Protein AF-A0A4R6LTM7-F1 (afdb_monomer_lite)

Sequence (420 aa):
MSKDSIVVIGDIIDSKKIDNRKKVQNELIELLAKLNHDYQDYIEAPFKITLGDEFYGVLNNFSPVINILQILEVEFREIDFRFGIGQGEFNNYNQGTAYENALKAVKIAKDKKFKIHLICVNNDKYFQIINLILHLYFSIFNKFTFNQKYIIYNLSRGKKQKEIAADLDSSQSSVSQSLTNINWKLLVKSVYFFKELTGNRRKIEINLRREYLALIGAYPRKLNEGNRFKNTLTEINEDYSDLIRSKFVSTTLSDEAEDHFEFQALLKKEIKNYQKLLYLLVDLFYEIDELYVGLGSGNISTEIKDQALGMDGPAFYKAREALKKSFVEGISLNLIADENLADTSFSIILSLLIEFIKKWTAQQKKVVDYRITGLSQNETKEKMGLSARSTIGGHLLRAGWKEYDYLVKKLADLLAKNPH

Secondary structure (DSSP, 8-state):
-PPEEEEEEEEETTGGG-TTHHHHHHHHHHHHHHHHHHTGGGEEEEEEESSTTEEEEEESSSTTHHHHHHHHHHH-TT--EEEEEEEEE-BTTTBSHHHHHHHHHHHHHHHHT-SEEEE-GGG-HHHHHHHHHHHHHHHHHTTS-HHHHHHHHHHTTT--HHHHHHHTTS-HHHHHHHTTTS-HHHHHHHHHHHHHHHHS--------SSSEEEEEEEEEGGG--HHHHHHHHHHHHHHTTTTEEEEEEEE---GGGTTEEEEEEEE-SS-S-HHHHHHHHHHHHHHSTT-EEEEEEE---SPPPSBSTT--SHHHHHHHHHHHHHHHHT-SEEEESSSSHHHHHHHHHHHHHHHHHTT--HHHHHHHHHHHTT--HHHHHHHHT--TT--HHHHHHHTTHHHHHHHHHHHHHHHH----

InterPro domains:
  IPR016032 Signal transduction response regulator, C-terminal effector [SSF46894] (132-190)
  IPR032580 SatD family [PF16264] (6-188)
  IPR032580 SatD family [PF16264] (226-380)

Radius of gyration: 22.61 Å; chains: 1; bounding box: 58×51×59 Å

Structure (mmCIF, N/CA/C/O backbone):
data_AF-A0A4R6LTM7-F1
#
_entry.id   AF-A0A4R6LTM7-F1
#
loop_
_atom_site.group_PDB
_atom_site.id
_atom_site.type_symbol
_atom_site.label_atom_id
_atom_site.label_alt_id
_atom_site.label_comp_id
_atom_site.label_asym_id
_atom_site.label_entity_id
_atom_site.label_seq_id
_atom_site.pdbx_PDB_ins_code
_atom_site.Cartn_x
_atom_site.Cartn_y
_atom_site.Cartn_z
_atom_site.occupancy
_atom_site.B_iso_or_equiv
_atom_site.auth_seq_id
_atom_site.auth_comp_id
_atom_site.auth_asym_id
_atom_site.auth_atom_id
_atom_site.pdbx_PDB_model_num
ATOM 1 N N . MET A 1 1 ? -6.151 20.251 -28.262 1.00 37.31 1 MET A N 1
ATOM 2 C CA . MET A 1 1 ? -5.551 20.058 -26.925 1.00 37.31 1 MET A CA 1
ATOM 3 C C . MET A 1 1 ? -4.555 18.930 -27.070 1.00 37.31 1 MET A C 1
ATOM 5 O O . MET A 1 1 ? -4.937 17.924 -27.662 1.00 37.31 1 MET A O 1
ATOM 9 N N . SER A 1 2 ? -3.296 19.118 -26.665 1.00 49.38 2 SER A N 1
ATOM 10 C CA . SER A 1 2 ? -2.356 17.995 -26.644 1.00 49.38 2 SER A CA 1
ATOM 11 C C . SER A 1 2 ? -2.935 16.928 -25.701 1.00 49.38 2 SER A C 1
ATOM 13 O O . SER A 1 2 ? -3.622 17.249 -24.725 1.00 49.38 2 SER A O 1
ATOM 15 N N . LYS A 1 3 ? -2.799 15.659 -26.071 1.00 71.38 3 LYS A N 1
ATOM 16 C CA . LYS A 1 3 ? -3.259 14.555 -25.235 1.00 71.38 3 LYS A CA 1
ATOM 17 C C . LYS A 1 3 ? -2.208 14.370 -24.145 1.00 71.38 3 LYS A C 1
ATOM 19 O O . LYS A 1 3 ? -1.031 14.258 -24.463 1.00 71.38 3 LYS A O 1
ATOM 24 N N . ASP A 1 4 ? -2.630 14.355 -22.886 1.00 85.62 4 ASP A N 1
ATOM 25 C CA . ASP A 1 4 ? -1.731 14.017 -21.787 1.00 85.62 4 ASP A CA 1
ATOM 26 C C . ASP A 1 4 ? -1.225 12.573 -21.960 1.00 85.62 4 ASP A C 1
ATOM 28 O O . ASP A 1 4 ? -2.022 11.637 -22.085 1.00 85.62 4 ASP A O 1
ATOM 32 N N . SER A 1 5 ? 0.091 12.404 -21.913 1.00 92.56 5 SER A N 1
ATOM 33 C CA . SER A 1 5 ? 0.803 11.134 -22.039 1.00 92.56 5 SER A CA 1
ATOM 34 C C . SER A 1 5 ? 1.460 10.760 -20.713 1.00 92.56 5 SER A C 1
ATOM 36 O O . SER A 1 5 ? 1.604 11.577 -19.794 1.00 92.56 5 SER A O 1
ATOM 38 N N . ILE A 1 6 ? 1.873 9.499 -20.602 1.00 95.50 6 ILE A N 1
ATOM 39 C CA . ILE A 1 6 ? 2.538 8.963 -19.414 1.00 95.50 6 ILE A CA 1
ATOM 40 C C . ILE A 1 6 ? 3.896 8.429 -19.827 1.00 95.50 6 ILE A C 1
ATOM 42 O O . ILE A 1 6 ? 4.001 7.399 -20.486 1.00 95.50 6 ILE A O 1
ATOM 46 N N . VAL A 1 7 ? 4.947 9.122 -19.416 1.00 96.88 7 VAL A N 1
ATOM 47 C CA . VAL A 1 7 ? 6.321 8.676 -19.622 1.00 96.88 7 VAL A CA 1
ATOM 48 C C . VAL A 1 7 ? 6.731 7.817 -18.436 1.00 96.88 7 VAL A C 1
ATOM 50 O O . VAL A 1 7 ? 6.624 8.244 -17.286 1.00 96.88 7 VAL A O 1
ATOM 53 N N . VAL A 1 8 ? 7.229 6.617 -18.716 1.00 98.00 8 VAL A N 1
ATOM 54 C CA . VAL A 1 8 ? 7.831 5.721 -17.727 1.00 98.00 8 VAL A CA 1
ATOM 55 C C . VAL A 1 8 ? 9.320 5.645 -18.018 1.00 98.00 8 VAL A C 1
ATOM 57 O O . VAL A 1 8 ? 9.695 5.243 -19.114 1.00 98.00 8 VAL A O 1
ATOM 60 N N . ILE A 1 9 ? 10.152 6.008 -17.044 1.00 97.19 9 ILE A N 1
ATOM 61 C CA . ILE A 1 9 ? 11.608 5.843 -17.085 1.00 97.19 9 ILE A CA 1
ATOM 62 C C . ILE A 1 9 ? 12.002 4.790 -16.053 1.00 97.19 9 ILE A C 1
ATOM 64 O O . ILE A 1 9 ? 11.598 4.887 -14.891 1.00 97.19 9 ILE A O 1
ATOM 68 N N . GLY A 1 10 ? 12.786 3.799 -16.470 1.00 95.88 10 GLY A N 1
ATOM 69 C CA . GLY A 1 10 ? 13.413 2.818 -15.591 1.00 95.88 10 GLY A CA 1
ATOM 70 C C . GLY A 1 10 ? 14.928 2.997 -15.557 1.00 95.88 10 GLY A C 1
ATOM 71 O O . GLY A 1 10 ? 15.560 3.070 -16.604 1.00 95.88 10 GLY A O 1
ATOM 72 N N . ASP A 1 11 ? 15.488 3.051 -14.352 1.00 93.12 11 ASP A N 1
ATOM 73 C CA . ASP A 1 11 ? 16.916 3.205 -14.042 1.00 93.12 11 ASP A CA 1
ATOM 74 C C . ASP A 1 11 ? 17.389 1.963 -13.275 1.00 93.12 11 ASP A C 1
ATOM 76 O O . ASP A 1 11 ? 16.813 1.630 -12.232 1.00 93.12 11 ASP A O 1
ATOM 80 N N . ILE A 1 12 ? 18.408 1.255 -13.769 1.00 90.81 12 ILE A N 1
ATOM 81 C CA . ILE A 1 12 ? 18.968 0.098 -13.057 1.00 90.81 12 ILE A CA 1
ATOM 82 C C . ILE A 1 12 ? 19.757 0.569 -11.826 1.00 90.81 12 ILE A C 1
ATOM 84 O O . ILE A 1 12 ? 20.746 1.300 -11.912 1.00 90.81 12 ILE A O 1
ATOM 88 N N . ILE A 1 13 ? 19.361 0.095 -10.646 1.00 87.00 13 ILE A N 1
ATOM 89 C CA . ILE A 1 13 ? 20.048 0.383 -9.388 1.00 87.00 13 ILE A CA 1
ATOM 90 C C . ILE A 1 13 ? 21.389 -0.355 -9.359 1.00 87.00 13 ILE A C 1
ATOM 92 O O . ILE A 1 13 ? 21.477 -1.538 -9.667 1.00 87.00 13 ILE A O 1
ATOM 96 N N . ASP A 1 14 ? 22.445 0.354 -8.945 1.00 84.19 14 ASP A N 1
ATOM 97 C CA . ASP A 1 14 ? 23.800 -0.190 -8.818 1.00 84.19 14 ASP A CA 1
ATOM 98 C C . ASP A 1 14 ? 24.336 -0.850 -10.106 1.00 84.19 14 ASP A C 1
ATOM 100 O O . ASP A 1 14 ? 25.224 -1.701 -10.046 1.00 84.19 14 ASP A O 1
ATOM 104 N N . SER A 1 15 ? 23.889 -0.377 -11.279 1.00 79.50 15 SER A N 1
ATOM 105 C CA . SER A 1 15 ? 24.305 -0.839 -12.617 1.00 79.50 15 SER A CA 1
ATOM 106 C C . SER A 1 15 ? 25.823 -0.996 -12.779 1.00 79.50 15 SER A C 1
ATOM 108 O O . SER A 1 15 ? 26.319 -1.878 -13.486 1.00 79.50 15 SER A O 1
ATOM 110 N N . LYS A 1 16 ? 26.597 -0.172 -12.061 1.00 78.50 16 LYS A N 1
ATOM 111 C CA . LYS A 1 16 ? 28.060 -0.207 -12.063 1.00 78.50 16 LYS A CA 1
ATOM 112 C C . LYS A 1 16 ? 28.663 -1.508 -11.513 1.00 78.50 16 LYS A C 1
ATOM 114 O O . LYS A 1 16 ? 29.799 -1.813 -11.868 1.00 78.50 16 LYS A O 1
ATOM 119 N N . LYS A 1 17 ? 27.935 -2.257 -10.683 1.00 80.81 17 LYS A N 1
ATOM 120 C CA . LYS A 1 17 ? 28.383 -3.510 -10.049 1.00 80.81 17 LYS A CA 1
ATOM 121 C C . LYS A 1 17 ? 28.017 -4.768 -10.843 1.00 80.81 17 LYS A C 1
ATOM 123 O O . LYS A 1 17 ? 28.343 -5.860 -10.406 1.00 80.81 17 LYS A O 1
ATOM 128 N N . ILE A 1 18 ? 27.328 -4.625 -11.975 1.00 81.19 18 ILE A N 1
ATOM 129 C CA . ILE A 1 18 ? 26.922 -5.758 -12.810 1.00 81.19 18 ILE A CA 1
ATOM 130 C C . ILE A 1 18 ? 28.136 -6.276 -13.589 1.00 81.19 18 ILE A C 1
ATOM 132 O O . ILE A 1 18 ? 28.718 -5.527 -14.378 1.00 81.19 18 ILE A O 1
ATOM 136 N N . ASP A 1 19 ? 28.470 -7.555 -13.403 1.00 76.50 19 ASP A N 1
ATOM 137 C CA . ASP A 1 19 ? 29.633 -8.201 -14.027 1.00 76.50 19 ASP A CA 1
ATOM 138 C C . ASP A 1 19 ? 29.484 -8.341 -15.552 1.00 76.50 19 ASP A C 1
ATOM 140 O O . ASP A 1 19 ? 30.401 -8.015 -16.305 1.00 76.50 19 ASP A O 1
ATOM 144 N N . ASN A 1 20 ? 28.310 -8.767 -16.041 1.00 82.75 20 ASN A N 1
ATOM 145 C CA . ASN A 1 20 ? 28.055 -8.995 -17.471 1.00 82.75 20 ASN A CA 1
ATOM 146 C C . ASN A 1 20 ? 27.016 -8.023 -18.054 1.00 82.75 20 ASN A C 1
ATOM 148 O O . ASN A 1 20 ? 25.941 -8.417 -18.512 1.00 82.75 20 ASN A O 1
ATOM 152 N N . ARG A 1 21 ? 27.351 -6.727 -18.053 1.00 81.81 21 ARG A N 1
ATOM 153 C CA . ARG A 1 21 ? 26.440 -5.651 -18.494 1.00 81.81 21 ARG A CA 1
ATOM 154 C C . ARG A 1 21 ? 25.878 -5.844 -19.899 1.00 81.81 21 ARG A C 1
ATOM 156 O O . ARG A 1 21 ? 24.719 -5.529 -20.129 1.00 81.81 21 ARG A O 1
ATOM 163 N N . LYS A 1 22 ? 26.678 -6.364 -20.835 1.00 85.25 22 LYS A N 1
ATOM 164 C CA . LYS A 1 22 ? 26.247 -6.555 -22.228 1.00 85.25 22 LYS A CA 1
ATOM 165 C C . LYS A 1 22 ? 25.140 -7.606 -22.339 1.00 85.25 22 LYS A C 1
ATOM 167 O O . LYS A 1 22 ? 24.188 -7.402 -23.081 1.00 85.25 22 LYS A O 1
ATOM 172 N N . LYS A 1 23 ? 25.248 -8.709 -21.589 1.00 87.31 23 LYS A N 1
ATOM 173 C CA . LYS A 1 23 ? 24.211 -9.748 -21.550 1.00 87.31 23 LYS A CA 1
ATOM 174 C C . LYS A 1 23 ? 22.902 -9.190 -20.989 1.00 87.31 23 LYS A C 1
ATOM 176 O O . LYS A 1 23 ? 21.877 -9.301 -21.646 1.00 87.31 23 LYS A O 1
ATOM 181 N N . VAL A 1 24 ? 22.978 -8.515 -19.843 1.00 87.31 24 VAL A N 1
ATOM 182 C CA . VAL A 1 24 ? 21.830 -7.856 -19.199 1.00 87.31 24 VAL A CA 1
ATOM 183 C C . VAL A 1 24 ? 21.165 -6.844 -20.132 1.00 87.31 24 VAL A C 1
ATOM 185 O O . VAL A 1 24 ? 19.944 -6.782 -20.222 1.00 87.31 24 VAL A O 1
ATOM 188 N N . GLN A 1 25 ? 21.964 -6.059 -20.856 1.00 87.06 25 GLN A N 1
ATOM 189 C CA . GLN A 1 25 ? 21.449 -5.095 -21.819 1.00 87.06 25 GLN A CA 1
ATOM 190 C C . GLN A 1 25 ? 20.694 -5.782 -22.965 1.00 87.06 25 GLN A C 1
ATOM 192 O O . GLN A 1 25 ? 19.631 -5.306 -23.351 1.00 87.06 25 GLN A O 1
ATOM 197 N N . ASN A 1 26 ? 21.205 -6.900 -23.489 1.00 89.38 26 ASN A N 1
ATOM 198 C CA . ASN A 1 26 ? 20.524 -7.668 -24.533 1.00 89.38 26 ASN A CA 1
ATOM 199 C C . ASN A 1 26 ? 19.207 -8.276 -24.027 1.00 89.38 26 ASN A C 1
ATOM 201 O O . ASN A 1 26 ? 18.188 -8.131 -24.694 1.00 89.38 26 ASN A O 1
ATOM 205 N N . GLU A 1 27 ? 19.207 -8.876 -22.832 1.00 90.94 27 GLU A N 1
ATOM 206 C CA . GLU A 1 27 ? 17.990 -9.391 -22.183 1.00 90.94 27 GLU A CA 1
ATOM 207 C C . GLU A 1 27 ? 16.953 -8.274 -21.988 1.00 90.94 27 GLU A C 1
ATOM 209 O O . GLU A 1 27 ? 15.758 -8.472 -22.207 1.00 90.94 27 GLU A O 1
ATOM 214 N N . LEU A 1 28 ? 17.408 -7.063 -21.640 1.00 91.62 28 LEU A N 1
ATOM 215 C CA . LEU A 1 28 ? 16.525 -5.909 -21.495 1.00 91.62 28 LEU A CA 1
ATOM 216 C C . LEU A 1 28 ? 15.947 -5.498 -22.846 1.00 91.62 28 LEU A C 1
ATOM 218 O O . LEU A 1 28 ? 14.745 -5.286 -22.936 1.00 91.62 28 LEU A O 1
ATOM 222 N N . ILE A 1 29 ? 16.758 -5.433 -23.904 1.00 92.62 29 ILE A N 1
ATOM 223 C CA . ILE A 1 29 ? 16.282 -5.127 -25.262 1.00 92.62 29 ILE A CA 1
ATOM 224 C C . ILE A 1 29 ? 15.204 -6.125 -25.701 1.00 92.62 29 ILE A C 1
ATOM 226 O O . ILE A 1 29 ? 14.163 -5.704 -26.207 1.00 92.62 29 ILE A O 1
ATOM 230 N N . GLU A 1 30 ? 15.423 -7.422 -25.483 1.00 94.31 30 GLU A N 1
ATOM 231 C CA . GLU A 1 30 ? 14.459 -8.472 -25.823 1.00 94.31 30 GLU A CA 1
ATOM 232 C C . GLU A 1 30 ? 13.149 -8.316 -25.041 1.00 94.31 30 GLU A C 1
ATOM 234 O O . GLU A 1 30 ? 12.064 -8.359 -25.630 1.00 94.31 30 GLU A O 1
ATOM 239 N N . LEU A 1 31 ? 13.226 -8.052 -23.731 1.00 94.56 31 LEU A N 1
ATOM 240 C CA . LEU A 1 31 ? 12.031 -7.824 -22.924 1.00 94.56 31 LEU A CA 1
ATOM 241 C C . LEU A 1 31 ? 11.289 -6.547 -23.334 1.00 94.56 31 LEU A C 1
ATOM 243 O O . LEU A 1 31 ? 10.063 -6.563 -23.431 1.00 94.56 31 LEU A O 1
ATOM 247 N N . LEU A 1 32 ? 11.998 -5.447 -23.606 1.00 95.88 32 LEU A N 1
ATOM 248 C CA . LEU A 1 32 ? 11.376 -4.208 -24.078 1.00 95.88 32 LEU A CA 1
ATOM 249 C C . LEU A 1 32 ? 10.706 -4.412 -25.446 1.00 95.88 32 LEU A C 1
ATOM 251 O O . LEU A 1 32 ? 9.612 -3.899 -25.665 1.00 95.88 32 LEU A O 1
ATOM 255 N N . ALA A 1 33 ? 11.303 -5.199 -26.347 1.00 96.94 33 ALA A N 1
ATOM 256 C CA . ALA A 1 33 ? 10.685 -5.556 -27.624 1.00 96.94 33 ALA A CA 1
ATOM 257 C C . ALA A 1 33 ? 9.391 -6.363 -27.429 1.00 96.94 33 ALA A C 1
ATOM 259 O O . ALA A 1 33 ? 8.375 -6.055 -28.054 1.00 96.94 33 ALA A O 1
ATOM 260 N N . LYS A 1 34 ? 9.393 -7.334 -26.508 1.00 96.81 34 LYS A N 1
ATOM 261 C CA . LYS A 1 34 ? 8.190 -8.085 -26.127 1.00 96.81 34 LYS A CA 1
ATOM 262 C C . LYS A 1 34 ? 7.117 -7.176 -25.526 1.00 96.81 34 LYS A C 1
ATOM 264 O O . LYS A 1 34 ? 5.964 -7.259 -25.926 1.00 96.81 34 LYS A O 1
ATOM 269 N N . LEU A 1 35 ? 7.488 -6.270 -24.622 1.00 96.69 35 LEU A N 1
ATOM 270 C CA . LEU A 1 35 ? 6.571 -5.282 -24.045 1.00 96.69 35 LEU A CA 1
ATOM 271 C C . LEU A 1 35 ? 5.946 -4.381 -25.115 1.00 96.69 35 LEU A C 1
ATOM 273 O O . LEU A 1 35 ? 4.746 -4.122 -25.068 1.00 96.69 35 LEU A O 1
ATOM 277 N N . ASN A 1 36 ? 6.745 -3.933 -26.086 1.00 98.06 36 ASN A N 1
ATOM 278 C CA . ASN A 1 36 ? 6.264 -3.123 -27.202 1.00 98.06 36 ASN A CA 1
ATOM 279 C C . ASN A 1 36 ? 5.230 -3.857 -28.058 1.00 98.06 36 ASN A C 1
ATOM 281 O O . ASN A 1 36 ? 4.302 -3.224 -28.548 1.00 98.06 36 ASN A O 1
ATOM 285 N N . HIS A 1 37 ? 5.375 -5.173 -28.214 1.00 97.44 37 HIS A N 1
ATOM 286 C CA . HIS A 1 37 ? 4.401 -6.007 -28.908 1.00 97.44 37 HIS A CA 1
ATOM 287 C C . HIS A 1 37 ? 3.146 -6.252 -28.056 1.00 97.44 37 HIS A C 1
ATOM 289 O O . HIS A 1 37 ? 2.040 -5.911 -28.471 1.00 97.44 37 HIS A O 1
ATOM 295 N N . ASP A 1 38 ? 3.322 -6.779 -26.840 1.00 95.94 38 ASP A N 1
ATOM 296 C CA . ASP A 1 38 ? 2.237 -7.197 -25.943 1.00 95.94 38 ASP A CA 1
ATOM 297 C C . ASP A 1 38 ? 1.327 -6.024 -25.520 1.00 95.94 38 ASP A C 1
ATOM 299 O O . ASP A 1 38 ? 0.147 -6.229 -25.234 1.00 95.94 38 ASP A O 1
ATOM 303 N N . TYR A 1 39 ? 1.862 -4.796 -25.470 1.00 95.81 39 TYR A N 1
ATOM 304 C CA . TYR A 1 39 ? 1.146 -3.585 -25.047 1.00 95.81 39 TYR A CA 1
ATOM 305 C C . TYR A 1 39 ? 1.034 -2.520 -26.146 1.00 95.81 39 TYR A C 1
ATOM 307 O O . TYR A 1 39 ? 0.811 -1.353 -25.824 1.00 95.81 39 TYR A O 1
ATOM 315 N N . GLN A 1 40 ? 1.161 -2.890 -27.426 1.00 96.69 40 GLN A N 1
ATOM 316 C CA . GLN A 1 40 ? 1.149 -1.943 -28.554 1.00 96.69 40 GLN A CA 1
ATOM 317 C C . GLN A 1 40 ? -0.033 -0.953 -28.524 1.00 96.69 40 GLN A C 1
ATOM 319 O O . GLN A 1 40 ? 0.160 0.237 -28.755 1.00 96.69 40 GLN A O 1
ATOM 324 N N . ASP A 1 41 ? -1.228 -1.403 -28.124 1.00 95.25 41 ASP A N 1
ATOM 325 C CA . ASP A 1 41 ? -2.442 -0.568 -28.062 1.00 95.25 41 ASP A CA 1
ATOM 326 C C . ASP A 1 41 ? -2.384 0.518 -26.973 1.00 95.25 41 ASP A C 1
ATOM 328 O O . ASP A 1 41 ? -3.130 1.502 -26.993 1.00 95.25 41 ASP A O 1
ATOM 332 N N . TYR A 1 42 ? -1.489 0.354 -26.001 1.00 94.94 42 TYR A N 1
ATOM 333 C CA . TYR A 1 42 ? -1.291 1.285 -24.897 1.00 94.94 42 TYR A CA 1
ATOM 334 C C . TYR A 1 42 ? -0.072 2.189 -25.083 1.00 94.94 42 TYR A C 1
ATOM 336 O O . TYR A 1 42 ? 0.110 3.119 -24.296 1.00 94.94 42 TYR A O 1
ATOM 344 N N . ILE A 1 43 ? 0.764 1.926 -26.087 1.00 95.69 43 ILE A N 1
ATOM 345 C CA . ILE A 1 43 ? 2.059 2.575 -26.276 1.00 95.69 43 ILE A CA 1
ATOM 346 C C . ILE A 1 43 ? 1.933 3.698 -27.307 1.00 95.69 43 ILE A C 1
ATOM 348 O O . ILE A 1 43 ? 1.557 3.487 -28.453 1.00 95.69 43 ILE A O 1
ATOM 352 N N . GLU A 1 44 ? 2.269 4.913 -26.884 1.00 94.25 44 GLU A N 1
ATOM 353 C CA . GLU A 1 44 ? 2.380 6.084 -27.757 1.00 94.25 44 GLU A CA 1
ATOM 354 C C . GLU A 1 44 ? 3.783 6.195 -28.370 1.00 94.25 44 GLU A C 1
ATOM 356 O O . GLU A 1 44 ? 3.926 6.558 -29.535 1.00 94.25 44 GLU A O 1
ATOM 361 N N . ALA A 1 45 ? 4.823 5.826 -27.615 1.00 94.19 45 ALA A N 1
ATOM 362 C CA . ALA A 1 45 ? 6.180 5.675 -28.132 1.00 94.19 45 ALA A CA 1
ATOM 363 C C . ALA A 1 45 ? 6.866 4.464 -27.482 1.00 94.19 45 ALA A C 1
ATOM 365 O O . ALA A 1 45 ? 6.785 4.304 -26.258 1.00 94.19 45 ALA A O 1
ATOM 366 N N . PRO A 1 46 ? 7.545 3.616 -28.278 1.00 95.69 46 PRO A N 1
ATOM 367 C CA . PRO A 1 46 ? 8.044 2.327 -27.822 1.00 95.69 46 PRO A CA 1
ATOM 368 C C . PRO A 1 46 ? 9.074 2.470 -26.708 1.00 95.69 46 PRO A C 1
ATOM 370 O O . PRO A 1 46 ? 9.898 3.390 -26.708 1.00 95.69 46 PRO A O 1
ATOM 373 N N . PHE A 1 47 ? 9.058 1.503 -25.796 1.00 96.38 47 PHE A N 1
ATOM 374 C CA . PHE A 1 47 ? 10.106 1.328 -24.813 1.00 96.38 47 PHE A CA 1
ATOM 375 C C . PHE A 1 47 ? 11.445 1.067 -25.503 1.00 96.38 47 PHE A C 1
ATOM 377 O O . PHE A 1 47 ? 11.558 0.163 -26.334 1.00 96.38 47 PHE A O 1
ATOM 384 N N . LYS A 1 48 ? 12.465 1.847 -25.144 1.00 93.88 48 LYS A N 1
ATOM 385 C CA . LYS A 1 48 ? 13.834 1.703 -25.648 1.00 93.88 48 LYS A CA 1
ATOM 386 C C . LYS A 1 48 ? 14.860 2.180 -24.626 1.00 93.88 48 LYS A C 1
ATOM 388 O O . LYS A 1 48 ? 14.568 3.026 -23.783 1.00 93.88 48 LYS A O 1
ATOM 393 N N . ILE A 1 49 ? 16.079 1.669 -24.754 1.00 91.94 49 ILE A N 1
ATOM 394 C CA . ILE A 1 49 ? 17.232 2.100 -23.957 1.00 91.94 49 ILE A CA 1
ATOM 395 C C . ILE A 1 49 ? 17.686 3.491 -24.425 1.00 91.94 49 ILE A C 1
ATOM 397 O O . ILE A 1 49 ? 17.737 3.759 -25.627 1.00 91.94 49 ILE A O 1
ATOM 401 N N . THR A 1 50 ? 18.021 4.373 -23.483 1.00 84.81 50 THR A N 1
ATOM 402 C CA . THR A 1 50 ? 18.576 5.712 -23.747 1.00 84.81 50 THR A CA 1
ATOM 403 C C . THR A 1 50 ? 20.061 5.764 -23.437 1.00 84.81 50 THR A C 1
ATOM 405 O O . THR A 1 50 ? 20.886 5.893 -24.339 1.00 84.81 50 THR A O 1
ATOM 408 N N . LEU A 1 51 ? 20.406 5.655 -22.159 1.00 72.25 51 LEU A N 1
ATOM 409 C CA . LEU A 1 51 ? 21.764 5.768 -21.648 1.00 72.25 51 LEU A CA 1
ATOM 410 C C . LEU A 1 51 ? 22.096 4.491 -20.892 1.00 72.25 51 LEU A C 1
ATOM 412 O O . LEU A 1 51 ? 21.813 4.427 -19.711 1.00 72.25 51 LEU A O 1
ATOM 416 N N . GLY A 1 52 ? 22.683 3.497 -21.566 1.00 70.00 52 GLY A N 1
ATOM 417 C CA . GLY A 1 52 ? 23.250 2.281 -20.962 1.00 70.00 52 GLY A CA 1
ATOM 418 C C . GLY A 1 52 ? 22.303 1.479 -20.057 1.00 70.00 52 GLY A C 1
ATOM 419 O O . GLY A 1 52 ? 21.793 0.441 -20.467 1.00 70.00 52 GLY A O 1
ATOM 420 N N . ASP A 1 53 ? 22.140 1.946 -18.823 1.00 77.94 53 ASP A N 1
ATOM 421 C CA . ASP A 1 53 ? 21.338 1.415 -17.726 1.00 77.94 53 ASP A CA 1
ATOM 422 C C . ASP A 1 53 ? 19.935 2.040 -17.572 1.00 77.94 53 ASP A C 1
ATOM 424 O O . ASP A 1 53 ? 19.170 1.600 -16.711 1.00 77.94 53 ASP A O 1
ATOM 428 N N . GLU A 1 54 ? 19.578 3.018 -18.410 1.00 91.19 54 GLU A N 1
ATOM 429 C CA . GLU A 1 54 ? 18.258 3.658 -18.439 1.00 91.19 54 GLU A CA 1
ATOM 430 C C . GLU A 1 54 ? 17.451 3.275 -19.690 1.00 91.19 54 GLU A C 1
ATOM 432 O O . GLU A 1 54 ? 17.975 3.201 -20.807 1.00 91.19 54 GLU A O 1
ATOM 437 N N . PHE A 1 55 ? 16.144 3.097 -19.514 1.00 94.25 55 PHE A N 1
ATOM 438 C CA . PHE A 1 55 ? 15.178 3.020 -20.604 1.00 94.25 55 PHE A CA 1
ATOM 439 C C . PHE A 1 55 ? 13.985 3.937 -20.340 1.00 94.25 55 PHE A C 1
ATOM 441 O O . PHE A 1 55 ? 13.671 4.260 -19.194 1.00 94.25 55 PHE A O 1
ATOM 448 N N . TYR A 1 56 ? 13.262 4.297 -21.397 1.00 95.62 56 TYR A N 1
ATOM 449 C CA . TYR A 1 56 ? 11.936 4.890 -21.255 1.00 95.62 56 TYR A CA 1
ATOM 450 C C . TYR A 1 56 ? 10.970 4.339 -22.291 1.00 95.62 56 TYR A C 1
ATOM 452 O O . TYR A 1 56 ? 11.396 3.864 -23.341 1.00 95.62 56 TYR A O 1
ATOM 460 N N . GLY A 1 57 ? 9.679 4.461 -22.005 1.00 96.00 57 GLY A N 1
ATOM 461 C CA . GLY A 1 57 ? 8.590 4.312 -22.967 1.00 96.00 57 GLY A CA 1
ATOM 462 C C . GLY A 1 57 ? 7.462 5.282 -22.642 1.00 96.00 57 GLY A C 1
ATOM 463 O O . GLY A 1 57 ? 7.429 5.874 -21.557 1.00 96.00 57 GLY A O 1
ATOM 464 N N . VAL A 1 58 ? 6.553 5.471 -23.594 1.00 96.56 58 VAL A N 1
ATOM 465 C CA . VAL A 1 58 ? 5.435 6.408 -23.456 1.00 96.56 58 VAL A CA 1
ATOM 466 C C . VAL A 1 58 ? 4.130 5.662 -23.641 1.00 96.56 58 VAL A C 1
ATOM 468 O O . VAL A 1 58 ? 3.930 4.971 -24.636 1.00 96.56 58 VAL A O 1
ATOM 471 N N . LEU A 1 59 ? 3.250 5.809 -22.661 1.00 95.69 59 LEU A N 1
ATOM 472 C CA . LEU A 1 59 ? 1.949 5.173 -22.590 1.00 95.69 59 LEU A CA 1
ATOM 473 C C . LEU A 1 59 ? 0.845 6.213 -22.756 1.00 95.69 59 LEU A C 1
ATOM 475 O O . LEU A 1 59 ? 0.958 7.345 -22.286 1.00 95.69 59 LEU A O 1
ATOM 479 N N . ASN A 1 60 ? -0.259 5.794 -23.363 1.00 92.81 60 ASN A N 1
ATOM 480 C CA . ASN A 1 60 ? -1.422 6.645 -23.592 1.00 92.81 60 ASN A CA 1
ATOM 481 C C . ASN A 1 60 ? -2.414 6.670 -22.408 1.00 92.81 60 ASN A C 1
ATOM 483 O O . ASN A 1 60 ? -3.326 7.497 -22.400 1.00 92.81 60 ASN A O 1
ATOM 487 N N . ASN A 1 61 ? -2.265 5.769 -21.427 1.00 91.62 61 ASN A N 1
ATOM 488 C CA . ASN A 1 61 ? -3.003 5.747 -20.160 1.00 91.62 61 ASN A CA 1
ATOM 489 C C . ASN A 1 61 ? -2.268 4.905 -19.090 1.00 91.62 61 ASN A C 1
ATOM 491 O O . ASN A 1 61 ? -1.281 4.231 -19.383 1.00 91.62 61 ASN A O 1
ATOM 495 N N . PHE A 1 62 ? -2.722 4.973 -17.832 1.00 93.75 62 PHE A N 1
ATOM 496 C CA . PHE A 1 62 ? -2.040 4.324 -16.704 1.00 93.75 62 PHE A CA 1
ATOM 497 C C . PHE A 1 62 ? -2.357 2.827 -16.572 1.00 93.75 62 PHE A C 1
ATOM 499 O O . PHE A 1 62 ? -1.594 2.126 -15.916 1.00 93.75 62 PHE A O 1
ATOM 506 N N . SER A 1 63 ? -3.420 2.311 -17.196 1.00 92.88 63 SER A N 1
ATOM 507 C CA . SER A 1 63 ? -3.906 0.931 -17.011 1.00 92.88 63 SER A CA 1
ATOM 508 C C . SER A 1 63 ? -2.815 -0.153 -17.073 1.00 92.88 63 SER A C 1
ATOM 510 O O . SER A 1 63 ? -2.777 -1.006 -16.178 1.00 92.88 63 SER A O 1
ATOM 512 N N . PRO A 1 64 ? -1.871 -0.141 -18.039 1.00 94.81 64 PRO A N 1
ATOM 513 C CA . PRO A 1 64 ? -0.869 -1.200 -18.131 1.00 94.81 64 PRO A CA 1
ATOM 514 C C . PRO A 1 64 ? 0.338 -0.998 -17.202 1.00 94.81 64 PRO A C 1
ATOM 516 O O . PRO A 1 64 ? 1.158 -1.907 -17.102 1.00 94.81 64 PRO A O 1
ATOM 519 N N . VAL A 1 65 ? 0.474 0.150 -16.520 1.00 97.06 65 VAL A N 1
ATOM 520 C CA . VAL A 1 65 ? 1.702 0.531 -15.793 1.00 97.06 65 VAL A CA 1
ATOM 521 C C . VAL A 1 65 ? 2.112 -0.531 -14.779 1.00 97.06 65 VAL A C 1
ATOM 523 O O . VAL A 1 65 ? 3.248 -0.992 -14.826 1.00 97.06 65 VAL A O 1
ATOM 526 N N . ILE A 1 66 ? 1.206 -0.971 -13.896 1.00 97.75 66 ILE A N 1
ATOM 527 C CA . ILE A 1 66 ? 1.559 -1.994 -12.899 1.00 97.75 66 ILE A CA 1
ATOM 528 C C . ILE A 1 66 ? 2.018 -3.280 -13.591 1.00 97.75 66 ILE A C 1
ATOM 530 O O . ILE A 1 66 ? 3.064 -3.808 -13.234 1.00 97.75 66 ILE A O 1
ATOM 534 N N . ASN A 1 67 ? 1.298 -3.753 -14.609 1.00 96.00 67 ASN A N 1
ATOM 535 C CA . ASN A 1 67 ? 1.648 -4.990 -15.304 1.00 96.00 67 ASN A CA 1
ATOM 536 C C . ASN A 1 67 ? 3.016 -4.912 -16.008 1.00 96.00 67 ASN A C 1
ATOM 538 O O . ASN A 1 67 ? 3.786 -5.870 -15.942 1.00 96.00 67 ASN A O 1
ATOM 542 N N . ILE A 1 68 ? 3.315 -3.791 -16.675 1.00 96.62 68 ILE A N 1
ATOM 543 C CA . ILE A 1 68 ? 4.597 -3.553 -17.357 1.00 96.62 68 ILE A CA 1
ATOM 544 C C . ILE A 1 68 ? 5.743 -3.552 -16.341 1.00 96.62 68 ILE A C 1
ATOM 546 O O . ILE A 1 68 ? 6.751 -4.230 -16.526 1.00 96.62 68 ILE A O 1
ATOM 550 N N . LEU A 1 69 ? 5.578 -2.831 -15.233 1.00 97.19 69 LEU A N 1
ATOM 551 C CA . LEU A 1 69 ? 6.599 -2.760 -14.192 1.00 97.19 69 LEU A CA 1
ATOM 552 C C . LEU A 1 69 ? 6.767 -4.094 -13.448 1.00 97.19 69 LEU A C 1
ATOM 554 O O . LEU A 1 69 ? 7.883 -4.466 -13.102 1.00 97.19 69 LEU A O 1
ATOM 558 N N . GLN A 1 70 ? 5.688 -4.854 -13.239 1.00 96.19 7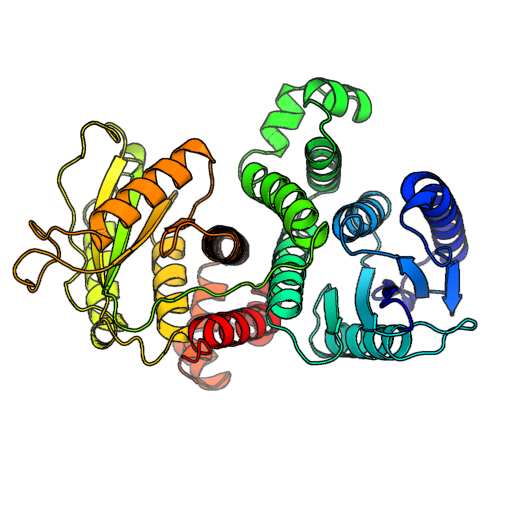0 GLN A N 1
ATOM 559 C CA . GLN A 1 70 ? 5.764 -6.187 -12.641 1.00 96.19 70 GLN A CA 1
ATOM 560 C C . GLN A 1 70 ? 6.593 -7.156 -13.481 1.00 96.19 70 GLN A C 1
ATOM 562 O O . GLN A 1 70 ? 7.399 -7.882 -12.912 1.00 96.19 70 GLN A O 1
ATOM 567 N N . ILE A 1 71 ? 6.399 -7.201 -14.805 1.00 94.88 71 ILE A N 1
ATOM 568 C CA . ILE A 1 71 ? 7.147 -8.154 -15.634 1.00 94.88 71 ILE A CA 1
ATOM 569 C C . ILE A 1 71 ? 8.634 -7.793 -15.702 1.00 94.88 71 ILE A C 1
ATOM 571 O O . ILE A 1 71 ? 9.466 -8.691 -15.632 1.00 94.88 71 ILE A O 1
ATOM 575 N N . LEU A 1 72 ? 8.976 -6.498 -15.708 1.00 94.00 72 LEU A N 1
ATOM 576 C CA . LEU A 1 72 ? 10.363 -6.044 -15.548 1.00 94.00 72 LEU A CA 1
ATOM 577 C C . LEU A 1 72 ? 10.977 -6.585 -14.245 1.00 94.00 72 LEU A C 1
ATOM 579 O O . LEU A 1 72 ? 12.063 -7.148 -14.264 1.00 94.00 72 LEU A O 1
ATOM 583 N N . GLU A 1 73 ? 10.254 -6.491 -13.130 1.00 93.00 73 GLU A N 1
ATOM 584 C CA . GLU A 1 73 ? 10.679 -6.994 -11.813 1.00 93.00 73 GLU A CA 1
ATOM 585 C C . GLU A 1 73 ? 10.702 -8.529 -11.680 1.00 93.00 73 GLU A C 1
ATOM 587 O O . GLU A 1 73 ? 11.318 -9.061 -10.755 1.00 93.00 73 GLU A O 1
ATOM 592 N N . VAL A 1 74 ? 9.977 -9.246 -12.542 1.00 93.75 74 VAL A N 1
ATOM 593 C CA . VAL A 1 74 ? 9.907 -10.715 -12.549 1.00 93.75 74 VAL A CA 1
ATOM 594 C C . VAL A 1 74 ? 11.049 -11.303 -13.373 1.00 93.75 74 VAL A C 1
ATOM 596 O O . VAL A 1 74 ? 11.721 -12.220 -12.902 1.00 93.75 74 VAL A O 1
ATOM 599 N N . GLU A 1 75 ? 11.274 -10.787 -14.581 1.00 91.50 75 GLU A N 1
ATOM 600 C CA . GLU A 1 75 ? 12.292 -11.311 -15.502 1.00 91.50 75 GLU A CA 1
ATOM 601 C C . GLU A 1 75 ? 13.716 -10.995 -15.016 1.00 91.50 75 GLU A C 1
ATOM 603 O O . GLU A 1 75 ? 14.625 -11.813 -15.145 1.00 91.50 75 GLU A O 1
ATOM 608 N N . PHE A 1 76 ? 13.909 -9.853 -14.353 1.00 88.31 76 PHE A N 1
ATOM 609 C CA . PHE A 1 76 ? 15.208 -9.422 -13.836 1.00 88.31 76 PHE A CA 1
ATOM 610 C C . PHE A 1 76 ? 15.384 -9.740 -12.348 1.00 88.31 76 PHE A C 1
ATOM 612 O O . PHE A 1 76 ? 15.249 -8.887 -11.476 1.00 88.31 76 PHE A O 1
ATOM 619 N N . ARG A 1 77 ? 15.726 -10.995 -12.044 1.00 79.88 77 ARG A N 1
ATOM 620 C CA . ARG A 1 77 ? 15.812 -11.498 -10.656 1.00 79.88 77 ARG A CA 1
ATOM 621 C C . ARG A 1 77 ? 16.900 -10.845 -9.803 1.00 79.88 77 ARG A C 1
ATOM 623 O O . ARG A 1 77 ? 16.703 -10.660 -8.607 1.00 79.88 77 ARG A O 1
ATOM 630 N N . GLU A 1 78 ? 18.051 -10.560 -10.405 1.00 79.56 78 GLU A N 1
ATOM 631 C CA . GLU A 1 78 ? 19.251 -10.066 -9.709 1.00 79.56 78 GLU A CA 1
ATOM 632 C C . GLU A 1 78 ? 19.474 -8.563 -9.912 1.00 79.56 78 GLU A C 1
ATOM 634 O O . GLU A 1 78 ? 20.483 -8.012 -9.474 1.00 79.56 78 GLU A O 1
ATOM 639 N N . ILE A 1 79 ? 18.541 -7.898 -10.598 1.00 83.69 79 ILE A N 1
ATOM 640 C CA . ILE A 1 79 ? 18.656 -6.493 -10.962 1.00 83.69 79 ILE A CA 1
ATOM 641 C C . ILE A 1 79 ? 17.447 -5.746 -10.426 1.00 83.69 79 ILE A C 1
ATOM 643 O O . ILE A 1 79 ? 16.306 -5.998 -10.796 1.00 83.69 79 ILE A O 1
ATOM 647 N N . ASP A 1 80 ? 17.723 -4.779 -9.563 1.00 87.56 80 ASP A N 1
ATOM 648 C CA . ASP A 1 80 ? 16.712 -3.880 -9.044 1.00 87.56 80 ASP A CA 1
ATOM 649 C C . ASP A 1 80 ? 16.544 -2.680 -9.976 1.00 87.56 80 ASP A C 1
ATOM 651 O O . ASP A 1 80 ? 17.497 -1.955 -10.257 1.00 87.56 80 ASP A O 1
ATOM 655 N N . PHE A 1 81 ? 15.310 -2.397 -10.380 1.00 92.19 81 PHE A N 1
ATOM 656 C CA . PHE A 1 81 ? 14.989 -1.148 -11.065 1.00 92.19 81 PHE A CA 1
ATOM 657 C C . PHE A 1 81 ? 14.524 -0.064 -10.100 1.00 92.19 81 PHE A C 1
ATOM 659 O O . PHE A 1 81 ? 14.002 -0.334 -9.018 1.00 92.19 81 PHE A O 1
ATOM 666 N N . ARG A 1 82 ? 14.669 1.185 -10.523 1.00 95.56 82 ARG A N 1
ATOM 667 C CA . ARG A 1 82 ? 13.949 2.342 -10.005 1.00 95.56 82 ARG A CA 1
ATOM 668 C C . ARG A 1 82 ? 13.108 2.925 -11.125 1.00 95.56 82 ARG A C 1
ATOM 670 O O . ARG A 1 82 ? 13.606 3.087 -12.231 1.00 95.56 82 ARG A O 1
ATOM 677 N N . PHE A 1 83 ? 11.881 3.322 -10.817 1.00 98.00 83 PHE A N 1
ATOM 678 C CA . PHE A 1 83 ? 10.969 3.895 -11.798 1.00 98.00 83 PHE A CA 1
ATOM 679 C C . PHE A 1 83 ? 10.633 5.355 -11.491 1.00 98.00 83 PHE A C 1
ATOM 681 O O . PHE A 1 83 ? 10.294 5.716 -10.364 1.00 98.00 83 PHE A O 1
ATOM 688 N N . GLY A 1 84 ? 10.695 6.203 -12.508 1.00 98.25 84 GLY A N 1
ATOM 689 C CA . GLY A 1 84 ? 10.119 7.540 -12.483 1.00 98.25 84 GLY A CA 1
ATOM 690 C C . GLY A 1 84 ? 9.014 7.625 -13.515 1.00 98.25 84 GLY A C 1
ATOM 691 O O . GLY A 1 84 ? 9.223 7.299 -14.680 1.00 98.25 84 GLY A O 1
ATOM 692 N N . ILE A 1 85 ? 7.835 8.052 -13.082 1.00 98.31 85 ILE A N 1
ATOM 693 C CA . ILE A 1 85 ? 6.679 8.221 -13.953 1.00 98.31 85 ILE A CA 1
ATOM 694 C C . ILE A 1 85 ? 6.334 9.701 -14.018 1.00 98.31 85 ILE A C 1
ATOM 696 O O . ILE A 1 85 ? 6.261 10.387 -12.996 1.00 98.31 85 ILE A O 1
ATOM 700 N N . GLY A 1 86 ? 6.129 10.193 -15.231 1.00 96.88 86 GLY A N 1
ATOM 701 C CA . GLY A 1 86 ? 5.734 11.562 -15.500 1.00 96.88 86 GLY A CA 1
ATOM 702 C C . GLY A 1 86 ? 4.451 11.603 -16.304 1.00 96.88 86 GLY A C 1
ATOM 703 O O . GLY A 1 86 ? 4.360 10.980 -17.356 1.00 96.88 86 GLY A O 1
ATOM 704 N N . GLN A 1 87 ? 3.468 12.347 -15.814 1.00 95.00 87 GLN A N 1
ATOM 705 C CA . GLN A 1 87 ? 2.252 12.664 -16.552 1.00 95.00 87 GLN A CA 1
ATOM 706 C C . GLN A 1 87 ? 2.307 14.121 -17.020 1.00 95.00 87 GLN A C 1
ATOM 708 O O . GLN A 1 87 ? 2.761 14.989 -16.266 1.00 95.00 87 GLN A O 1
ATOM 713 N N . GLY A 1 88 ? 1.876 14.367 -18.257 1.00 93.50 88 GLY A N 1
ATOM 714 C CA . GLY A 1 88 ? 1.800 15.693 -18.873 1.00 93.50 88 GLY A CA 1
ATOM 715 C C . GLY A 1 88 ? 1.807 15.619 -20.397 1.00 93.50 88 GLY A C 1
ATOM 716 O O . GLY A 1 88 ? 1.589 14.558 -20.973 1.00 93.50 88 GLY A O 1
ATOM 717 N N . GLU A 1 89 ? 2.127 16.726 -21.052 1.00 92.19 89 GLU A N 1
ATOM 718 C CA . GLU A 1 89 ? 2.301 16.762 -22.504 1.00 92.19 89 GLU A CA 1
ATOM 719 C C . GLU A 1 89 ? 3.595 16.040 -22.903 1.00 92.19 89 GLU A C 1
ATOM 721 O O . GLU A 1 89 ? 4.654 16.263 -22.299 1.00 92.19 89 GLU A O 1
ATOM 726 N N . PHE A 1 90 ? 3.529 15.205 -23.936 1.00 88.75 90 PHE A N 1
ATOM 727 C CA . PHE A 1 90 ? 4.700 14.611 -24.569 1.00 88.75 90 PHE A CA 1
ATOM 728 C C . PHE A 1 90 ? 4.838 15.136 -25.995 1.00 88.75 90 PHE A C 1
ATOM 730 O O . PHE A 1 90 ? 3.909 15.052 -26.795 1.00 88.75 90 PHE A O 1
ATOM 737 N N . ASN A 1 91 ? 6.019 15.664 -26.310 1.00 83.38 91 ASN A N 1
ATOM 738 C CA . ASN A 1 91 ? 6.377 16.043 -27.667 1.00 83.38 91 ASN A CA 1
ATOM 739 C C . ASN A 1 91 ? 7.384 15.017 -28.191 1.00 83.38 91 ASN A C 1
ATOM 741 O O . ASN A 1 91 ? 8.231 14.524 -27.440 1.00 83.38 91 ASN A O 1
ATOM 745 N N . ASN A 1 92 ? 7.319 14.712 -29.490 1.00 71.75 92 ASN A N 1
ATOM 746 C CA . ASN A 1 92 ? 8.324 13.872 -30.143 1.00 71.75 92 ASN A CA 1
ATOM 747 C C . ASN A 1 92 ? 9.747 14.345 -29.764 1.00 71.75 92 ASN A C 1
ATOM 749 O O . ASN A 1 92 ? 9.978 15.546 -29.635 1.00 71.75 92 ASN A O 1
ATOM 753 N N . TYR A 1 93 ? 10.693 13.404 -29.623 1.00 68.31 93 TYR A N 1
ATOM 754 C CA . TYR A 1 93 ? 12.113 13.629 -29.270 1.00 68.31 93 TYR A CA 1
ATOM 755 C C . TYR A 1 93 ? 12.462 13.882 -27.788 1.00 68.31 93 TYR A C 1
ATOM 757 O O . TYR A 1 93 ? 13.235 14.788 -27.492 1.00 68.31 93 TYR A O 1
ATOM 765 N N . ASN A 1 94 ? 12.012 13.033 -26.852 1.00 71.19 94 ASN A N 1
ATOM 766 C CA . ASN A 1 94 ? 12.428 13.090 -25.430 1.00 71.19 94 ASN A CA 1
ATOM 767 C C . ASN A 1 94 ? 12.180 14.469 -24.783 1.00 71.19 94 ASN A C 1
ATOM 769 O O . ASN A 1 94 ? 12.970 14.937 -23.963 1.00 71.19 94 ASN A O 1
ATOM 773 N N . GLN A 1 95 ? 11.115 15.150 -25.199 1.00 78.00 95 GLN A N 1
ATOM 774 C CA . GLN A 1 95 ? 10.776 16.501 -24.767 1.00 78.00 95 GLN A CA 1
ATOM 775 C C . GLN A 1 95 ? 9.326 16.548 -24.284 1.00 78.00 95 GLN A C 1
ATOM 777 O O . GLN A 1 95 ? 8.519 15.659 -24.560 1.00 78.00 95 GLN A O 1
ATOM 782 N N . GLY A 1 96 ? 8.991 17.604 -23.550 1.00 88.56 96 GLY A N 1
ATOM 783 C CA . GLY A 1 96 ? 7.657 17.811 -22.997 1.00 88.56 96 GLY A CA 1
ATOM 784 C C . GLY A 1 96 ? 7.589 17.571 -21.493 1.00 88.56 96 GLY A C 1
ATOM 785 O O . GLY A 1 96 ? 8.462 16.952 -20.873 1.00 88.56 96 GLY A O 1
ATOM 786 N N . THR A 1 97 ? 6.522 18.093 -20.897 1.00 93.38 97 THR A N 1
ATOM 787 C CA . THR A 1 97 ? 6.336 18.116 -19.445 1.00 93.38 97 THR A CA 1
ATOM 788 C C . THR A 1 97 ? 6.231 16.714 -18.851 1.00 93.38 97 THR A C 1
ATOM 790 O O . THR A 1 97 ? 6.726 16.500 -17.746 1.00 93.38 97 THR A O 1
ATOM 793 N N . ALA A 1 98 ? 5.689 15.732 -19.582 1.00 94.50 98 ALA A N 1
ATOM 794 C CA . ALA A 1 98 ? 5.663 14.340 -19.135 1.00 94.50 98 ALA A CA 1
ATOM 795 C C . ALA A 1 98 ? 7.077 13.759 -18.975 1.00 94.50 98 ALA A C 1
ATOM 797 O O . ALA A 1 98 ? 7.386 13.165 -17.943 1.00 94.50 98 ALA A O 1
ATOM 798 N N . TYR A 1 99 ? 7.962 13.974 -19.955 1.00 94.25 99 TYR A N 1
ATOM 799 C CA . TYR A 1 99 ? 9.332 13.455 -19.909 1.00 94.25 99 TYR A CA 1
ATOM 800 C C . TYR A 1 99 ? 10.152 14.135 -18.804 1.00 94.25 99 TYR A C 1
ATOM 802 O O . TYR A 1 99 ? 10.808 13.466 -18.003 1.00 94.25 99 TYR A O 1
ATOM 810 N N . GLU A 1 100 ? 10.041 15.461 -18.676 1.00 94.69 100 GLU A N 1
ATOM 811 C CA . GLU A 1 100 ? 10.672 16.206 -17.581 1.00 94.69 100 GLU A CA 1
ATOM 812 C C . GLU A 1 100 ? 10.181 15.759 -16.199 1.00 94.69 100 GLU A C 1
ATOM 814 O O . GLU A 1 100 ? 10.972 15.643 -15.258 1.00 94.69 100 GLU A O 1
ATOM 819 N N . ASN A 1 101 ? 8.877 15.508 -16.059 1.00 96.25 101 ASN A N 1
ATOM 820 C CA . ASN A 1 101 ? 8.288 15.010 -14.821 1.00 96.25 101 ASN A CA 1
ATOM 821 C C . ASN A 1 101 ? 8.806 13.610 -14.486 1.00 96.25 101 ASN A C 1
ATOM 823 O O . ASN A 1 101 ? 9.140 13.363 -13.328 1.00 96.25 101 ASN A O 1
ATOM 827 N N . ALA A 1 102 ? 8.955 12.725 -15.475 1.00 96.94 102 ALA A N 1
ATOM 828 C CA . ALA A 1 102 ? 9.505 11.390 -15.263 1.00 96.94 102 ALA A CA 1
ATOM 829 C C . ALA A 1 102 ? 10.966 11.449 -14.787 1.00 96.94 102 ALA A C 1
ATOM 831 O O . ALA A 1 102 ? 11.312 10.804 -13.798 1.00 96.94 102 ALA A O 1
ATOM 832 N N . LEU A 1 103 ? 11.805 12.302 -15.391 1.00 95.44 103 LEU A N 1
ATOM 833 C CA . LEU A 1 103 ? 13.191 12.517 -14.946 1.00 95.44 103 LEU A CA 1
ATOM 834 C C . LEU A 1 103 ? 13.266 13.061 -13.513 1.00 95.44 103 LEU A C 1
ATOM 836 O O . LEU A 1 103 ? 14.043 12.576 -12.683 1.00 95.44 103 LEU A O 1
ATOM 840 N N . LYS A 1 104 ? 12.431 14.058 -13.188 1.00 96.81 104 LYS A N 1
ATOM 841 C CA . LYS A 1 104 ? 12.312 14.585 -11.818 1.00 96.81 104 LYS A CA 1
ATOM 842 C C . LYS A 1 104 ? 11.866 13.483 -10.852 1.00 96.81 104 LYS A C 1
ATOM 844 O O . LYS A 1 104 ? 12.391 13.404 -9.741 1.00 96.81 104 LYS A O 1
ATOM 849 N N . ALA A 1 105 ? 10.954 12.610 -11.273 1.00 97.94 105 ALA A N 1
ATOM 850 C CA . ALA A 1 105 ? 10.467 11.499 -10.469 1.00 97.94 105 ALA A CA 1
ATOM 851 C C . ALA A 1 105 ? 11.560 10.450 -10.200 1.00 97.94 105 ALA A C 1
ATOM 853 O O . ALA A 1 105 ? 11.736 10.063 -9.044 1.00 97.94 105 ALA A O 1
ATOM 854 N N . VAL A 1 106 ? 12.364 10.074 -11.208 1.00 96.88 106 VAL A N 1
ATOM 855 C CA . VAL A 1 106 ? 13.548 9.208 -11.025 1.00 96.88 106 VAL A CA 1
ATOM 856 C C . VAL A 1 106 ? 14.502 9.822 -10.003 1.00 96.88 106 VAL A C 1
ATOM 858 O O . VAL A 1 106 ? 14.954 9.136 -9.083 1.00 96.88 106 VAL A O 1
ATOM 861 N N . LYS A 1 107 ? 14.781 11.128 -10.114 1.00 96.69 107 LYS A N 1
ATOM 862 C CA . LYS A 1 107 ? 15.660 11.836 -9.174 1.00 96.69 107 LYS A CA 1
ATOM 863 C C . LYS A 1 107 ? 15.127 11.786 -7.740 1.00 96.69 107 LYS A C 1
ATOM 865 O O . LYS A 1 107 ? 15.875 11.440 -6.828 1.00 96.69 107 LYS A O 1
ATOM 870 N N . ILE A 1 108 ? 13.836 12.061 -7.531 1.00 97.25 108 ILE A N 1
ATOM 871 C CA . ILE A 1 108 ? 13.209 11.957 -6.202 1.00 97.25 108 ILE A CA 1
ATOM 872 C C . ILE A 1 108 ? 13.318 10.530 -5.668 1.00 97.25 108 ILE A C 1
ATOM 874 O O . ILE A 1 108 ? 13.730 10.335 -4.521 1.00 97.25 108 ILE A O 1
ATOM 878 N N . ALA A 1 109 ? 12.989 9.535 -6.493 1.00 96.88 109 ALA A N 1
ATOM 879 C CA . ALA A 1 109 ? 13.079 8.138 -6.104 1.00 96.88 109 ALA A CA 1
ATOM 880 C C . ALA A 1 109 ? 14.523 7.747 -5.735 1.00 96.88 109 ALA A C 1
ATOM 882 O O . ALA A 1 109 ? 14.745 7.046 -4.749 1.00 96.88 109 ALA A O 1
ATOM 883 N N . LYS A 1 110 ? 15.531 8.291 -6.422 1.00 94.19 110 LYS A N 1
ATOM 884 C CA . LYS A 1 110 ? 16.950 8.094 -6.096 1.00 94.19 110 LYS A CA 1
ATOM 885 C C . LYS A 1 110 ? 17.342 8.720 -4.764 1.00 94.19 110 LYS A C 1
ATOM 887 O O . LYS A 1 110 ? 17.844 8.020 -3.884 1.00 94.19 110 LYS A O 1
ATOM 892 N N . ASP A 1 111 ? 17.053 10.003 -4.577 1.00 94.25 111 ASP A N 1
ATOM 893 C CA . ASP A 1 111 ? 17.458 10.768 -3.391 1.00 94.25 111 ASP A CA 1
ATOM 894 C C . ASP A 1 111 ? 16.763 10.267 -2.113 1.00 94.25 111 ASP A C 1
ATOM 896 O O . ASP A 1 111 ? 17.336 10.220 -1.012 1.00 94.25 111 ASP A O 1
ATOM 900 N N . LYS A 1 112 ? 15.496 9.866 -2.245 1.00 93.69 112 LYS A N 1
ATOM 901 C CA . LYS A 1 112 ? 14.691 9.353 -1.134 1.00 93.69 112 LYS A CA 1
ATOM 902 C C . LYS A 1 112 ? 14.818 7.844 -0.940 1.00 93.69 112 LYS A C 1
ATOM 904 O O . LYS A 1 112 ? 14.429 7.373 0.127 1.00 93.69 112 LYS A O 1
ATOM 909 N N . LYS A 1 113 ? 15.459 7.134 -1.876 1.00 92.56 113 LYS A N 1
ATOM 910 C CA . LYS A 1 113 ? 15.540 5.665 -1.938 1.00 92.56 113 LYS A CA 1
ATOM 911 C C . LYS A 1 113 ? 14.164 5.002 -2.076 1.00 92.56 113 LYS A C 1
ATOM 913 O O . LYS A 1 113 ? 13.916 3.971 -1.462 1.00 92.56 113 LYS A O 1
ATOM 918 N N . PHE A 1 114 ? 13.277 5.616 -2.852 1.00 95.12 114 PHE A N 1
ATOM 919 C CA . PHE A 1 114 ? 12.019 4.999 -3.261 1.00 95.12 114 PHE A CA 1
ATOM 920 C C . PHE A 1 114 ? 12.247 4.104 -4.475 1.00 95.12 114 PHE A C 1
ATOM 922 O O . PHE A 1 114 ? 13.170 4.325 -5.267 1.00 95.12 114 PHE A O 1
ATOM 929 N N . LYS A 1 115 ? 11.379 3.103 -4.622 1.00 94.31 115 LYS A N 1
ATOM 930 C CA . LYS A 1 115 ? 11.366 2.224 -5.794 1.00 94.31 115 LYS A CA 1
ATOM 931 C C . LYS A 1 115 ? 10.741 2.919 -6.999 1.00 94.31 115 LYS A C 1
ATOM 933 O O . LYS A 1 115 ? 11.208 2.764 -8.120 1.00 94.31 115 LYS A O 1
ATOM 938 N N . ILE A 1 116 ? 9.702 3.704 -6.749 1.00 98.19 116 ILE A N 1
ATOM 939 C CA . ILE A 1 116 ? 8.895 4.359 -7.768 1.00 98.19 116 ILE A CA 1
ATOM 940 C C . ILE A 1 116 ? 8.510 5.758 -7.303 1.00 98.19 116 ILE A C 1
ATOM 942 O O . ILE A 1 116 ? 8.449 6.008 -6.103 1.00 98.19 116 ILE A O 1
ATOM 946 N N . HIS A 1 117 ? 8.266 6.673 -8.234 1.00 98.38 117 HIS A N 1
ATOM 947 C CA . HIS A 1 117 ? 7.599 7.936 -7.944 1.00 98.38 117 HIS A CA 1
ATOM 948 C C . HIS A 1 117 ? 6.838 8.428 -9.175 1.00 98.38 117 HIS A C 1
ATOM 950 O O . HIS A 1 117 ? 7.314 8.256 -10.296 1.00 98.38 117 HIS A O 1
ATOM 956 N N . LEU A 1 118 ? 5.683 9.059 -8.969 1.00 97.94 118 LEU A N 1
ATOM 957 C CA . LEU A 1 118 ? 4.901 9.727 -10.007 1.00 97.94 118 LEU A CA 1
ATOM 958 C C . LEU A 1 118 ? 4.875 11.239 -9.765 1.00 97.94 118 LEU A C 1
ATOM 960 O O . LEU A 1 118 ? 4.519 11.702 -8.681 1.00 97.94 118 LEU A O 1
ATOM 964 N N . ILE A 1 119 ? 5.175 12.005 -10.812 1.00 96.69 119 ILE A N 1
ATOM 965 C CA . ILE A 1 119 ? 4.930 13.448 -10.882 1.00 96.69 119 ILE A CA 1
ATOM 966 C C . ILE A 1 119 ? 3.926 13.715 -12.004 1.00 96.69 119 ILE A C 1
ATOM 968 O O . ILE A 1 119 ? 4.047 13.183 -13.104 1.00 96.69 119 ILE A O 1
ATOM 972 N N . CYS A 1 120 ? 2.933 14.553 -11.727 1.00 91.94 120 CYS A N 1
ATOM 973 C CA . CYS A 1 120 ? 1.889 14.932 -12.675 1.00 91.94 120 CYS A CA 1
ATOM 974 C C . CYS A 1 120 ? 1.761 16.450 -12.770 1.00 91.94 120 CYS A C 1
ATOM 976 O O . CYS A 1 120 ? 2.183 17.186 -11.869 1.00 91.94 120 CYS A O 1
ATOM 978 N N . VAL A 1 121 ? 1.125 16.914 -13.842 1.00 82.25 121 VAL A N 1
ATOM 979 C CA . VAL A 1 121 ? 0.739 18.320 -13.971 1.00 82.25 121 VAL A CA 1
ATOM 980 C C . VAL A 1 121 ? -0.401 18.618 -12.980 1.00 82.25 121 VAL A C 1
ATOM 982 O O . VAL A 1 121 ? -1.281 17.791 -12.743 1.00 82.25 121 VAL A O 1
ATOM 985 N N . ASN A 1 122 ? -0.382 19.803 -12.364 1.00 77.50 122 ASN A N 1
ATOM 986 C CA . ASN A 1 122 ? -1.431 20.336 -11.473 1.00 77.50 122 ASN A CA 1
ATOM 987 C C . ASN A 1 122 ? -1.674 19.619 -10.127 1.00 77.50 122 ASN A C 1
ATOM 989 O O . ASN A 1 122 ? -2.575 20.024 -9.395 1.00 77.50 122 ASN A O 1
ATOM 993 N N . ASN A 1 123 ? -0.867 18.620 -9.745 1.00 73.31 123 ASN A N 1
ATOM 994 C CA . ASN A 1 123 ? -0.940 17.960 -8.428 1.00 73.31 123 ASN A CA 1
ATOM 995 C C . ASN A 1 123 ? -2.359 17.455 -8.056 1.00 73.31 123 ASN A C 1
ATOM 997 O O . ASN A 1 123 ? -2.789 17.557 -6.903 1.00 73.31 123 ASN A O 1
ATOM 1001 N N . ASP A 1 124 ? -3.092 16.917 -9.034 1.00 83.88 124 ASP A N 1
ATOM 1002 C CA . ASP A 1 124 ? -4.457 16.400 -8.863 1.00 83.88 124 ASP A CA 1
ATOM 1003 C C . ASP A 1 124 ? -4.510 15.278 -7.802 1.00 83.88 124 ASP A C 1
ATOM 1005 O O . ASP A 1 124 ? -3.646 14.395 -7.774 1.00 83.88 124 ASP A O 1
ATOM 1009 N N . LYS A 1 125 ? -5.543 15.284 -6.945 1.00 86.25 125 LYS A N 1
ATOM 1010 C CA . LYS A 1 125 ? -5.813 14.219 -5.959 1.00 86.25 125 LYS A CA 1
ATOM 1011 C C . LYS A 1 125 ? -5.842 12.835 -6.604 1.00 86.25 125 LYS A C 1
ATOM 1013 O O . LYS A 1 125 ? -5.327 11.881 -6.027 1.00 86.25 125 LYS A O 1
ATOM 1018 N N . TYR A 1 126 ? -6.396 12.741 -7.809 1.00 88.88 126 TYR A N 1
ATOM 1019 C CA . TYR A 1 126 ? -6.442 11.518 -8.597 1.00 88.88 126 TYR A CA 1
ATOM 1020 C C . TYR A 1 126 ? -5.040 10.921 -8.813 1.00 88.88 126 TYR A C 1
ATOM 1022 O O . TYR A 1 126 ? -4.797 9.754 -8.505 1.00 88.88 126 TYR A O 1
ATOM 1030 N N . PHE A 1 127 ? -4.072 11.736 -9.246 1.00 91.69 127 PHE A N 1
ATOM 1031 C CA . PHE A 1 127 ? -2.693 11.281 -9.443 1.00 91.69 127 PHE A CA 1
ATOM 1032 C C . PHE A 1 127 ? -1.946 11.060 -8.126 1.00 91.69 127 PHE A C 1
ATOM 1034 O O . PHE A 1 127 ? -1.075 10.197 -8.062 1.00 91.69 127 PHE A O 1
ATOM 1041 N N . GLN A 1 128 ? -2.292 11.785 -7.058 1.00 92.81 128 GLN A N 1
ATOM 1042 C CA . GLN A 1 128 ? -1.744 11.510 -5.727 1.00 92.81 128 GLN A CA 1
ATOM 1043 C C . GLN A 1 128 ? -2.166 10.119 -5.224 1.00 92.81 128 GLN A C 1
ATOM 1045 O O . GLN A 1 128 ? -1.329 9.399 -4.686 1.00 92.81 128 GLN A O 1
ATOM 1050 N N . ILE A 1 129 ? -3.416 9.707 -5.457 1.00 94.25 129 ILE A N 1
ATOM 1051 C CA . ILE A 1 129 ? -3.914 8.358 -5.135 1.00 94.25 129 ILE A CA 1
ATOM 1052 C C . ILE A 1 129 ? -3.193 7.291 -5.961 1.00 94.25 129 ILE A C 1
ATOM 1054 O O . ILE A 1 129 ? -2.702 6.316 -5.394 1.00 94.25 129 ILE A O 1
ATOM 1058 N N . ILE A 1 130 ? -3.044 7.505 -7.273 1.00 95.44 130 ILE A N 1
ATOM 1059 C CA . ILE A 1 130 ? -2.245 6.626 -8.145 1.00 95.44 130 ILE A CA 1
ATOM 1060 C C . ILE A 1 130 ? -0.819 6.488 -7.602 1.00 95.44 130 ILE A C 1
ATOM 1062 O O . ILE A 1 130 ? -0.315 5.374 -7.475 1.00 95.44 130 ILE A O 1
ATOM 1066 N N . ASN A 1 131 ? -0.182 7.601 -7.232 1.00 97.50 131 ASN A N 1
ATOM 1067 C CA . ASN A 1 131 ? 1.171 7.590 -6.691 1.00 97.50 131 ASN A CA 1
ATOM 1068 C C . ASN A 1 131 ? 1.263 6.798 -5.374 1.00 97.50 131 ASN A C 1
ATOM 1070 O O . ASN A 1 131 ? 2.174 5.989 -5.216 1.00 97.50 131 ASN A O 1
ATOM 1074 N N . LEU A 1 132 ? 0.312 6.978 -4.447 1.00 98.00 132 LEU A N 1
ATOM 1075 C CA . LEU A 1 132 ? 0.260 6.216 -3.192 1.00 98.00 132 LEU A CA 1
ATOM 1076 C C . LEU A 1 132 ? 0.135 4.708 -3.441 1.00 98.00 132 LEU A C 1
ATOM 1078 O O . LEU A 1 132 ? 0.871 3.933 -2.829 1.00 98.00 132 LEU A O 1
ATOM 1082 N N . ILE A 1 133 ? -0.752 4.299 -4.356 1.00 98.31 133 ILE A N 1
ATOM 1083 C CA . ILE A 1 133 ? -0.924 2.887 -4.725 1.00 98.31 133 ILE A CA 1
ATOM 1084 C C . ILE A 1 133 ? 0.376 2.336 -5.311 1.00 98.31 133 ILE A C 1
ATOM 1086 O O . ILE A 1 133 ? 0.817 1.276 -4.881 1.00 98.31 133 ILE A O 1
ATOM 1090 N N . LEU A 1 134 ? 1.019 3.054 -6.238 1.00 98.50 134 LEU A N 1
ATOM 1091 C CA . LEU A 1 134 ? 2.279 2.625 -6.852 1.00 98.50 134 LEU A CA 1
ATOM 1092 C C . LEU A 1 134 ? 3.390 2.434 -5.813 1.00 98.50 134 LEU A C 1
ATOM 1094 O O . LEU A 1 134 ? 4.020 1.378 -5.792 1.00 98.50 134 LEU A O 1
ATOM 1098 N N . HIS A 1 135 ? 3.601 3.419 -4.935 1.00 98.50 135 HIS A N 1
ATOM 1099 C CA . HIS A 1 135 ? 4.585 3.327 -3.856 1.00 98.50 135 HIS A CA 1
ATOM 1100 C C . HIS A 1 135 ? 4.341 2.099 -2.979 1.00 98.50 135 HIS A C 1
ATOM 1102 O O . HIS A 1 135 ? 5.208 1.240 -2.845 1.00 98.50 135 HIS A O 1
ATOM 1108 N N . LEU A 1 136 ? 3.139 1.984 -2.413 1.00 98.38 136 LEU A N 1
ATOM 1109 C CA . LEU A 1 136 ? 2.816 0.890 -1.506 1.00 98.38 136 LEU A CA 1
ATOM 1110 C C . LEU A 1 136 ? 2.906 -0.475 -2.195 1.00 98.38 136 LEU A C 1
ATOM 1112 O O . LEU A 1 136 ? 3.505 -1.404 -1.653 1.00 98.38 136 LEU A O 1
ATOM 1116 N N . TYR A 1 137 ? 2.353 -0.585 -3.405 1.00 98.25 137 TYR A N 1
ATOM 1117 C CA . TYR A 1 137 ? 2.354 -1.818 -4.180 1.00 98.25 137 TYR A CA 1
ATOM 1118 C C . TYR A 1 137 ? 3.775 -2.308 -4.447 1.00 98.25 137 TYR A C 1
ATOM 1120 O O . TYR A 1 137 ? 4.100 -3.444 -4.105 1.00 98.25 137 TYR A O 1
ATOM 1128 N N . PHE A 1 138 ? 4.642 -1.462 -5.014 1.00 97.12 138 PHE A N 1
ATOM 1129 C CA . PHE A 1 138 ? 5.997 -1.879 -5.379 1.00 97.12 138 PHE A CA 1
ATOM 1130 C C . PHE A 1 138 ? 6.914 -2.059 -4.168 1.00 97.12 138 PHE A C 1
ATOM 1132 O O . PHE A 1 138 ? 7.800 -2.913 -4.210 1.00 97.12 138 PHE A O 1
ATOM 1139 N N . SER A 1 139 ? 6.667 -1.363 -3.058 1.00 94.75 139 SER A N 1
ATOM 1140 C CA . SER A 1 139 ? 7.419 -1.580 -1.817 1.00 94.75 139 SER A CA 1
ATOM 1141 C C . SER A 1 139 ? 7.052 -2.877 -1.096 1.00 94.75 139 SER A C 1
ATOM 1143 O O . SER A 1 139 ? 7.879 -3.418 -0.357 1.00 94.75 139 SER A O 1
ATOM 1145 N N . ILE A 1 140 ? 5.849 -3.412 -1.325 1.00 95.25 140 ILE A N 1
ATOM 1146 C CA . ILE A 1 140 ? 5.475 -4.770 -0.908 1.00 95.25 140 ILE A CA 1
ATOM 1147 C C . ILE A 1 140 ? 6.005 -5.788 -1.920 1.00 95.25 140 ILE A C 1
ATOM 1149 O O . ILE A 1 140 ? 6.742 -6.700 -1.550 1.00 95.25 140 ILE A O 1
ATOM 1153 N N . PHE A 1 141 ? 5.673 -5.604 -3.200 1.00 95.31 141 PHE A N 1
ATOM 1154 C CA . PHE A 1 141 ? 5.989 -6.539 -4.279 1.00 95.31 141 PHE A CA 1
ATOM 1155 C C . PHE A 1 141 ? 7.494 -6.797 -4.407 1.00 95.31 141 PHE A C 1
ATOM 1157 O O . PHE A 1 141 ? 7.898 -7.935 -4.635 1.00 95.31 141 PHE A O 1
ATOM 1164 N N . ASN A 1 142 ? 8.350 -5.789 -4.195 1.00 90.75 142 ASN A N 1
ATOM 1165 C CA . ASN A 1 142 ? 9.796 -5.982 -4.320 1.00 90.75 142 ASN A CA 1
ATOM 1166 C C . ASN A 1 142 ? 10.410 -6.851 -3.209 1.00 90.75 142 ASN A C 1
ATOM 1168 O O . ASN A 1 142 ? 11.515 -7.355 -3.366 1.00 90.75 142 ASN A O 1
ATOM 1172 N N . LYS A 1 143 ? 9.706 -7.058 -2.090 1.00 90.06 143 LYS A N 1
ATOM 1173 C CA . LYS A 1 143 ? 10.177 -7.935 -1.005 1.00 90.06 143 LYS A CA 1
ATOM 1174 C C . LYS A 1 143 ? 9.932 -9.417 -1.299 1.00 90.06 143 LYS A C 1
ATOM 1176 O O . LYS A 1 143 ? 10.344 -10.268 -0.514 1.00 90.06 143 LYS A O 1
ATOM 1181 N N . PHE A 1 144 ? 9.208 -9.726 -2.370 1.00 92.62 144 PHE A N 1
ATOM 1182 C CA . PHE A 1 144 ? 8.803 -11.083 -2.697 1.00 92.62 144 PHE A CA 1
ATOM 1183 C C . PHE A 1 144 ? 9.878 -11.826 -3.479 1.00 92.62 144 PHE A C 1
ATOM 1185 O O . PHE A 1 144 ? 10.632 -11.250 -4.262 1.00 92.62 144 PHE A O 1
ATOM 1192 N N . THR A 1 145 ? 9.904 -13.141 -3.280 1.00 92.00 145 THR A N 1
ATOM 1193 C CA . THR A 1 145 ? 10.727 -14.051 -4.082 1.00 92.00 145 THR A CA 1
ATOM 1194 C C . THR A 1 145 ? 10.278 -14.049 -5.544 1.00 92.00 145 THR A C 1
ATOM 1196 O O . THR A 1 145 ? 9.140 -13.686 -5.849 1.00 92.00 145 THR A O 1
ATOM 1199 N N . PHE A 1 146 ? 11.138 -14.524 -6.451 1.00 91.81 146 PHE A N 1
ATOM 1200 C CA . PHE A 1 146 ? 10.792 -14.673 -7.869 1.00 91.81 146 PHE A CA 1
ATOM 1201 C C . PHE A 1 146 ? 9.464 -15.424 -8.071 1.00 91.81 146 PHE A C 1
ATOM 1203 O O . PHE A 1 146 ? 8.572 -14.904 -8.737 1.00 91.81 146 PHE A O 1
ATOM 1210 N N . ASN A 1 147 ? 9.290 -16.592 -7.438 1.00 92.94 147 ASN A N 1
ATOM 1211 C CA . ASN A 1 147 ? 8.064 -17.387 -7.576 1.00 92.94 147 ASN A CA 1
ATOM 1212 C C . ASN A 1 147 ? 6.833 -16.593 -7.134 1.00 92.94 147 ASN A C 1
ATOM 1214 O O . ASN A 1 147 ? 5.830 -16.563 -7.838 1.00 92.94 147 ASN A O 1
ATOM 1218 N N . GLN A 1 148 ? 6.912 -15.901 -5.997 1.00 94.94 148 GLN A N 1
ATOM 1219 C CA . GLN A 1 148 ? 5.816 -15.065 -5.514 1.00 94.94 148 GLN A CA 1
ATOM 1220 C C . GLN A 1 148 ? 5.503 -13.926 -6.491 1.00 94.94 148 GLN A C 1
ATOM 1222 O O . GLN A 1 148 ? 4.342 -13.755 -6.856 1.00 94.94 148 GLN A O 1
ATOM 1227 N N . LYS A 1 149 ? 6.515 -13.192 -6.976 1.00 95.38 149 LYS A N 1
ATOM 1228 C CA . LYS A 1 149 ? 6.332 -12.137 -7.987 1.00 95.38 149 LYS A CA 1
ATOM 1229 C C . LYS A 1 149 ? 5.667 -12.695 -9.258 1.00 95.38 149 LYS A C 1
ATOM 1231 O O . LYS A 1 149 ? 4.672 -12.131 -9.716 1.00 95.38 149 LYS A O 1
ATOM 1236 N N . TYR A 1 150 ? 6.152 -13.830 -9.772 1.00 95.50 150 TYR A N 1
ATOM 1237 C CA . TYR A 1 150 ? 5.627 -14.499 -10.969 1.00 95.50 150 TYR A CA 1
ATOM 1238 C C . TYR A 1 150 ? 4.174 -14.964 -10.795 1.00 95.50 150 TYR A C 1
ATOM 1240 O O . TYR A 1 150 ? 3.342 -14.762 -11.685 1.00 95.50 150 TYR A O 1
ATOM 1248 N N . ILE A 1 151 ? 3.840 -15.554 -9.641 1.00 96.44 151 ILE A N 1
ATOM 1249 C CA . ILE A 1 151 ? 2.477 -16.000 -9.337 1.00 96.44 151 ILE A CA 1
ATOM 1250 C C . ILE A 1 151 ? 1.532 -14.792 -9.278 1.00 96.44 151 ILE A C 1
ATOM 1252 O O . ILE A 1 151 ? 0.495 -14.808 -9.936 1.00 96.44 151 ILE A O 1
ATOM 1256 N N . ILE A 1 152 ? 1.887 -13.723 -8.552 1.00 96.44 152 ILE A N 1
ATOM 1257 C CA . ILE A 1 152 ? 1.053 -12.510 -8.450 1.00 96.44 152 ILE A CA 1
ATOM 1258 C C . ILE A 1 152 ? 0.843 -11.860 -9.820 1.00 96.44 152 ILE A C 1
ATOM 1260 O O . ILE A 1 152 ? -0.287 -11.501 -10.151 1.00 96.44 152 ILE A O 1
ATOM 1264 N N . TYR A 1 153 ? 1.908 -11.737 -10.617 1.00 95.88 153 TYR A N 1
ATOM 1265 C CA . TYR A 1 153 ? 1.842 -11.202 -11.977 1.00 95.88 153 TYR A CA 1
ATOM 1266 C C . TYR A 1 153 ? 0.875 -11.995 -12.866 1.00 95.88 153 TYR A C 1
ATOM 1268 O O . TYR A 1 153 ? 0.107 -11.419 -13.629 1.00 95.88 153 TYR A O 1
ATOM 1276 N N . ASN A 1 154 ? 0.868 -13.324 -12.775 1.00 96.38 154 ASN A N 1
ATOM 1277 C CA . ASN A 1 154 ? -0.022 -14.132 -13.603 1.00 96.38 154 ASN A CA 1
ATOM 1278 C C . ASN A 1 154 ? -1.465 -14.176 -13.072 1.00 96.38 154 ASN A C 1
ATOM 1280 O O . ASN A 1 154 ? -2.401 -14.124 -13.872 1.00 96.38 154 ASN A O 1
ATOM 1284 N N . LEU A 1 155 ? -1.664 -14.186 -11.750 1.00 95.75 155 LEU A N 1
ATOM 1285 C CA . LEU A 1 155 ? -2.997 -14.090 -11.140 1.00 95.75 155 LEU A CA 1
ATOM 1286 C C . LEU A 1 155 ? -3.693 -12.760 -11.481 1.00 95.75 155 LEU A C 1
ATOM 1288 O O . LEU A 1 155 ? -4.890 -12.750 -11.767 1.00 95.75 155 LEU A O 1
ATOM 1292 N N . SER A 1 156 ? -2.960 -11.638 -11.515 1.00 94.12 156 SER A N 1
ATOM 1293 C CA . SER A 1 156 ? -3.506 -10.318 -11.889 1.00 94.12 156 SER A CA 1
ATOM 1294 C C . SER A 1 156 ? -3.886 -10.197 -13.374 1.00 94.12 156 SER A C 1
ATOM 1296 O O . SER A 1 156 ? -4.538 -9.229 -13.785 1.00 94.12 156 SER A O 1
ATOM 1298 N N . ARG A 1 157 ? -3.496 -11.188 -14.184 1.00 92.81 157 ARG A N 1
ATOM 1299 C CA . ARG A 1 157 ? -3.879 -11.348 -15.593 1.00 92.81 157 ARG A CA 1
ATOM 1300 C C . ARG A 1 157 ? -4.914 -12.454 -15.813 1.00 92.81 157 ARG A C 1
ATOM 1302 O O . ARG A 1 157 ? -5.203 -12.788 -16.955 1.00 92.81 157 ARG A O 1
ATOM 1309 N N . GLY A 1 158 ? -5.471 -13.014 -14.741 1.00 93.81 158 GLY A N 1
ATOM 1310 C CA . GLY A 1 158 ? -6.563 -13.984 -14.813 1.00 93.81 158 GLY A CA 1
ATOM 1311 C C . GLY A 1 158 ? -6.140 -15.441 -15.007 1.00 93.81 158 GLY A C 1
ATOM 1312 O O . GLY A 1 158 ? -7.023 -16.292 -15.118 1.00 93.81 158 GLY A O 1
ATOM 1313 N N . LYS A 1 159 ? -4.835 -15.765 -15.001 1.00 95.88 159 LYS A N 1
ATOM 1314 C CA . LYS A 1 159 ? -4.400 -17.171 -14.983 1.00 95.88 159 LYS A CA 1
ATOM 1315 C C . LYS A 1 159 ? -4.822 -17.845 -13.679 1.00 95.88 159 LYS A C 1
ATOM 1317 O O . LYS A 1 159 ? -4.788 -17.242 -12.606 1.00 95.88 159 LYS A O 1
ATOM 1322 N N . LYS A 1 160 ? -5.169 -19.126 -13.754 1.00 95.62 160 LYS A N 1
ATOM 1323 C CA . LYS A 1 160 ? -5.503 -19.966 -12.595 1.00 95.62 160 LYS A CA 1
ATOM 1324 C C . LYS A 1 160 ? -4.235 -20.558 -11.977 1.00 95.62 160 LYS A C 1
ATOM 1326 O O . LYS A 1 160 ? -3.254 -20.806 -12.670 1.00 95.62 160 LYS A O 1
ATOM 1331 N N . GLN A 1 161 ? -4.270 -20.892 -10.682 1.00 94.94 161 GLN A N 1
ATOM 1332 C CA . GLN A 1 161 ? -3.106 -21.480 -9.990 1.00 94.94 161 GLN A CA 1
ATOM 1333 C C . GLN A 1 161 ? -2.584 -22.764 -10.656 1.00 94.94 161 GLN A C 1
ATOM 1335 O O . GLN A 1 161 ? -1.381 -22.990 -10.664 1.00 94.94 161 GLN A O 1
ATOM 1340 N N . LYS A 1 162 ? -3.467 -23.579 -11.249 1.00 95.31 162 LYS A N 1
ATOM 1341 C CA . LYS A 1 162 ? -3.082 -24.793 -11.986 1.00 95.31 162 LYS A CA 1
ATOM 1342 C C . LYS A 1 162 ? -2.260 -24.487 -13.246 1.00 95.31 162 LYS A C 1
ATOM 1344 O O . LYS A 1 162 ? -1.317 -25.209 -13.537 1.00 95.31 162 LYS A O 1
ATOM 1349 N N . GLU A 1 163 ? -2.604 -23.425 -13.971 1.00 96.94 163 GLU A N 1
ATOM 1350 C CA . GLU A 1 163 ? -1.875 -22.995 -15.174 1.00 96.94 163 GLU A CA 1
ATOM 1351 C C . GLU A 1 163 ? -0.501 -22.440 -14.788 1.00 96.94 163 GLU A C 1
ATOM 1353 O O . GLU A 1 163 ? 0.507 -22.794 -15.383 1.00 96.94 163 GLU A O 1
ATOM 1358 N N . ILE A 1 164 ? -0.451 -21.643 -13.717 1.00 96.56 164 ILE A N 1
ATOM 1359 C CA . ILE A 1 164 ? 0.800 -21.090 -13.182 1.00 96.56 164 ILE A CA 1
ATOM 1360 C C . ILE A 1 164 ? 1.724 -22.202 -12.668 1.00 96.56 164 ILE A C 1
ATOM 1362 O O . ILE A 1 164 ? 2.936 -22.119 -12.834 1.00 96.56 164 ILE A O 1
ATOM 1366 N N . ALA A 1 165 ? 1.163 -23.244 -12.050 1.00 95.62 165 ALA A N 1
ATOM 1367 C CA . ALA A 1 165 ? 1.930 -24.397 -11.595 1.00 95.62 165 ALA A CA 1
ATOM 1368 C C . ALA A 1 165 ? 2.612 -25.120 -12.767 1.00 95.62 165 ALA A C 1
ATOM 1370 O O . ALA A 1 165 ? 3.781 -25.468 -12.650 1.00 95.62 165 ALA A O 1
ATOM 1371 N N . ALA A 1 166 ? 1.921 -25.267 -13.903 1.00 95.81 166 ALA A N 1
ATOM 1372 C CA . ALA A 1 166 ? 2.503 -25.841 -15.114 1.00 95.81 166 ALA A CA 1
ATOM 1373 C C . ALA A 1 166 ? 3.636 -24.967 -15.686 1.00 95.81 166 ALA A C 1
ATOM 1375 O O . ALA A 1 166 ? 4.685 -25.501 -16.030 1.00 95.81 166 ALA A O 1
ATOM 1376 N N . ASP A 1 167 ? 3.467 -23.638 -15.721 1.00 94.75 167 ASP A N 1
ATOM 1377 C CA . ASP A 1 167 ? 4.520 -22.711 -16.176 1.00 94.75 167 ASP A CA 1
ATOM 1378 C C . ASP A 1 167 ? 5.797 -22.789 -15.315 1.00 94.75 167 ASP A C 1
ATOM 1380 O O . ASP A 1 167 ? 6.901 -22.567 -15.808 1.00 94.75 167 ASP A O 1
ATOM 1384 N N . LEU A 1 168 ? 5.642 -23.055 -14.013 1.00 92.94 168 LEU A N 1
ATOM 1385 C CA . LEU A 1 168 ? 6.734 -23.117 -13.038 1.00 92.94 168 LEU A CA 1
ATOM 1386 C C . LEU A 1 168 ? 7.312 -24.528 -12.846 1.00 92.94 168 LEU A C 1
ATOM 1388 O O . LEU A 1 168 ? 8.129 -24.703 -11.943 1.00 92.94 168 LEU A O 1
ATOM 1392 N N . ASP A 1 169 ? 6.867 -25.515 -13.631 1.00 93.62 169 ASP A N 1
ATOM 1393 C CA . ASP A 1 169 ? 7.180 -26.939 -13.434 1.00 93.62 169 ASP A CA 1
ATOM 1394 C C . ASP A 1 169 ? 6.990 -27.376 -11.965 1.00 93.62 169 ASP A C 1
ATOM 1396 O O . ASP A 1 169 ? 7.873 -27.903 -11.288 1.00 93.62 169 ASP A O 1
ATOM 1400 N N . SER A 1 170 ? 5.821 -27.038 -11.413 1.00 94.12 170 SER A N 1
ATOM 1401 C CA . SER A 1 170 ? 5.497 -27.204 -9.998 1.00 94.12 170 SER A CA 1
ATOM 1402 C C . SER A 1 170 ? 4.082 -27.747 -9.787 1.00 94.12 170 SER A C 1
ATOM 1404 O O . SER A 1 170 ? 3.297 -27.923 -10.718 1.00 94.12 170 SER A O 1
ATOM 1406 N N . SER A 1 171 ? 3.723 -28.012 -8.528 1.00 94.19 171 SER A N 1
ATOM 1407 C CA . SER A 1 171 ? 2.373 -28.445 -8.159 1.00 94.19 171 SER A CA 1
ATOM 1408 C C . SER A 1 171 ? 1.480 -27.256 -7.792 1.00 94.19 171 SER A C 1
ATOM 1410 O O . SER A 1 171 ? 1.946 -26.239 -7.272 1.00 94.19 171 SER A O 1
ATOM 1412 N N . GLN A 1 172 ? 0.162 -27.398 -7.975 1.00 94.31 172 GLN A N 1
ATOM 1413 C CA . GLN A 1 172 ? -0.797 -26.390 -7.508 1.00 94.31 172 GLN A CA 1
ATOM 1414 C C . GLN A 1 172 ? -0.670 -26.149 -5.993 1.00 94.31 172 GLN A C 1
ATOM 1416 O O . GLN A 1 172 ? -0.752 -25.006 -5.551 1.00 94.31 172 GLN A O 1
ATOM 1421 N N . SER A 1 173 ? -0.405 -27.200 -5.209 1.00 93.94 173 SER A N 1
ATOM 1422 C CA . SER A 1 173 ? -0.186 -27.085 -3.762 1.00 93.94 173 SER A CA 1
ATOM 1423 C C . SER A 1 173 ? 1.038 -26.226 -3.435 1.00 93.94 173 SER A C 1
ATOM 1425 O O . SER A 1 173 ? 0.989 -25.418 -2.513 1.00 93.94 173 SER A O 1
ATOM 1427 N N . SER A 1 174 ? 2.125 -26.354 -4.200 1.00 92.00 174 SER A N 1
ATOM 1428 C CA . SER A 1 174 ? 3.341 -25.544 -4.039 1.00 92.00 174 SER A CA 1
ATOM 1429 C C . SER A 1 174 ? 3.091 -24.069 -4.370 1.00 92.00 174 SER A C 1
ATOM 1431 O O . SER A 1 174 ? 3.589 -23.180 -3.673 1.00 92.00 174 SER A O 1
ATOM 1433 N N . VAL A 1 175 ? 2.269 -23.795 -5.391 1.00 93.00 175 VAL A N 1
ATOM 1434 C CA . VAL A 1 175 ? 1.800 -22.437 -5.708 1.00 93.00 175 VAL A CA 1
ATOM 1435 C C . VAL A 1 175 ? 0.955 -21.884 -4.560 1.00 93.00 175 VAL A C 1
ATOM 1437 O O . VAL A 1 175 ? 1.239 -20.789 -4.081 1.00 93.00 175 VAL A O 1
ATOM 1440 N N . SER A 1 176 ? -0.027 -22.641 -4.060 1.00 92.88 176 SER A N 1
ATOM 1441 C CA . SER A 1 176 ? -0.845 -22.227 -2.912 1.00 92.88 176 SER A CA 1
ATOM 1442 C C . SER A 1 176 ? 0.005 -21.951 -1.666 1.00 92.88 176 SER A C 1
ATOM 1444 O O . SER A 1 176 ? -0.200 -20.936 -1.005 1.00 92.88 176 SER A O 1
ATOM 1446 N N . GLN A 1 177 ? 1.004 -22.792 -1.386 1.00 92.88 177 GLN A N 1
ATOM 1447 C CA . GLN A 1 177 ? 1.915 -22.620 -0.253 1.00 92.88 177 GLN A CA 1
ATOM 1448 C C . GLN A 1 177 ? 2.804 -21.375 -0.400 1.00 92.88 177 GLN A C 1
ATOM 1450 O O . GLN A 1 177 ? 3.090 -20.691 0.580 1.00 92.88 177 GLN A O 1
ATOM 1455 N N . SER A 1 178 ? 3.219 -21.039 -1.626 1.00 91.56 178 SER A N 1
ATOM 1456 C CA . SER A 1 178 ? 4.002 -19.821 -1.906 1.00 91.56 178 SER A CA 1
ATOM 1457 C C . SER A 1 178 ? 3.208 -18.539 -1.631 1.00 91.56 178 SER A C 1
ATOM 1459 O O . SER A 1 178 ? 3.793 -17.485 -1.370 1.00 91.56 178 SER A O 1
ATOM 1461 N N . LEU A 1 179 ? 1.878 -18.640 -1.696 1.00 90.12 179 LEU A N 1
ATOM 1462 C CA . LEU A 1 179 ? 0.930 -17.572 -1.401 1.00 90.12 179 LEU A CA 1
ATOM 1463 C C . LEU A 1 179 ? 0.550 -17.495 0.087 1.00 90.12 179 LEU A C 1
ATOM 1465 O O . LEU A 1 179 ? -0.101 -16.536 0.503 1.00 90.12 179 LEU A O 1
ATOM 1469 N N . THR A 1 180 ? 0.949 -18.475 0.901 1.00 84.44 180 THR A N 1
ATOM 1470 C CA . THR A 1 180 ? 0.775 -18.428 2.355 1.00 84.44 180 THR A CA 1
ATOM 1471 C C . THR A 1 180 ? 1.622 -17.291 2.936 1.00 84.44 180 THR A C 1
ATOM 1473 O O . THR A 1 180 ? 2.758 -17.071 2.522 1.00 84.44 180 THR A O 1
ATOM 1476 N N . ASN A 1 181 ? 1.083 -16.551 3.910 1.00 80.94 181 ASN A N 1
ATOM 1477 C CA . ASN A 1 181 ? 1.749 -15.419 4.582 1.00 80.94 181 ASN A CA 1
ATOM 1478 C C . ASN A 1 181 ? 2.048 -14.188 3.699 1.00 80.94 181 ASN A C 1
ATOM 1480 O O . ASN A 1 181 ? 2.795 -13.290 4.120 1.00 80.94 181 ASN A O 1
ATOM 1484 N N . ILE A 1 182 ? 1.459 -14.126 2.500 1.00 87.69 182 ILE A N 1
ATOM 1485 C CA . ILE A 1 182 ? 1.373 -12.909 1.689 1.00 87.69 182 ILE A CA 1
ATOM 1486 C C . ILE A 1 182 ? -0.091 -12.590 1.398 1.00 87.69 182 ILE A C 1
ATOM 1488 O O . ILE A 1 182 ? -0.884 -13.476 1.072 1.00 87.69 182 ILE A O 1
ATOM 1492 N N . ASN A 1 183 ? -0.464 -11.313 1.468 1.00 90.19 183 ASN A N 1
ATOM 1493 C CA . ASN A 1 183 ? -1.815 -10.897 1.108 1.00 90.19 183 ASN A CA 1
ATOM 1494 C C . ASN A 1 183 ? -1.973 -10.763 -0.418 1.00 90.19 183 ASN A C 1
ATOM 1496 O O . ASN A 1 183 ? -2.111 -9.674 -0.978 1.00 90.19 183 ASN A O 1
ATOM 1500 N N . TRP A 1 184 ? -1.910 -11.893 -1.122 1.00 93.25 184 TRP A N 1
ATOM 1501 C CA . TRP A 1 184 ? -1.981 -11.921 -2.582 1.00 93.25 184 TRP A CA 1
ATOM 1502 C C . TRP A 1 184 ? -3.327 -11.434 -3.122 1.00 93.25 184 TRP A C 1
ATOM 1504 O O . TRP A 1 184 ? -3.362 -10.822 -4.189 1.00 93.25 184 TRP A O 1
ATOM 1514 N N . LYS A 1 185 ? -4.419 -11.664 -2.380 1.00 93.75 185 LYS A N 1
ATOM 1515 C CA . LYS A 1 185 ? -5.757 -11.171 -2.728 1.00 93.75 185 LYS A CA 1
ATOM 1516 C C . LYS A 1 185 ? -5.768 -9.648 -2.786 1.00 93.75 185 LYS A C 1
ATOM 1518 O O . LYS A 1 185 ? -6.223 -9.095 -3.784 1.00 93.75 185 LYS A O 1
ATOM 1523 N N . LEU A 1 186 ? -5.188 -8.985 -1.779 1.00 95.62 186 LEU A N 1
ATOM 1524 C CA . LEU A 1 186 ? -5.010 -7.534 -1.780 1.00 95.62 186 LEU A CA 1
ATOM 1525 C C . LEU A 1 186 ? -4.188 -7.073 -2.985 1.00 95.62 186 LEU A C 1
ATOM 1527 O O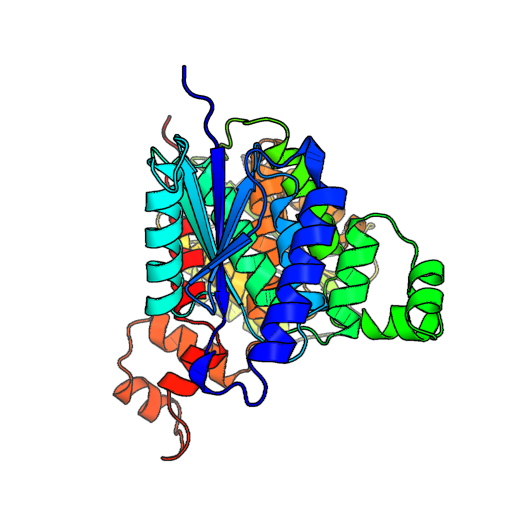 . LEU A 1 186 ? -4.625 -6.167 -3.682 1.00 95.62 186 LEU A O 1
ATOM 1531 N N . LEU A 1 187 ? -3.040 -7.693 -3.282 1.00 96.38 187 LEU A N 1
ATOM 1532 C CA . LEU A 1 187 ? -2.224 -7.258 -4.424 1.00 96.38 187 LEU A CA 1
ATOM 1533 C C . LEU A 1 187 ? -2.946 -7.425 -5.763 1.00 96.38 187 LEU A C 1
ATOM 1535 O O . LEU A 1 187 ? -2.945 -6.502 -6.573 1.00 96.38 187 LEU A O 1
ATOM 1539 N N . VAL A 1 188 ? -3.581 -8.572 -6.001 1.00 95.56 188 VAL A N 1
ATOM 1540 C CA . VAL A 1 188 ? -4.349 -8.818 -7.230 1.00 95.56 188 VAL A CA 1
ATOM 1541 C C . VAL A 1 188 ? -5.501 -7.818 -7.346 1.00 95.56 188 VAL A C 1
ATOM 1543 O O . VAL A 1 188 ? -5.678 -7.204 -8.399 1.00 95.56 188 VAL A O 1
ATOM 1546 N N . LYS A 1 189 ? -6.230 -7.582 -6.249 1.00 95.56 189 LYS A N 1
ATOM 1547 C CA . LYS A 1 189 ? -7.291 -6.575 -6.188 1.00 95.56 189 LYS A CA 1
ATOM 1548 C C . LYS A 1 189 ? -6.768 -5.168 -6.473 1.00 95.56 189 LYS A C 1
ATOM 1550 O O . LYS A 1 189 ? -7.398 -4.449 -7.241 1.00 95.56 189 LYS A O 1
ATOM 1555 N N . SER A 1 190 ? -5.612 -4.793 -5.930 1.00 97.06 190 SER A N 1
ATOM 1556 C CA . SER A 1 190 ? -4.975 -3.502 -6.200 1.00 97.06 190 SER A CA 1
ATOM 1557 C C . SER A 1 190 ? -4.653 -3.321 -7.682 1.00 97.06 190 SER A C 1
ATOM 1559 O O . SER A 1 190 ? -4.847 -2.225 -8.194 1.00 97.06 190 SER A O 1
ATOM 1561 N N . VAL A 1 191 ? -4.231 -4.374 -8.398 1.00 97.00 191 VAL A N 1
ATOM 1562 C CA . VAL A 1 191 ? -4.003 -4.292 -9.854 1.00 97.00 191 VAL A CA 1
ATOM 1563 C C . VAL A 1 191 ? -5.314 -4.082 -10.614 1.00 97.00 191 VAL A C 1
ATOM 1565 O O . VAL A 1 191 ? -5.379 -3.213 -11.483 1.00 97.00 191 VAL A O 1
ATOM 1568 N N . TYR A 1 192 ? -6.364 -4.846 -10.298 1.00 94.56 192 TYR A N 1
ATOM 1569 C CA . TYR A 1 192 ? -7.672 -4.674 -10.942 1.00 94.56 192 TYR A CA 1
ATOM 1570 C C . TYR A 1 192 ? -8.256 -3.287 -10.680 1.00 94.56 192 TYR A C 1
ATOM 1572 O O . TYR A 1 192 ? -8.668 -2.605 -11.616 1.00 94.56 192 TYR A O 1
ATOM 1580 N N . PHE A 1 193 ? -8.215 -2.844 -9.425 1.00 94.06 193 PHE A N 1
ATOM 1581 C CA . PHE A 1 193 ? -8.672 -1.518 -9.043 1.00 94.06 193 PHE A CA 1
ATOM 1582 C C . PHE A 1 193 ? -7.868 -0.417 -9.728 1.00 94.06 193 PHE A C 1
ATOM 1584 O O . PHE A 1 193 ? -8.443 0.548 -10.210 1.00 94.06 193 PHE A O 1
ATOM 1591 N N . PHE A 1 194 ? -6.545 -0.561 -9.826 1.00 95.19 194 PHE A N 1
ATOM 1592 C CA . PHE A 1 194 ? -5.708 0.411 -10.519 1.00 95.19 194 PHE A CA 1
ATOM 1593 C C . PHE A 1 194 ? -6.110 0.559 -11.990 1.00 95.19 194 PHE A C 1
ATOM 1595 O O . PHE A 1 194 ? -6.186 1.680 -12.486 1.00 95.19 194 PHE A O 1
ATOM 1602 N N . LYS A 1 195 ? -6.432 -0.542 -12.683 1.00 92.56 195 LYS A N 1
ATOM 1603 C CA . LYS A 1 195 ? -6.953 -0.503 -14.061 1.00 92.56 195 LYS A CA 1
ATOM 1604 C C . LYS A 1 195 ? -8.312 0.191 -14.141 1.00 92.56 195 LYS A C 1
ATOM 1606 O O . LYS A 1 195 ? -8.506 1.032 -15.011 1.00 92.56 195 LYS A O 1
ATOM 1611 N N . GLU A 1 196 ? -9.234 -0.123 -13.231 1.00 90.38 196 GLU A N 1
ATOM 1612 C CA . GLU A 1 196 ? -10.554 0.523 -13.180 1.00 90.38 196 GLU A CA 1
ATOM 1613 C C . GLU A 1 196 ? -10.428 2.033 -12.939 1.00 90.38 196 GLU A C 1
ATOM 1615 O O . GLU A 1 196 ? -10.983 2.841 -13.686 1.00 90.38 196 GLU A O 1
ATOM 1620 N N . LEU A 1 197 ? -9.639 2.402 -11.928 1.00 88.75 197 LEU A N 1
ATOM 1621 C CA . LEU A 1 197 ? -9.337 3.775 -11.553 1.00 88.75 197 LEU A CA 1
ATOM 1622 C C . LEU A 1 197 ? -8.770 4.558 -12.736 1.00 88.75 197 LEU A C 1
ATOM 1624 O O . LEU A 1 197 ? -9.112 5.721 -12.923 1.00 88.75 197 LEU A O 1
ATOM 1628 N N . THR A 1 198 ? -7.913 3.913 -13.530 1.00 86.00 198 THR A N 1
ATOM 1629 C CA . THR A 1 198 ? -7.153 4.561 -14.600 1.00 86.00 198 THR A CA 1
ATOM 1630 C C . THR A 1 198 ? -7.776 4.500 -15.982 1.00 86.00 198 THR A C 1
ATOM 1632 O O . THR A 1 198 ? -7.366 5.262 -16.858 1.00 86.00 198 THR A O 1
ATOM 1635 N N . GLY A 1 199 ? -8.793 3.658 -16.170 1.00 74.69 199 GLY A N 1
ATOM 1636 C CA . GLY A 1 199 ? -9.564 3.580 -17.406 1.00 74.69 199 GLY A CA 1
ATOM 1637 C C . GLY A 1 199 ? -10.467 4.794 -17.636 1.00 74.69 199 GLY A C 1
ATOM 1638 O O . GLY A 1 199 ? -10.760 5.113 -18.781 1.00 74.69 199 GLY A O 1
ATOM 1639 N N . ASN A 1 200 ? -10.879 5.498 -16.575 1.00 68.12 200 ASN A N 1
ATOM 1640 C CA . ASN A 1 200 ? -11.660 6.732 -16.661 1.00 68.12 200 ASN A CA 1
ATOM 1641 C C . ASN A 1 200 ? -11.227 7.702 -15.558 1.00 68.12 200 ASN A C 1
ATOM 1643 O O . ASN A 1 200 ? -11.396 7.399 -14.377 1.00 68.12 200 ASN A O 1
ATOM 1647 N N . ARG A 1 201 ? -10.729 8.895 -15.918 1.00 72.00 201 ARG A N 1
ATOM 1648 C CA . ARG A 1 201 ? -10.402 9.932 -14.926 1.00 72.00 201 ARG A CA 1
ATOM 1649 C C . ARG A 1 201 ? -11.681 10.339 -14.197 1.00 72.00 201 ARG A C 1
ATOM 1651 O O . ARG A 1 201 ? -12.576 10.941 -14.786 1.00 72.00 201 ARG A O 1
ATOM 1658 N N . ARG A 1 202 ? -11.765 10.002 -12.913 1.00 71.81 202 ARG A N 1
ATOM 1659 C CA . ARG A 1 202 ? -12.909 10.296 -12.043 1.00 71.81 202 ARG A CA 1
ATOM 1660 C C . ARG A 1 202 ? -12.471 11.220 -10.915 1.00 71.81 202 ARG A C 1
ATOM 1662 O O . ARG A 1 202 ? -11.339 11.135 -10.440 1.00 71.81 202 ARG A O 1
ATOM 1669 N N . LYS A 1 203 ? -13.371 12.103 -10.480 1.00 74.12 203 LYS A N 1
ATOM 1670 C CA . LYS A 1 203 ? -13.165 12.908 -9.272 1.00 74.12 203 LYS A CA 1
ATOM 1671 C C . LYS A 1 203 ? -13.154 11.961 -8.070 1.00 74.12 203 LYS A C 1
ATOM 1673 O O . LYS A 1 203 ? -14.063 11.145 -7.938 1.00 74.12 203 LYS A O 1
ATOM 1678 N N . ILE A 1 204 ? -12.127 12.054 -7.226 1.00 78.06 204 ILE A N 1
ATOM 1679 C CA . ILE A 1 204 ? -12.006 11.232 -6.018 1.00 78.06 204 ILE A CA 1
ATOM 1680 C C . ILE A 1 204 ? -12.049 12.146 -4.802 1.00 78.06 204 ILE A C 1
ATOM 1682 O O . ILE A 1 204 ? -11.100 12.885 -4.531 1.00 78.06 204 ILE A O 1
ATOM 1686 N N . GLU A 1 205 ? -13.165 12.096 -4.086 1.00 76.31 205 GLU A N 1
ATOM 1687 C CA . GLU A 1 205 ? -13.398 12.864 -2.870 1.00 76.31 205 GLU A CA 1
ATOM 1688 C C . GLU A 1 205 ? -14.038 11.964 -1.825 1.00 76.31 205 GLU A C 1
ATOM 1690 O O . GLU A 1 205 ? -14.999 11.256 -2.113 1.00 76.31 205 GLU A O 1
ATOM 1695 N N . ILE A 1 206 ? -13.470 11.994 -0.624 1.00 77.50 206 ILE A N 1
ATOM 1696 C CA . ILE A 1 206 ? -14.023 11.324 0.546 1.00 77.50 206 ILE A CA 1
ATOM 1697 C C . ILE A 1 206 ? -14.393 12.391 1.563 1.00 77.50 206 ILE A C 1
ATOM 1699 O O . ILE A 1 206 ? -13.559 13.242 1.873 1.00 77.50 206 ILE A O 1
ATOM 1703 N N . ASN A 1 207 ? -15.614 12.387 2.088 1.00 71.06 207 ASN A N 1
ATOM 1704 C CA . ASN A 1 207 ? -15.985 13.357 3.106 1.00 71.06 207 ASN A CA 1
ATOM 1705 C C . ASN A 1 207 ? -16.056 12.718 4.493 1.00 71.06 207 ASN A C 1
ATOM 1707 O O . ASN A 1 207 ? -17.080 12.198 4.905 1.00 71.06 207 ASN A O 1
ATOM 1711 N N . LEU A 1 208 ? -14.960 12.825 5.245 1.00 75.62 208 LEU A N 1
ATOM 1712 C CA . LEU A 1 208 ? -14.929 12.446 6.664 1.00 75.62 208 LEU A CA 1
ATOM 1713 C C . LEU A 1 208 ? -15.179 13.642 7.600 1.00 75.62 208 LEU A C 1
ATOM 1715 O O . LEU A 1 208 ? -15.047 13.523 8.816 1.00 75.62 208 LEU A O 1
ATOM 1719 N N . ARG A 1 209 ? -15.457 14.839 7.064 1.00 66.62 209 ARG A N 1
ATOM 1720 C CA . ARG A 1 209 ? -15.597 16.053 7.877 1.00 66.62 209 ARG A CA 1
ATOM 1721 C C . ARG A 1 209 ? -17.034 16.174 8.382 1.00 66.62 209 ARG A C 1
ATOM 1723 O O . ARG A 1 209 ? -17.967 16.163 7.590 1.00 66.62 209 ARG A O 1
ATOM 1730 N N . ARG A 1 210 ? -17.185 16.435 9.690 1.00 70.94 210 ARG A N 1
ATOM 1731 C CA . ARG A 1 210 ? -18.459 16.655 10.424 1.00 70.94 210 ARG A CA 1
ATOM 1732 C C . ARG A 1 210 ? -19.244 15.391 10.779 1.00 70.94 210 ARG A C 1
ATOM 1734 O O . ARG A 1 210 ? -20.240 15.488 11.500 1.00 70.94 210 ARG A O 1
ATOM 1741 N N . GLU A 1 211 ? -18.773 14.231 10.356 1.00 83.69 211 GLU A N 1
ATOM 1742 C CA . GLU A 1 211 ? -19.327 12.937 10.734 1.00 83.69 211 GLU A CA 1
ATOM 1743 C C . GLU A 1 211 ? -18.446 12.253 11.771 1.00 83.69 211 GLU A C 1
ATOM 1745 O O . GLU A 1 211 ? -17.251 12.523 11.857 1.00 83.69 211 GLU A O 1
ATOM 1750 N N . TYR A 1 212 ? -19.029 11.373 12.580 1.00 92.62 212 TYR A N 1
ATOM 1751 C CA . TYR A 1 212 ? -18.221 10.480 13.397 1.00 92.62 212 TYR A CA 1
ATOM 1752 C C . TYR A 1 212 ? -17.613 9.389 12.519 1.00 92.62 212 TYR A C 1
ATOM 1754 O O . TYR A 1 212 ? -18.251 8.928 11.575 1.00 92.62 212 TYR A O 1
ATOM 1762 N N . LEU A 1 213 ? -16.421 8.922 12.892 1.00 94.75 213 LEU A N 1
ATOM 1763 C CA . LEU A 1 213 ? -15.847 7.703 12.337 1.00 94.75 213 LEU A CA 1
ATOM 1764 C C . LEU A 1 213 ? -15.972 6.589 13.378 1.00 94.75 213 LEU A C 1
ATOM 1766 O O . LEU A 1 213 ? -15.325 6.641 14.427 1.00 94.75 213 LEU A O 1
ATOM 1770 N N . ALA A 1 214 ? -16.826 5.609 13.108 1.00 97.06 214 ALA A N 1
ATOM 1771 C CA . ALA A 1 214 ? -16.905 4.386 13.892 1.00 97.06 214 ALA A CA 1
ATOM 1772 C C . ALA A 1 214 ? -15.879 3.375 13.374 1.00 97.06 214 ALA A C 1
ATOM 1774 O O . ALA A 1 214 ? -15.634 3.279 12.169 1.00 97.06 214 ALA A O 1
ATOM 1775 N N . LEU A 1 215 ? -15.291 2.618 14.295 1.00 97.62 215 LEU A N 1
ATOM 1776 C CA . LEU A 1 215 ? -14.357 1.541 13.997 1.00 97.62 215 LEU A CA 1
ATOM 1777 C C . LEU A 1 215 ? -14.865 0.273 14.670 1.00 97.62 215 LEU A C 1
ATOM 1779 O O . LEU A 1 215 ? -15.091 0.283 15.879 1.00 97.62 215 LEU A O 1
ATOM 1783 N N . ILE A 1 216 ? -15.011 -0.801 13.894 1.00 96.75 216 ILE A N 1
ATOM 1784 C CA . ILE A 1 216 ? -15.252 -2.154 14.406 1.00 96.75 216 ILE A CA 1
ATOM 1785 C C . ILE A 1 216 ? -14.084 -3.032 13.969 1.00 96.75 216 ILE A C 1
ATOM 1787 O O . ILE A 1 216 ? -13.777 -3.121 12.778 1.00 96.75 216 ILE A O 1
ATOM 1791 N N . GLY A 1 217 ? -13.403 -3.632 14.939 1.00 95.62 217 GLY A N 1
ATOM 1792 C CA . GLY A 1 217 ? -12.297 -4.550 14.722 1.00 95.62 217 GLY A CA 1
ATOM 1793 C C . GLY A 1 217 ? -12.690 -5.971 15.097 1.00 95.62 217 GLY A C 1
ATOM 1794 O O . GLY A 1 217 ? -13.430 -6.175 16.060 1.00 95.62 217 GLY A O 1
ATOM 1795 N N . ALA A 1 218 ? -12.184 -6.947 14.350 1.00 94.06 218 ALA A N 1
ATOM 1796 C CA . ALA A 1 218 ? -12.389 -8.361 14.618 1.00 94.06 218 ALA A CA 1
ATOM 1797 C C . ALA A 1 218 ? -11.099 -9.160 14.423 1.00 94.06 218 ALA A C 1
ATOM 1799 O O . ALA A 1 218 ? -10.393 -8.969 13.433 1.00 94.06 218 ALA A O 1
ATOM 1800 N N . TYR A 1 219 ? -10.810 -10.072 15.349 1.00 91.81 219 TYR A N 1
ATOM 1801 C CA . TYR A 1 219 ? -9.638 -10.950 15.289 1.00 91.81 219 TYR A CA 1
ATOM 1802 C C . TYR A 1 219 ? -10.002 -12.391 15.692 1.00 91.81 219 TYR A C 1
ATOM 1804 O O . TYR A 1 219 ? -10.953 -12.590 16.455 1.00 91.81 219 TYR A O 1
ATOM 1812 N N . PRO A 1 220 ? -9.306 -13.419 15.175 1.00 90.06 220 PRO A N 1
ATOM 1813 C CA . PRO A 1 220 ? -9.693 -14.815 15.378 1.00 90.06 220 PRO A CA 1
ATOM 1814 C C . PRO A 1 220 ? -9.654 -15.280 16.840 1.00 90.06 220 PRO A C 1
ATOM 1816 O O . PRO A 1 220 ? -8.662 -15.095 17.548 1.00 90.06 220 PRO A O 1
ATOM 1819 N N . ARG A 1 221 ? -10.678 -16.027 17.269 1.00 86.81 221 ARG A N 1
ATOM 1820 C CA . ARG A 1 221 ? -10.761 -16.617 18.620 1.00 86.81 221 ARG A CA 1
ATOM 1821 C C . ARG A 1 221 ? -9.627 -17.581 18.937 1.00 86.81 221 ARG A C 1
ATOM 1823 O O . ARG A 1 221 ? -9.197 -17.648 20.086 1.00 86.81 221 ARG A O 1
ATOM 1830 N N . LYS A 1 222 ? -9.107 -18.282 17.922 1.00 85.38 222 LYS A N 1
ATOM 1831 C CA . LYS A 1 222 ? -7.968 -19.215 18.042 1.00 85.38 222 LYS A CA 1
ATOM 1832 C C . LYS A 1 222 ? -6.709 -18.571 18.640 1.00 85.38 222 LYS A C 1
ATOM 1834 O O . LYS A 1 222 ? -5.878 -19.290 19.180 1.00 85.38 222 LYS A O 1
ATOM 1839 N N . LEU A 1 223 ? -6.560 -17.246 18.539 1.00 84.25 223 LEU A N 1
ATOM 1840 C CA . LEU A 1 223 ? -5.413 -16.526 19.095 1.00 84.25 223 LEU A CA 1
ATOM 1841 C C . LEU A 1 223 ? -5.550 -16.293 20.608 1.00 84.25 223 LEU A C 1
ATOM 1843 O O . LEU A 1 223 ? -4.534 -16.200 21.287 1.00 84.25 223 LEU A O 1
ATOM 1847 N N . ASN A 1 224 ? -6.786 -16.234 21.128 1.00 71.38 224 ASN A N 1
ATOM 1848 C CA . ASN A 1 224 ? -7.137 -16.036 22.541 1.00 71.38 224 ASN A CA 1
ATOM 1849 C C . ASN A 1 224 ? -6.179 -15.097 23.300 1.00 71.38 224 ASN A C 1
ATOM 1851 O O . ASN A 1 224 ? -5.569 -15.469 24.303 1.00 71.38 224 ASN A O 1
ATOM 1855 N N . GLU A 1 225 ? -6.047 -13.862 22.814 1.00 70.44 225 GLU A N 1
ATOM 1856 C CA . GLU A 1 225 ? -5.085 -12.889 23.343 1.00 70.44 225 GLU A CA 1
ATOM 1857 C C . GLU A 1 225 ? -5.367 -12.459 24.802 1.00 70.44 225 GLU A C 1
ATOM 1859 O O . GLU A 1 225 ? -4.510 -11.858 25.455 1.00 70.44 225 GLU A O 1
ATOM 1864 N N . GLY A 1 226 ? -6.544 -12.789 25.351 1.00 76.50 226 GLY A N 1
ATOM 1865 C CA . GLY A 1 226 ? -6.864 -12.683 26.776 1.00 76.50 226 GLY A CA 1
ATOM 1866 C C . GLY A 1 226 ? -6.561 -11.306 27.377 1.00 76.50 226 GLY A C 1
ATOM 1867 O O . GLY A 1 226 ? -7.135 -10.291 26.981 1.00 76.50 226 GLY A O 1
ATOM 1868 N N . ASN A 1 227 ? -5.660 -11.268 28.362 1.00 80.88 227 ASN A N 1
ATOM 1869 C CA . ASN A 1 227 ? -5.254 -10.026 29.026 1.00 80.88 227 ASN A CA 1
ATOM 1870 C C . ASN A 1 227 ? -4.358 -9.134 28.155 1.00 80.88 227 ASN A C 1
ATOM 1872 O O . ASN A 1 227 ? -4.392 -7.919 28.334 1.00 80.88 227 ASN A O 1
ATOM 1876 N N . ARG A 1 228 ? -3.590 -9.698 27.208 1.00 85.69 228 ARG A N 1
ATOM 1877 C CA . ARG A 1 228 ? -2.727 -8.913 26.308 1.00 85.69 228 ARG A CA 1
ATOM 1878 C C . ARG A 1 228 ? -3.573 -7.937 25.500 1.00 85.69 228 ARG A C 1
ATOM 1880 O O . ARG A 1 228 ? -3.328 -6.741 25.554 1.00 85.69 228 ARG A O 1
ATOM 1887 N N . PHE A 1 229 ? -4.632 -8.439 24.872 1.00 87.69 229 PHE A N 1
ATOM 1888 C CA . PHE A 1 229 ? -5.557 -7.626 24.089 1.00 87.69 229 PHE A CA 1
ATOM 1889 C C . PHE A 1 229 ? -6.217 -6.506 24.908 1.00 87.69 229 PHE A C 1
ATOM 1891 O O . PHE A 1 229 ? -6.309 -5.364 24.458 1.00 87.69 229 PHE A O 1
ATOM 1898 N N . LYS A 1 230 ? -6.649 -6.800 26.143 1.00 87.00 230 LYS A N 1
ATOM 1899 C CA . LYS A 1 230 ? -7.229 -5.781 27.037 1.00 87.00 230 LYS A CA 1
ATOM 1900 C C . LYS A 1 230 ? -6.227 -4.676 27.382 1.00 87.00 230 LYS A C 1
ATOM 1902 O O . LYS A 1 230 ? -6.611 -3.506 27.412 1.00 87.00 230 LYS A O 1
ATOM 1907 N N . ASN A 1 231 ? -4.966 -5.037 27.621 1.00 90.38 231 ASN A N 1
ATOM 1908 C CA . ASN A 1 231 ? -3.900 -4.069 27.873 1.00 90.38 231 ASN A CA 1
ATOM 1909 C C . ASN A 1 231 ? -3.640 -3.216 26.626 1.00 90.38 231 ASN A C 1
ATOM 1911 O O . ASN A 1 231 ? -3.655 -1.996 26.732 1.00 90.38 231 ASN A O 1
ATOM 1915 N N . THR A 1 232 ? -3.549 -3.835 25.444 1.00 92.50 232 THR A N 1
ATOM 1916 C CA . THR A 1 232 ? -3.400 -3.131 24.161 1.00 92.50 232 THR A CA 1
ATOM 1917 C C . THR A 1 232 ? -4.513 -2.104 23.941 1.00 92.50 232 THR A C 1
ATOM 1919 O O . THR A 1 232 ? -4.231 -0.952 23.629 1.00 92.50 232 THR A O 1
ATOM 1922 N N . LEU A 1 233 ? -5.786 -2.466 24.152 1.00 93.44 233 LEU A N 1
ATOM 1923 C CA . LEU A 1 233 ? -6.882 -1.496 24.021 1.00 93.44 233 LEU A CA 1
ATOM 1924 C C . LEU A 1 233 ? -6.819 -0.380 25.073 1.00 93.44 233 LEU A C 1
ATOM 1926 O O . LEU A 1 233 ? -7.262 0.736 24.803 1.00 93.44 233 LEU A O 1
ATOM 1930 N N . THR A 1 234 ? -6.308 -0.666 26.271 1.00 94.75 234 THR A N 1
ATOM 1931 C CA . THR A 1 234 ? -6.133 0.344 27.325 1.00 94.75 234 THR A CA 1
ATOM 1932 C C . THR A 1 234 ? -5.070 1.362 26.916 1.00 94.75 234 THR A C 1
ATOM 1934 O O . THR A 1 234 ? -5.368 2.553 26.904 1.00 94.75 234 THR A O 1
ATOM 1937 N N . GLU A 1 235 ? -3.900 0.898 26.472 1.00 95.31 235 GLU A N 1
ATOM 1938 C CA . GLU A 1 235 ? -2.804 1.740 25.972 1.00 95.31 235 GLU A CA 1
ATOM 1939 C C . GLU A 1 235 ? -3.251 2.584 24.766 1.00 95.31 235 GLU A C 1
ATOM 1941 O O . GLU A 1 235 ? -3.127 3.807 24.780 1.00 95.31 235 GLU A O 1
ATOM 1946 N N . ILE A 1 236 ? -3.910 1.967 23.775 1.00 96.44 236 ILE A N 1
ATOM 1947 C CA . ILE A 1 236 ? -4.485 2.667 22.612 1.00 96.44 236 ILE A CA 1
ATOM 1948 C C . ILE A 1 236 ? -5.457 3.779 23.044 1.00 96.44 236 ILE A C 1
ATOM 1950 O O . ILE A 1 236 ? -5.449 4.879 22.485 1.00 96.44 236 ILE A O 1
ATOM 1954 N N . ASN A 1 237 ? -6.324 3.509 24.024 1.00 96.56 237 ASN A N 1
ATOM 1955 C CA . ASN A 1 237 ? -7.279 4.500 24.520 1.00 96.56 237 ASN A CA 1
ATOM 1956 C C . ASN A 1 237 ? -6.595 5.697 25.195 1.00 96.56 237 ASN A C 1
ATOM 1958 O O . ASN A 1 237 ? -7.126 6.808 25.129 1.00 96.56 237 ASN A O 1
ATOM 1962 N N . GLU A 1 238 ? -5.462 5.476 25.858 1.00 96.38 238 GLU A N 1
ATOM 1963 C CA . GLU A 1 238 ? -4.680 6.518 26.522 1.00 96.38 238 GLU A CA 1
ATOM 1964 C C . GLU A 1 238 ? -3.904 7.358 25.499 1.00 96.38 238 GLU A C 1
ATOM 1966 O O . GLU A 1 238 ? -4.108 8.578 25.424 1.00 96.38 238 GLU A O 1
ATOM 1971 N N . ASP A 1 239 ? -3.116 6.699 24.646 1.00 95.06 239 ASP A N 1
ATOM 1972 C CA . ASP A 1 239 ? -2.230 7.324 23.656 1.00 95.06 239 ASP A CA 1
ATOM 1973 C C . ASP A 1 239 ? -2.991 8.158 22.615 1.00 95.06 239 ASP A C 1
ATOM 1975 O O . ASP A 1 239 ? -2.515 9.206 22.163 1.00 95.06 239 ASP A O 1
ATOM 1979 N N . TYR A 1 240 ? -4.210 7.729 22.269 1.00 96.00 240 TYR A N 1
ATOM 1980 C CA . TYR A 1 240 ? -5.061 8.363 21.258 1.00 96.00 240 TYR A CA 1
ATOM 1981 C C . TYR A 1 240 ? -6.329 9.009 21.839 1.00 96.00 240 TYR A C 1
ATOM 1983 O O . TYR A 1 240 ? -7.294 9.272 21.112 1.00 96.00 240 TYR A O 1
ATOM 1991 N N . SER A 1 241 ? -6.339 9.324 23.138 1.00 94.69 241 SER A N 1
ATOM 1992 C CA . SER A 1 241 ? -7.461 9.986 23.833 1.00 94.69 241 SER A CA 1
ATOM 1993 C C . SER A 1 241 ? -7.882 11.332 23.210 1.00 94.69 241 SER A C 1
ATOM 1995 O O . SER A 1 241 ? -9.036 11.769 23.314 1.00 94.69 241 SER A O 1
ATOM 1997 N N . ASP A 1 242 ? -6.977 12.005 22.495 1.00 93.06 242 ASP A N 1
ATOM 1998 C CA . ASP A 1 242 ? -7.287 13.232 21.766 1.00 93.06 242 ASP A CA 1
ATOM 1999 C C . ASP A 1 242 ? -8.078 12.991 20.470 1.00 93.06 242 ASP A C 1
ATOM 2001 O O . ASP A 1 242 ? -8.783 13.904 20.033 1.00 93.06 242 ASP A O 1
ATOM 2005 N N . LEU A 1 243 ? -8.047 11.779 19.910 1.00 94.19 243 LEU A N 1
ATOM 2006 C CA . LEU A 1 243 ? -8.828 11.362 18.740 1.00 94.19 243 LEU A CA 1
ATOM 2007 C C . LEU A 1 243 ? -10.094 10.583 19.096 1.00 94.19 243 LEU A C 1
ATOM 2009 O O . LEU A 1 243 ? -11.113 10.721 18.415 1.00 94.19 243 LEU A O 1
ATOM 2013 N N . ILE A 1 244 ? -10.039 9.766 20.143 1.00 96.12 244 ILE A N 1
ATOM 2014 C CA . ILE A 1 244 ? -11.118 8.857 20.522 1.00 96.12 244 ILE A CA 1
ATOM 2015 C C . ILE A 1 244 ? -12.216 9.645 21.247 1.00 96.12 244 ILE A C 1
ATOM 2017 O O . ILE A 1 244 ? -11.960 10.377 22.203 1.00 96.12 244 ILE A O 1
ATOM 2021 N N . ARG A 1 245 ? -13.460 9.536 20.767 1.00 96.12 245 ARG A N 1
ATOM 2022 C CA . ARG A 1 245 ? -14.643 10.105 21.431 1.00 96.12 245 ARG A CA 1
ATOM 2023 C C . ARG A 1 245 ? -15.244 9.133 22.440 1.00 96.12 245 ARG A C 1
ATOM 2025 O O . ARG A 1 245 ? -15.628 9.582 23.519 1.00 96.12 245 ARG A O 1
ATOM 2032 N N . SER A 1 246 ? -15.334 7.858 22.077 1.00 97.06 246 SER A N 1
ATOM 2033 C CA . SER A 1 246 ? -15.831 6.778 22.929 1.00 97.06 246 SER A CA 1
ATOM 2034 C C . SER A 1 246 ? -14.843 5.623 22.848 1.00 97.06 246 SER A C 1
ATOM 2036 O O . SER A 1 246 ? -14.532 5.154 21.751 1.00 97.06 246 SER A O 1
ATOM 2038 N N . LYS A 1 247 ? -14.324 5.220 24.010 1.00 97.12 247 LYS A N 1
ATOM 2039 C CA . LYS A 1 247 ? -13.207 4.289 24.171 1.00 97.12 247 LYS A CA 1
ATOM 2040 C C . LYS A 1 247 ? -13.455 2.961 23.466 1.00 97.12 247 LYS A C 1
ATOM 2042 O O . LYS A 1 247 ? -14.584 2.460 23.461 1.00 97.12 247 LYS A O 1
ATOM 2047 N N . PHE A 1 248 ? -12.365 2.394 22.949 1.00 95.56 248 PHE A N 1
ATOM 2048 C CA . PHE A 1 248 ? -12.300 1.015 22.491 1.00 95.56 248 PHE A CA 1
ATOM 2049 C C . PHE A 1 248 ? -12.766 0.081 23.601 1.00 95.56 248 PHE A C 1
ATOM 2051 O O . PHE A 1 248 ? -12.252 0.137 24.721 1.00 95.56 248 PHE A O 1
ATOM 2058 N N . VAL A 1 249 ? -13.738 -0.767 23.281 1.00 91.75 249 VAL A N 1
ATOM 2059 C CA . VAL A 1 249 ? -14.319 -1.745 24.201 1.00 91.75 249 VAL A CA 1
ATOM 2060 C C . VAL A 1 249 ? -14.631 -3.032 23.447 1.00 91.75 249 VAL A C 1
ATOM 2062 O O . VAL A 1 249 ? -15.068 -2.989 22.296 1.00 91.75 249 VAL A O 1
ATOM 2065 N N . SER A 1 250 ? -14.391 -4.177 24.085 1.00 89.44 250 SER A N 1
ATOM 2066 C CA . SER A 1 250 ? -14.794 -5.477 23.546 1.00 89.44 250 SER A CA 1
ATOM 2067 C C . SER A 1 250 ? -16.314 -5.586 23.489 1.00 89.44 250 SER A C 1
ATOM 2069 O O . SER A 1 250 ? -17.002 -5.163 24.419 1.00 89.44 250 SER A O 1
ATOM 2071 N N . THR A 1 251 ? -16.834 -6.187 22.427 1.00 83.31 251 THR A N 1
ATOM 2072 C CA . THR A 1 251 ? -18.271 -6.402 22.234 1.00 83.31 251 THR A CA 1
ATOM 2073 C C . THR A 1 251 ? -18.596 -7.888 22.173 1.00 83.31 251 THR 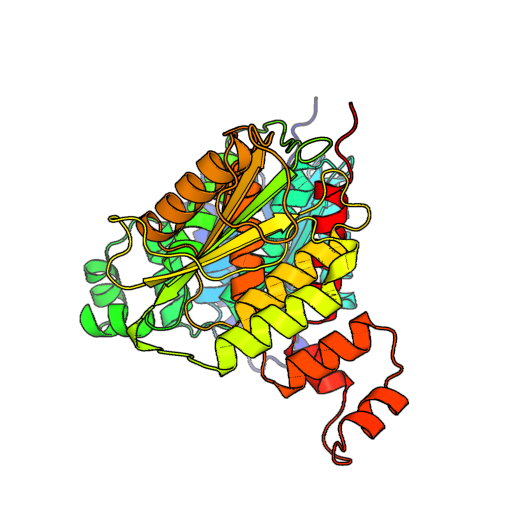A C 1
ATOM 2075 O O . THR A 1 251 ? -17.760 -8.719 21.812 1.00 83.31 251 THR A O 1
ATOM 2078 N N . THR A 1 252 ? -19.822 -8.242 22.556 1.00 65.50 252 THR A N 1
ATOM 2079 C CA . THR A 1 252 ? -20.366 -9.578 22.298 1.00 65.50 252 THR A CA 1
ATOM 2080 C C . THR A 1 252 ? -20.668 -9.731 20.809 1.00 65.50 252 THR A C 1
ATOM 2082 O O . THR A 1 252 ? -21.038 -8.757 20.155 1.00 65.50 252 THR A O 1
ATOM 2085 N N . LEU A 1 253 ? -20.468 -10.948 20.298 1.00 58.09 253 LEU A N 1
ATOM 2086 C CA . LEU A 1 253 ? -20.609 -11.332 18.893 1.00 58.09 253 LEU A CA 1
ATOM 2087 C C . LEU A 1 253 ? -21.863 -10.764 18.214 1.00 58.09 253 LEU A C 1
ATOM 2089 O O . LEU A 1 253 ? -22.951 -10.806 18.784 1.00 58.09 253 LEU A O 1
ATOM 2093 N N . SER A 1 254 ? -21.710 -10.358 16.953 1.00 54.09 254 SER A N 1
ATOM 2094 C CA . SER A 1 254 ? -22.788 -10.515 15.973 1.00 54.09 254 SER A CA 1
ATOM 2095 C C . SER A 1 254 ? -22.798 -11.971 15.482 1.00 54.09 254 SER A C 1
ATOM 2097 O O . SER A 1 254 ? -21.725 -12.567 15.360 1.00 54.09 254 SER A O 1
ATOM 2099 N N . ASP A 1 255 ? -23.971 -12.546 15.194 1.00 52.19 255 ASP A N 1
ATOM 2100 C CA . ASP A 1 255 ? -24.137 -13.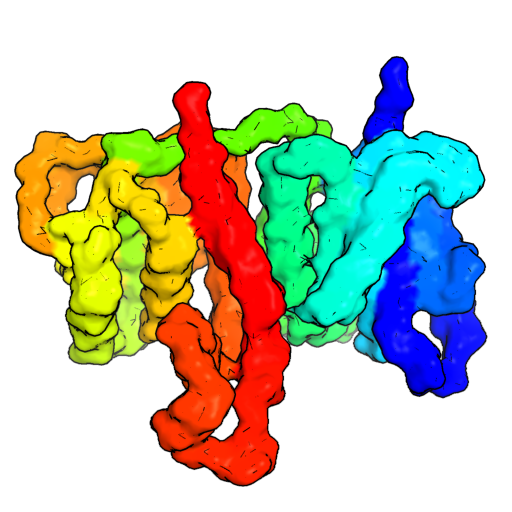947 14.739 1.00 52.19 255 ASP A CA 1
ATOM 2101 C C . ASP A 1 255 ? -23.300 -14.300 13.487 1.00 52.19 255 ASP A C 1
ATOM 2103 O O . ASP A 1 255 ? -23.094 -15.458 13.150 1.00 52.19 255 ASP A O 1
ATOM 2107 N N . GLU A 1 256 ? -22.778 -13.293 12.790 1.00 52.38 256 GLU A N 1
ATOM 2108 C CA . GLU A 1 256 ? -22.050 -13.411 11.526 1.00 52.38 256 GLU A CA 1
ATOM 2109 C C . GLU A 1 256 ? -20.545 -13.696 11.706 1.00 52.38 256 GLU A C 1
ATOM 2111 O O . GLU A 1 256 ? -19.844 -13.926 10.720 1.00 52.38 256 GLU A O 1
ATOM 2116 N N . ALA A 1 257 ? -20.035 -13.681 12.945 1.00 54.50 257 ALA A N 1
ATOM 2117 C CA . ALA A 1 257 ? -18.608 -13.793 13.258 1.00 54.50 257 ALA A CA 1
ATOM 2118 C C . ALA A 1 257 ? -18.306 -14.843 14.347 1.00 54.50 257 ALA A C 1
ATOM 2120 O O . ALA A 1 257 ? -17.472 -14.593 15.217 1.00 54.50 257 ALA A O 1
ATOM 2121 N N . GLU A 1 258 ? -18.958 -16.014 14.311 1.00 65.19 258 GLU A N 1
ATOM 2122 C CA . GLU A 1 258 ? -18.878 -17.063 15.356 1.00 65.19 258 GLU A CA 1
ATOM 2123 C C . GLU A 1 258 ? -17.438 -17.422 15.803 1.00 65.19 258 GLU A C 1
ATOM 2125 O O . GLU A 1 258 ? -17.211 -17.745 16.975 1.00 65.19 258 GLU A O 1
ATOM 2130 N N . ASP A 1 259 ? -16.449 -17.257 14.916 1.00 83.06 259 ASP A N 1
ATOM 2131 C CA . ASP A 1 259 ? -15.032 -17.565 15.152 1.00 83.06 259 ASP A CA 1
ATOM 2132 C C . ASP A 1 259 ? -14.136 -16.365 15.526 1.00 83.06 259 ASP A C 1
ATOM 2134 O O . ASP A 1 259 ? -12.917 -16.525 15.632 1.00 83.06 259 ASP A O 1
ATOM 2138 N N . HIS A 1 260 ? -14.685 -15.163 15.744 1.00 88.56 260 HIS A N 1
ATOM 2139 C CA . HIS A 1 260 ? -13.899 -13.955 16.046 1.00 88.56 260 HIS A CA 1
ATOM 2140 C C . HIS A 1 260 ? -14.270 -13.314 17.394 1.00 88.56 260 HIS A C 1
ATOM 2142 O O . HIS A 1 260 ? -15.349 -13.506 17.951 1.00 88.56 260 HIS A O 1
ATOM 2148 N N . PHE A 1 261 ? -13.326 -12.580 17.973 1.00 89.44 261 PHE A N 1
ATOM 2149 C CA . PHE A 1 261 ? -13.595 -11.587 19.005 1.00 89.44 261 PHE A CA 1
ATOM 2150 C C . PHE A 1 261 ? -13.749 -10.227 18.337 1.00 89.44 261 PHE A C 1
ATOM 2152 O O . PHE A 1 261 ? -13.036 -9.933 17.379 1.00 89.44 261 PHE A O 1
ATOM 2159 N N . GLU A 1 262 ? -14.648 -9.396 18.861 1.00 92.31 262 GLU A N 1
ATOM 2160 C CA . GLU A 1 262 ? -14.910 -8.064 18.326 1.00 92.31 262 GLU A CA 1
ATOM 2161 C C . GLU A 1 262 ? -14.667 -6.973 19.362 1.00 92.31 262 GLU A C 1
ATOM 2163 O O . GLU A 1 262 ? -14.769 -7.170 20.579 1.00 92.31 262 GLU A O 1
ATOM 2168 N N . PHE A 1 263 ? -14.353 -5.792 18.854 1.00 94.62 263 PHE A N 1
ATOM 2169 C CA . PHE A 1 263 ? -14.256 -4.575 19.631 1.00 94.62 263 PHE A CA 1
ATOM 2170 C C . PHE A 1 263 ? -14.652 -3.382 18.775 1.00 94.62 263 PHE A C 1
ATOM 2172 O O . PHE A 1 263 ? -14.573 -3.427 17.546 1.00 94.62 263 PHE A O 1
ATOM 2179 N N . GLN A 1 264 ? -15.041 -2.289 19.420 1.00 96.31 264 GLN A N 1
ATOM 2180 C CA . GLN A 1 264 ? -15.418 -1.084 18.697 1.00 96.31 264 GLN A CA 1
ATOM 2181 C C . GLN A 1 264 ? -15.065 0.194 19.442 1.00 96.31 264 GLN A C 1
ATOM 2183 O O . GLN A 1 264 ? -14.937 0.198 20.667 1.00 96.31 264 GLN A O 1
ATOM 2188 N N . ALA A 1 265 ? -14.932 1.280 18.688 1.00 97.56 265 ALA A N 1
ATOM 2189 C CA . ALA A 1 265 ? -14.719 2.629 19.193 1.00 97.56 265 ALA A CA 1
ATOM 2190 C C . ALA A 1 265 ? -15.435 3.659 18.321 1.00 97.56 265 ALA A C 1
ATOM 2192 O O . ALA A 1 265 ? -15.787 3.398 17.168 1.00 97.56 265 ALA A O 1
ATOM 2193 N N . LEU A 1 266 ? -15.585 4.861 18.872 1.00 97.44 266 LEU A N 1
ATOM 2194 C CA . LEU A 1 266 ? -16.031 6.032 18.129 1.00 97.44 266 LEU A CA 1
ATOM 2195 C C . LEU A 1 266 ? -14.941 7.100 18.158 1.00 97.44 266 LEU A C 1
ATOM 2197 O O . LEU A 1 266 ? -14.505 7.503 19.237 1.00 97.44 266 LEU A O 1
ATOM 2201 N N . LEU A 1 267 ? -14.527 7.600 16.997 1.00 95.50 267 LEU A N 1
ATOM 2202 C CA . LEU A 1 267 ? -13.581 8.713 16.880 1.00 95.50 267 LEU A CA 1
ATOM 2203 C C . LEU A 1 267 ? -14.317 10.050 16.757 1.00 95.50 267 LEU A C 1
ATOM 2205 O O . LEU A 1 267 ? -15.467 10.101 16.331 1.00 95.50 267 LEU A O 1
ATOM 2209 N N . LYS A 1 268 ? -13.667 11.154 17.138 1.00 90.62 268 LYS A N 1
ATOM 2210 C CA . LYS A 1 268 ? -14.257 12.506 17.119 1.00 90.62 268 LYS A CA 1
ATOM 2211 C C . LYS A 1 268 ? -14.633 12.963 15.702 1.00 90.62 268 LYS A C 1
ATOM 2213 O O . LYS A 1 268 ? -13.918 12.676 14.750 1.00 90.62 268 LYS A O 1
ATOM 2218 N N . LYS A 1 269 ? -15.698 13.776 15.601 1.00 84.62 269 LYS A N 1
ATOM 2219 C CA . LYS A 1 269 ? -16.197 14.346 14.329 1.00 84.62 269 LYS A CA 1
ATOM 2220 C C . LYS A 1 269 ? -15.183 15.190 13.558 1.00 84.62 269 LYS A C 1
ATOM 2222 O O . LYS A 1 269 ? -15.240 15.314 12.338 1.00 84.62 269 LYS A O 1
ATOM 2227 N N . GLU A 1 270 ? -14.302 15.853 14.295 1.00 83.12 270 GLU A N 1
ATOM 2228 C CA . GLU A 1 270 ? -13.295 16.746 13.739 1.00 83.12 270 GLU A CA 1
ATOM 2229 C C . GLU A 1 270 ? -11.913 16.203 14.070 1.00 83.12 270 GLU A C 1
ATOM 2231 O O . GLU A 1 270 ? -11.306 16.525 15.096 1.00 83.12 270 GLU A O 1
ATOM 2236 N N . ILE A 1 271 ? -11.409 15.354 13.178 1.00 84.44 271 ILE A N 1
ATOM 2237 C CA . ILE A 1 271 ? -10.039 14.859 13.251 1.00 84.44 271 ILE A CA 1
ATOM 2238 C C . ILE A 1 271 ? -9.106 15.999 12.838 1.00 84.44 271 ILE A C 1
ATOM 2240 O O . ILE A 1 271 ? -8.932 16.301 11.658 1.00 84.44 271 ILE A O 1
ATOM 2244 N N . LYS A 1 272 ? -8.493 16.648 13.833 1.00 84.12 272 LYS A N 1
ATOM 2245 C CA . LYS A 1 272 ? -7.524 17.736 13.613 1.00 84.12 272 LYS A CA 1
ATOM 2246 C C . LYS A 1 272 ? -6.210 17.241 13.009 1.00 84.12 272 LYS A C 1
ATOM 2248 O O . LYS A 1 272 ? -5.532 17.995 12.319 1.00 84.12 272 LYS A O 1
ATOM 2253 N N . ASN A 1 273 ? -5.841 15.988 13.282 1.00 89.62 273 ASN A N 1
ATOM 2254 C CA . ASN A 1 273 ? -4.587 15.397 12.833 1.00 89.62 273 ASN A CA 1
ATOM 2255 C C . ASN A 1 273 ? -4.811 13.990 12.262 1.00 89.62 273 ASN A C 1
ATOM 2257 O O . ASN A 1 273 ? -4.809 13.000 12.991 1.00 89.62 273 ASN A O 1
ATOM 2261 N N . TYR A 1 274 ? -4.956 13.906 10.940 1.00 92.62 274 TYR A N 1
ATOM 2262 C CA . TYR A 1 274 ? -5.117 12.629 10.244 1.00 92.62 274 TYR A CA 1
ATOM 2263 C C . TYR A 1 274 ? -3.861 11.746 10.282 1.00 92.62 274 TYR A C 1
ATOM 2265 O O . TYR A 1 274 ? -3.989 10.540 10.117 1.00 92.62 274 TYR A O 1
ATOM 2273 N N . GLN A 1 275 ? -2.661 12.278 10.557 1.00 95.25 275 GLN A N 1
ATOM 2274 C CA . GLN A 1 275 ? -1.485 11.415 10.749 1.00 95.25 275 GLN A CA 1
ATOM 2275 C C . GLN A 1 275 ? -1.639 10.567 12.012 1.00 95.25 275 GLN A C 1
ATOM 2277 O O . GLN A 1 275 ? -1.355 9.377 11.973 1.00 95.25 275 GLN A O 1
ATOM 2282 N N . LYS A 1 276 ? -2.170 11.141 13.102 1.00 94.25 276 LYS A N 1
ATOM 2283 C CA . LYS A 1 276 ? -2.468 10.371 14.319 1.00 94.25 276 LYS A CA 1
ATOM 2284 C C . LYS A 1 276 ? -3.526 9.291 14.082 1.00 94.25 276 LYS A C 1
ATOM 2286 O O . LYS A 1 276 ? -3.404 8.219 14.655 1.00 94.25 276 LYS A O 1
ATOM 2291 N N . LEU A 1 277 ? -4.523 9.539 13.223 1.00 94.94 277 LEU A N 1
ATOM 2292 C CA . LEU A 1 277 ? -5.483 8.498 12.830 1.00 94.94 277 LEU A CA 1
ATOM 2293 C C . LEU A 1 277 ? -4.765 7.325 12.148 1.00 94.94 277 LEU A C 1
ATOM 2295 O O . LEU A 1 277 ? -5.052 6.170 12.439 1.00 94.94 277 LEU A O 1
ATOM 2299 N N . LEU A 1 278 ? -3.823 7.618 11.251 1.00 97.25 278 LEU A N 1
ATOM 2300 C CA . LEU A 1 278 ? -3.042 6.585 10.575 1.00 97.25 278 LEU A CA 1
ATOM 2301 C C . LEU A 1 278 ? -2.126 5.835 11.551 1.00 97.25 278 LEU A C 1
ATOM 2303 O O . LEU A 1 278 ? -2.009 4.622 11.429 1.00 97.25 278 LEU A O 1
ATOM 2307 N N . TYR A 1 279 ? -1.531 6.520 12.533 1.00 97.12 279 TYR A N 1
ATOM 2308 C CA . TYR A 1 279 ? -0.736 5.879 13.587 1.00 97.12 279 TYR A CA 1
ATOM 2309 C C . TYR A 1 279 ? -1.581 4.965 14.479 1.00 97.12 279 TYR A C 1
ATOM 2311 O O . TYR A 1 279 ? -1.184 3.828 14.699 1.00 97.12 279 TYR A O 1
ATOM 2319 N N . LEU A 1 280 ? -2.788 5.391 14.867 1.00 97.12 280 LEU A N 1
ATOM 2320 C CA . LEU A 1 280 ? -3.747 4.548 15.588 1.00 97.12 280 LEU A CA 1
ATOM 2321 C C . LEU A 1 280 ? -4.032 3.245 14.827 1.00 97.12 280 LEU A C 1
ATOM 2323 O O . LEU A 1 280 ? -4.002 2.166 15.411 1.00 97.12 280 LEU A O 1
ATOM 2327 N N . LEU A 1 281 ? -4.303 3.336 13.519 1.00 97.31 281 LEU A N 1
ATOM 2328 C CA . LEU A 1 281 ? -4.528 2.147 12.694 1.00 97.31 281 LEU A CA 1
ATOM 2329 C C . LEU A 1 281 ? -3.269 1.272 12.639 1.00 97.31 281 LEU A C 1
ATOM 2331 O O . LEU A 1 281 ? -3.356 0.066 12.836 1.00 97.31 281 LEU A O 1
ATOM 2335 N N . VAL A 1 282 ? -2.100 1.870 12.405 1.00 96.56 282 VAL A N 1
ATOM 2336 C CA . VAL A 1 282 ? -0.812 1.160 12.377 1.00 96.56 282 VAL A CA 1
ATOM 2337 C C . VAL A 1 282 ? -0.560 0.402 13.680 1.00 96.56 282 VAL A C 1
ATOM 2339 O O . VAL A 1 282 ? -0.180 -0.762 13.615 1.00 96.56 282 VAL A O 1
ATOM 2342 N N . ASP A 1 283 ? -0.818 1.014 14.834 1.00 95.75 283 ASP A N 1
ATOM 2343 C CA . ASP A 1 283 ? -0.618 0.386 16.142 1.00 95.75 283 ASP A CA 1
ATOM 2344 C C . ASP A 1 283 ? -1.607 -0.757 16.380 1.00 95.75 283 ASP A C 1
ATOM 2346 O O . ASP A 1 283 ? -1.188 -1.845 16.764 1.00 95.75 283 ASP A O 1
ATOM 2350 N N . LEU A 1 284 ? -2.892 -0.572 16.048 1.00 95.81 284 LEU A N 1
ATOM 2351 C CA . LEU A 1 284 ? -3.886 -1.650 16.131 1.00 95.81 284 LEU A CA 1
ATOM 2352 C C . LEU A 1 284 ? -3.474 -2.875 15.302 1.00 95.81 284 LEU A C 1
ATOM 2354 O O . LEU A 1 284 ? -3.509 -3.995 15.800 1.00 95.81 284 LEU A O 1
ATOM 2358 N N . PHE A 1 285 ? -3.066 -2.670 14.046 1.00 95.44 285 PHE A N 1
ATOM 2359 C CA . PHE A 1 285 ? -2.666 -3.763 13.150 1.00 95.44 285 PHE A CA 1
ATOM 2360 C C . PHE A 1 285 ? -1.291 -4.354 13.446 1.00 95.44 285 PHE A C 1
ATOM 2362 O O . PHE A 1 285 ? -0.979 -5.433 12.940 1.00 95.44 285 PHE A O 1
ATOM 2369 N N . TYR A 1 286 ? -0.450 -3.635 14.184 1.00 93.00 286 TYR A N 1
ATOM 2370 C CA . TYR A 1 286 ? 0.844 -4.138 14.614 1.00 93.00 286 TYR A CA 1
ATOM 2371 C C . TYR A 1 286 ? 0.719 -4.979 15.893 1.00 93.00 286 TYR A C 1
ATOM 2373 O O . TYR A 1 286 ? 1.417 -5.981 16.026 1.00 93.00 286 TYR A O 1
ATOM 2381 N N . GLU A 1 287 ? -0.166 -4.590 16.816 1.00 91.62 287 GLU A N 1
ATOM 2382 C CA . GLU A 1 287 ? -0.320 -5.258 18.113 1.00 91.62 287 GLU A CA 1
ATOM 2383 C C . GLU A 1 287 ? -1.310 -6.431 18.105 1.00 91.62 287 GLU A C 1
ATOM 2385 O O . GLU A 1 287 ? -1.137 -7.353 18.904 1.00 91.62 287 GLU A O 1
ATOM 2390 N N . ILE A 1 288 ? -2.314 -6.412 17.217 1.00 91.88 288 ILE A N 1
ATOM 2391 C CA . ILE A 1 288 ? -3.367 -7.436 17.135 1.00 91.88 288 ILE A CA 1
ATOM 2392 C C . ILE A 1 288 ? -3.169 -8.284 15.875 1.00 91.88 288 ILE A C 1
ATOM 2394 O O . ILE A 1 288 ? -3.282 -7.797 14.742 1.00 91.88 288 ILE A O 1
ATOM 2398 N N . ASP A 1 289 ? -2.904 -9.573 16.073 1.00 89.81 289 ASP A N 1
ATOM 2399 C CA . ASP A 1 289 ? -2.624 -10.504 14.983 1.00 89.81 289 ASP A CA 1
ATOM 2400 C C . ASP A 1 289 ? -3.904 -10.872 14.208 1.00 89.81 289 ASP A C 1
ATOM 2402 O O . ASP A 1 289 ? -4.997 -10.989 14.759 1.00 89.81 289 ASP A O 1
ATOM 2406 N N . GLU A 1 290 ? -3.774 -11.065 12.889 1.00 90.62 290 GLU A N 1
ATOM 2407 C CA . GLU A 1 290 ? -4.891 -11.419 11.987 1.00 90.62 290 GLU A CA 1
ATOM 2408 C C . GLU A 1 290 ? -6.116 -10.471 12.073 1.00 90.62 290 GLU A C 1
ATOM 2410 O O . GLU A 1 290 ? -7.239 -10.864 11.757 1.00 90.62 290 GLU A O 1
ATOM 2415 N N . LEU A 1 291 ? -5.899 -9.207 12.458 1.00 94.00 291 LEU A N 1
ATOM 2416 C CA . LEU A 1 291 ? -6.951 -8.202 12.599 1.00 94.00 291 LEU A CA 1
ATOM 2417 C C . LEU A 1 291 ? -7.629 -7.863 11.256 1.00 94.00 291 LEU A C 1
ATOM 2419 O O . LEU A 1 291 ? -6.965 -7.632 10.239 1.00 94.00 291 LEU A O 1
ATOM 2423 N N . TYR A 1 292 ? -8.957 -7.753 11.294 1.00 95.50 292 TYR A N 1
ATOM 2424 C CA . TYR A 1 292 ? -9.798 -7.109 10.287 1.00 95.50 292 TYR A CA 1
ATOM 2425 C C . TYR A 1 292 ? -10.473 -5.878 10.886 1.00 95.50 292 TYR A C 1
ATOM 2427 O O . TYR A 1 292 ? -10.939 -5.913 12.022 1.00 95.50 292 TYR A O 1
ATOM 2435 N N . VAL A 1 293 ? -10.553 -4.792 10.119 1.00 97.62 293 VAL A N 1
ATOM 2436 C CA . VAL A 1 293 ? -11.206 -3.546 10.540 1.00 97.62 293 VAL A CA 1
ATOM 2437 C C . VAL A 1 293 ? -12.221 -3.090 9.497 1.00 97.62 293 VAL A C 1
ATOM 2439 O O . VAL A 1 293 ? -11.961 -3.104 8.291 1.00 97.62 293 VAL A O 1
ATOM 2442 N N . GLY A 1 294 ? -13.376 -2.645 9.981 1.00 97.81 294 GLY A N 1
ATOM 2443 C CA . GLY A 1 294 ? -14.325 -1.834 9.236 1.00 97.81 294 GLY A CA 1
ATOM 2444 C C . GLY A 1 294 ? -14.385 -0.419 9.804 1.00 97.81 294 GLY A C 1
ATOM 2445 O O . GLY A 1 294 ? -14.575 -0.233 11.007 1.00 97.81 294 GLY A O 1
ATOM 2446 N N . LEU A 1 295 ? -14.217 0.577 8.936 1.00 97.56 295 LEU A N 1
ATOM 2447 C CA . LEU A 1 295 ? -14.397 1.991 9.255 1.00 97.56 295 LEU A CA 1
ATOM 2448 C C . LEU A 1 295 ? -15.685 2.504 8.612 1.00 97.56 295 LEU A C 1
ATOM 2450 O O . LEU A 1 295 ? -15.909 2.282 7.423 1.00 97.56 295 LEU A O 1
ATOM 2454 N N . GLY A 1 296 ? -16.507 3.211 9.382 1.00 96.19 296 GLY A N 1
ATOM 2455 C CA . GLY A 1 296 ? -17.773 3.769 8.914 1.00 96.19 296 GLY A CA 1
ATOM 2456 C C . GLY A 1 296 ? -17.918 5.243 9.267 1.00 96.19 296 GLY A C 1
ATOM 2457 O O . GLY A 1 296 ? -17.838 5.594 10.445 1.00 96.19 296 GLY A O 1
ATOM 2458 N N . SER A 1 297 ? -18.128 6.102 8.267 1.00 94.75 297 SER A N 1
ATOM 2459 C CA . SER A 1 297 ? -18.410 7.530 8.471 1.00 94.75 297 SER A CA 1
ATOM 2460 C C . SER A 1 297 ? -19.913 7.779 8.523 1.00 94.75 297 SER A C 1
ATOM 2462 O O . SER A 1 297 ? -20.661 7.350 7.639 1.00 94.75 297 SER A O 1
ATOM 2464 N N . GLY A 1 298 ? -20.376 8.447 9.576 1.00 93.88 298 GLY A N 1
ATOM 2465 C CA . GLY A 1 298 ? -21.780 8.817 9.687 1.00 93.88 298 GLY A CA 1
ATOM 2466 C C . GLY A 1 298 ? -22.152 9.534 10.978 1.00 93.88 298 GLY A C 1
ATOM 2467 O O . GLY A 1 298 ? -21.329 9.844 11.841 1.00 93.88 298 GLY A O 1
ATOM 2468 N N . ASN A 1 299 ? -23.450 9.776 11.135 1.00 93.81 299 ASN A N 1
ATOM 2469 C CA . ASN A 1 299 ? -24.009 10.232 12.402 1.00 93.81 299 ASN A CA 1
ATOM 2470 C C . ASN A 1 299 ? -24.164 9.074 13.401 1.00 93.81 299 ASN A C 1
ATOM 2472 O O . ASN A 1 299 ? -24.143 7.897 13.038 1.00 93.81 299 ASN A O 1
ATOM 2476 N N . ILE A 1 300 ? -24.339 9.443 14.669 1.00 95.88 300 ILE A N 1
ATOM 2477 C CA . ILE A 1 300 ? -24.745 8.554 15.758 1.00 95.88 300 ILE A CA 1
ATOM 2478 C C . ILE A 1 300 ? -26.155 8.974 16.165 1.00 95.88 300 ILE A C 1
ATOM 2480 O O . ILE A 1 300 ? -26.403 10.163 16.365 1.00 95.88 300 ILE A O 1
ATOM 2484 N N . SER A 1 301 ? -27.064 8.007 16.230 1.00 95.00 301 SER A N 1
ATOM 2485 C CA . SER A 1 301 ? -28.494 8.204 16.482 1.00 95.00 301 SER A CA 1
ATOM 2486 C C . SER A 1 301 ? -28.850 8.129 17.969 1.00 95.00 301 SER A C 1
ATOM 2488 O O . SER A 1 301 ? -29.903 8.613 18.372 1.00 95.00 301 SER A O 1
ATOM 2490 N N . THR A 1 302 ? -27.987 7.530 18.790 1.00 94.00 302 THR A N 1
ATOM 2491 C CA . THR A 1 302 ? -28.162 7.414 20.246 1.00 94.00 302 THR A CA 1
ATOM 2492 C C . THR A 1 302 ? -27.336 8.449 21.011 1.00 94.00 302 THR A C 1
ATOM 2494 O O . THR A 1 302 ? -26.485 9.139 20.451 1.00 94.00 302 THR A O 1
ATOM 2497 N N . GLU A 1 303 ? -27.522 8.510 22.330 1.00 93.94 303 GLU A N 1
ATOM 2498 C CA . GLU A 1 303 ? -26.627 9.266 23.208 1.00 93.94 303 GLU A CA 1
ATOM 2499 C C . GLU A 1 303 ? -25.175 8.764 23.103 1.00 93.94 303 GLU A C 1
ATOM 2501 O O . GLU A 1 303 ? -24.911 7.561 22.984 1.00 93.94 303 GLU A O 1
ATOM 2506 N N . ILE A 1 304 ? -24.226 9.702 23.143 1.00 94.94 304 ILE A N 1
ATOM 2507 C CA . ILE A 1 304 ? -22.794 9.406 23.080 1.00 94.94 304 ILE A CA 1
ATOM 2508 C C . ILE A 1 304 ? -22.270 9.107 24.477 1.00 94.94 304 ILE A C 1
ATOM 2510 O O . ILE A 1 304 ? -22.277 9.974 25.347 1.00 94.94 304 ILE A O 1
ATOM 2514 N N . LYS A 1 305 ? -21.736 7.899 24.642 1.00 93.25 305 LYS A N 1
ATOM 2515 C CA . LYS A 1 305 ? -21.214 7.375 25.907 1.00 93.25 305 LYS A CA 1
ATOM 2516 C C . LYS A 1 305 ? -19.685 7.421 25.945 1.00 93.25 305 LYS A C 1
ATOM 2518 O O . LYS A 1 305 ? -19.033 7.612 24.917 1.00 93.25 305 LYS A O 1
ATOM 2523 N N . ASP A 1 306 ? -19.105 7.199 27.122 1.00 92.38 306 ASP A N 1
ATOM 2524 C CA . ASP A 1 306 ? -17.645 7.128 27.295 1.00 92.38 306 ASP A CA 1
ATOM 2525 C C . ASP A 1 306 ? -17.031 5.868 26.682 1.00 92.38 306 ASP A C 1
ATOM 2527 O O . ASP A 1 306 ? -15.907 5.905 26.187 1.00 92.38 306 ASP A O 1
ATOM 2531 N N . GLN A 1 307 ? -17.770 4.760 26.683 1.00 91.00 307 GLN A N 1
ATOM 2532 C CA . GLN A 1 307 ? -17.429 3.531 25.969 1.00 91.00 307 GLN A CA 1
ATOM 2533 C C . GLN A 1 307 ? -18.368 3.369 24.782 1.00 91.00 307 GLN A C 1
ATOM 2535 O O . GLN A 1 307 ? -19.552 3.679 24.884 1.00 91.00 307 GLN A O 1
ATOM 2540 N N . ALA A 1 308 ? -17.865 2.835 23.671 1.00 84.88 308 ALA A N 1
ATOM 2541 C CA . ALA A 1 308 ? -18.648 2.675 22.448 1.00 84.88 308 ALA A CA 1
ATOM 2542 C C . ALA A 1 308 ? -19.730 1.572 22.521 1.00 84.88 308 ALA A C 1
ATOM 2544 O O . ALA A 1 308 ? -20.262 1.168 21.494 1.00 84.88 308 ALA A O 1
ATOM 2545 N N . LEU A 1 309 ? -20.067 1.058 23.709 1.00 88.31 309 LEU A N 1
ATOM 2546 C CA . LEU A 1 309 ? -21.025 -0.031 23.895 1.00 88.31 309 LEU A CA 1
ATOM 2547 C C . LEU A 1 309 ? -22.474 0.480 23.933 1.00 88.31 309 LEU A C 1
ATOM 2549 O O . LEU A 1 309 ? -22.812 1.416 24.662 1.00 88.31 309 LEU A O 1
ATOM 2553 N N . GLY A 1 310 ? -23.355 -0.180 23.175 1.00 85.69 310 GLY A N 1
ATOM 2554 C CA . GLY A 1 310 ? -24.772 0.187 23.097 1.00 85.69 310 GLY A CA 1
ATOM 2555 C C . GLY A 1 310 ? -24.989 1.586 22.518 1.00 85.69 310 GLY A C 1
ATOM 2556 O O . GLY A 1 310 ? -25.880 2.301 22.981 1.00 85.69 310 GLY A O 1
ATOM 2557 N N . MET A 1 311 ? -24.115 1.993 21.597 1.00 92.75 311 MET A N 1
ATOM 2558 C CA . MET A 1 311 ? -24.290 3.152 20.730 1.00 92.75 311 MET A CA 1
ATOM 2559 C C . MET A 1 311 ? -24.739 2.670 19.356 1.00 92.75 311 MET A C 1
ATOM 2561 O O . MET A 1 311 ? -24.330 1.591 18.932 1.00 92.75 311 MET A O 1
ATOM 2565 N N . ASP A 1 312 ? -25.548 3.471 18.669 1.00 93.50 312 ASP A N 1
ATOM 2566 C CA . ASP A 1 312 ? -26.096 3.089 17.373 1.00 93.50 312 ASP A CA 1
ATOM 2567 C C . ASP A 1 312 ? -26.192 4.270 16.400 1.00 93.50 312 ASP A C 1
ATOM 2569 O O . ASP A 1 312 ? -26.242 5.433 16.812 1.00 93.50 312 ASP A O 1
ATOM 2573 N N . GLY A 1 313 ? -26.207 3.977 15.102 1.00 95.06 313 GLY A N 1
ATOM 2574 C CA . GLY A 1 313 ? -26.392 4.945 14.027 1.00 95.06 313 GLY A CA 1
ATOM 2575 C C . GLY A 1 313 ? -25.602 4.622 12.754 1.00 95.06 313 GLY A C 1
ATOM 2576 O O . GLY A 1 313 ? -24.792 3.690 12.737 1.00 95.06 313 GLY A O 1
ATOM 2577 N N . PRO A 1 314 ? -25.787 5.430 11.690 1.00 95.69 314 PRO A N 1
ATOM 2578 C CA . PRO A 1 314 ? -25.183 5.201 10.376 1.00 95.69 314 PRO A CA 1
ATOM 2579 C C . PRO A 1 314 ? -23.675 4.929 10.376 1.00 95.69 314 PRO A C 1
ATOM 2581 O O . PRO A 1 314 ? -23.211 4.122 9.574 1.00 95.69 314 PRO A O 1
ATOM 2584 N N . ALA A 1 315 ? -22.908 5.554 11.278 1.00 96.00 315 ALA A N 1
ATOM 2585 C CA . ALA A 1 315 ? -21.473 5.285 11.382 1.00 96.00 315 ALA A CA 1
ATOM 2586 C C . ALA A 1 315 ? -21.183 3.810 11.726 1.00 96.00 315 ALA A C 1
ATOM 2588 O O . ALA A 1 315 ? -20.356 3.178 11.072 1.00 96.00 315 ALA A O 1
ATOM 2589 N N . PHE A 1 316 ? -21.882 3.232 12.712 1.00 96.44 316 PHE A N 1
ATOM 2590 C CA . PHE A 1 316 ? -21.683 1.834 13.114 1.00 96.44 316 PHE A CA 1
ATOM 2591 C C . PHE A 1 316 ? -22.229 0.843 12.080 1.00 96.44 316 PHE A C 1
ATOM 2593 O O . PHE A 1 316 ? -21.594 -0.186 11.855 1.00 96.44 316 PHE A O 1
ATOM 2600 N N . TYR A 1 317 ? -23.339 1.160 11.400 1.00 96.00 317 TYR A N 1
ATOM 2601 C CA . TYR A 1 317 ? -23.861 0.326 10.307 1.00 96.00 317 TYR A CA 1
ATOM 2602 C C . TYR A 1 317 ? -22.847 0.202 9.167 1.00 96.00 317 TYR A C 1
ATOM 2604 O O . TYR A 1 317 ? -22.470 -0.906 8.790 1.00 96.00 317 TYR A O 1
ATOM 2612 N N . LYS A 1 318 ? -22.305 1.333 8.702 1.00 97.12 318 LYS A N 1
ATOM 2613 C CA . LYS A 1 318 ? -21.268 1.353 7.663 1.00 97.12 318 LYS A CA 1
ATOM 2614 C C . LYS A 1 318 ? -19.975 0.678 8.117 1.00 97.12 318 LYS A C 1
ATOM 2616 O O . LYS A 1 318 ? -19.357 -0.041 7.340 1.00 97.12 318 LYS A O 1
ATOM 2621 N N . ALA A 1 319 ? -19.569 0.847 9.379 1.00 96.94 319 ALA A N 1
ATOM 2622 C CA . ALA A 1 319 ? -18.395 0.158 9.919 1.00 96.94 319 ALA A CA 1
ATOM 2623 C C . ALA A 1 319 ? -18.592 -1.367 9.928 1.00 96.94 319 ALA A C 1
ATOM 2625 O O . ALA A 1 319 ? -17.677 -2.117 9.591 1.00 96.94 319 ALA A O 1
ATOM 2626 N N . ARG A 1 320 ? -19.803 -1.834 10.251 1.00 95.75 320 ARG A N 1
ATOM 2627 C CA . ARG A 1 320 ? -20.170 -3.253 10.208 1.00 95.75 320 ARG A CA 1
ATOM 2628 C C . ARG A 1 320 ? -20.156 -3.795 8.780 1.00 95.75 320 ARG A C 1
ATOM 2630 O O . ARG A 1 320 ? -19.580 -4.853 8.543 1.00 95.75 320 ARG A O 1
ATOM 2637 N N . GLU A 1 321 ? -20.746 -3.079 7.829 1.00 96.06 321 GLU A N 1
ATOM 2638 C CA . GLU A 1 321 ? -20.716 -3.449 6.409 1.00 96.06 321 GLU A CA 1
ATOM 2639 C C . GLU A 1 321 ? -19.289 -3.484 5.855 1.00 96.06 321 GLU A C 1
ATOM 2641 O O . GLU A 1 321 ? -18.908 -4.437 5.172 1.00 96.06 321 GLU A O 1
ATOM 2646 N N . ALA A 1 322 ? -18.463 -2.500 6.218 1.00 97.06 322 ALA A N 1
ATOM 2647 C CA . ALA A 1 322 ? -17.053 -2.467 5.864 1.00 97.06 322 ALA A CA 1
ATOM 2648 C C . ALA A 1 322 ? -16.315 -3.696 6.418 1.00 97.06 322 ALA A C 1
ATOM 2650 O O . ALA A 1 322 ? -15.567 -4.344 5.689 1.00 97.06 322 ALA A O 1
ATOM 2651 N N . LEU A 1 323 ? -16.564 -4.077 7.674 1.00 96.31 323 LEU A N 1
ATOM 2652 C CA . LEU A 1 323 ? -15.963 -5.270 8.271 1.00 96.31 323 LEU A CA 1
ATOM 2653 C C . LEU A 1 323 ? -16.385 -6.558 7.540 1.00 96.31 323 LEU A C 1
ATOM 2655 O O . LEU A 1 323 ? -15.532 -7.386 7.218 1.00 96.31 323 LEU A O 1
ATOM 2659 N N . LYS A 1 324 ? -17.672 -6.709 7.198 1.00 94.44 324 LYS A N 1
ATOM 2660 C CA . LYS A 1 324 ? -18.154 -7.847 6.388 1.00 94.44 324 LYS A CA 1
ATOM 2661 C C . LYS A 1 324 ? -17.451 -7.911 5.039 1.00 94.44 324 LYS A C 1
ATOM 2663 O O . LYS A 1 324 ? -16.979 -8.970 4.626 1.00 94.44 324 LYS A O 1
ATOM 2668 N N . LYS A 1 325 ? -17.339 -6.764 4.366 1.00 94.50 325 LYS A N 1
ATOM 2669 C CA . LYS A 1 325 ? -16.630 -6.639 3.092 1.00 94.50 325 LYS A CA 1
ATOM 2670 C C . LYS A 1 325 ? -15.164 -7.059 3.228 1.00 94.50 325 LYS A C 1
ATOM 2672 O O . LYS A 1 325 ? -14.662 -7.778 2.368 1.00 94.50 325 LYS A O 1
ATOM 2677 N N . SER A 1 326 ? -14.502 -6.698 4.329 1.00 94.19 326 SER A N 1
ATOM 2678 C CA . SER A 1 326 ? -13.125 -7.112 4.631 1.00 94.19 326 SER A CA 1
ATOM 2679 C C . SER A 1 326 ? -12.975 -8.638 4.700 1.00 94.19 326 SER A C 1
ATOM 2681 O O . SER A 1 326 ? -12.063 -9.182 4.072 1.00 94.19 326 SER A O 1
ATOM 2683 N N . PHE A 1 327 ? -13.905 -9.343 5.355 1.00 91.94 327 PHE A N 1
ATOM 2684 C CA . PHE A 1 327 ? -13.907 -10.812 5.393 1.00 91.94 327 PHE A CA 1
ATOM 2685 C C . PHE A 1 327 ? -14.135 -11.448 4.018 1.00 91.94 327 PHE A C 1
ATOM 2687 O O . PHE A 1 327 ? -13.375 -12.330 3.615 1.00 91.94 327 PHE A O 1
ATOM 2694 N N . VAL A 1 328 ? -15.146 -10.982 3.276 1.00 91.56 328 VAL A N 1
ATOM 2695 C CA . VAL A 1 328 ? -15.499 -11.527 1.951 1.00 91.56 328 VAL A CA 1
ATOM 2696 C C . VAL A 1 328 ? -14.347 -11.359 0.961 1.00 91.56 328 VAL A C 1
ATOM 2698 O O . VAL A 1 328 ? -13.999 -12.276 0.217 1.00 91.56 328 VAL A O 1
ATOM 2701 N N . GLU A 1 329 ? -13.726 -10.185 0.959 1.00 90.00 329 GLU A N 1
ATOM 2702 C CA . GLU A 1 329 ? -12.673 -9.841 0.007 1.00 90.00 329 GLU A CA 1
ATOM 2703 C C . GLU A 1 329 ? -11.287 -10.336 0.447 1.00 90.00 329 GLU A C 1
ATOM 2705 O O . GLU A 1 329 ? -10.365 -10.408 -0.369 1.00 90.00 329 GLU A O 1
ATOM 2710 N N . GLY A 1 330 ? -11.128 -10.705 1.722 1.00 88.19 330 GLY A N 1
ATOM 2711 C CA . GLY A 1 330 ? -9.843 -11.078 2.307 1.00 88.19 330 GLY A CA 1
ATOM 2712 C C . GLY A 1 330 ? -8.856 -9.910 2.361 1.00 88.19 330 GLY A C 1
ATOM 2713 O O . GLY A 1 330 ? -7.661 -10.108 2.143 1.00 88.19 330 GLY A O 1
ATOM 2714 N N . ILE A 1 331 ? -9.349 -8.695 2.610 1.00 91.25 331 ILE A N 1
ATOM 2715 C CA . ILE A 1 331 ? -8.522 -7.502 2.830 1.00 91.25 331 ILE A CA 1
ATOM 2716 C C . ILE A 1 331 ? -8.676 -7.033 4.271 1.00 91.25 331 ILE A C 1
ATOM 2718 O O . ILE A 1 331 ? -9.742 -7.169 4.855 1.00 91.25 331 ILE A O 1
ATOM 2722 N N . SER A 1 332 ? -7.605 -6.512 4.866 1.00 93.56 332 SER A N 1
ATOM 2723 C CA . SER A 1 332 ? -7.561 -6.268 6.310 1.00 93.56 332 SER A CA 1
ATOM 2724 C C . SER A 1 332 ? -8.364 -5.045 6.750 1.00 93.56 332 SER A C 1
ATOM 2726 O O . SER A 1 332 ? -8.752 -4.968 7.911 1.00 93.56 332 SER A O 1
ATOM 2728 N N . LEU A 1 333 ? -8.608 -4.082 5.855 1.00 96.88 333 LEU A N 1
ATOM 2729 C CA . LEU A 1 333 ? -9.363 -2.877 6.177 1.00 96.88 333 LEU A CA 1
ATOM 2730 C C . LEU A 1 333 ? -10.240 -2.418 5.010 1.00 96.88 333 LEU A C 1
ATOM 2732 O O . LEU A 1 333 ? -9.752 -2.213 3.897 1.00 96.88 333 LEU A O 1
ATOM 2736 N N . ASN A 1 334 ? -11.508 -2.143 5.312 1.00 97.25 334 ASN A N 1
ATOM 2737 C CA . ASN A 1 334 ? -12.401 -1.367 4.457 1.00 97.25 334 ASN A CA 1
ATOM 2738 C C . ASN A 1 334 ? -12.895 -0.116 5.182 1.00 97.25 334 ASN A C 1
ATOM 2740 O O . ASN A 1 334 ? -13.023 -0.083 6.406 1.00 97.25 334 ASN A O 1
ATOM 2744 N N . LEU A 1 335 ? -13.201 0.897 4.384 1.00 96.06 335 LEU A N 1
ATOM 2745 C CA . LEU A 1 335 ? -13.808 2.154 4.779 1.00 96.06 335 LEU A CA 1
ATOM 2746 C C . LEU A 1 335 ? -15.063 2.365 3.936 1.00 96.06 335 LEU A C 1
ATOM 2748 O O . LEU A 1 335 ? -15.004 2.232 2.715 1.00 96.06 335 LEU A O 1
ATOM 2752 N N . ILE A 1 336 ? -16.169 2.704 4.591 1.00 95.75 336 ILE A N 1
ATOM 2753 C CA . ILE A 1 336 ? -17.408 3.136 3.947 1.00 95.75 336 ILE A CA 1
ATOM 2754 C C . ILE A 1 336 ? -17.781 4.505 4.520 1.00 95.75 336 ILE A C 1
ATOM 2756 O O . ILE A 1 336 ? -18.018 4.653 5.721 1.00 95.75 336 ILE A O 1
ATOM 2760 N N . ALA A 1 337 ? -17.814 5.510 3.655 1.00 92.25 337 ALA A N 1
ATOM 2761 C CA . ALA A 1 337 ? -18.278 6.854 3.954 1.00 92.25 337 ALA A CA 1
ATOM 2762 C C . ALA A 1 337 ? -19.438 7.210 3.024 1.00 92.25 337 ALA A C 1
ATOM 2764 O O . ALA A 1 337 ? -20.584 7.185 3.460 1.00 92.25 337 ALA A O 1
ATOM 2765 N N . ASP A 1 338 ? -19.160 7.452 1.747 1.00 88.81 338 ASP A N 1
ATOM 2766 C CA . ASP A 1 338 ? -20.152 7.895 0.758 1.00 88.81 338 ASP A CA 1
ATOM 2767 C C . ASP A 1 338 ? -20.486 6.804 -0.283 1.00 88.81 338 ASP A C 1
ATOM 2769 O O . ASP A 1 338 ? -21.134 7.086 -1.289 1.00 88.81 338 ASP A O 1
ATOM 2773 N N . GLU A 1 339 ? -20.002 5.572 -0.077 1.00 87.56 339 GLU A N 1
ATOM 2774 C CA . GLU A 1 339 ? -20.182 4.404 -0.957 1.00 87.56 339 GLU A CA 1
ATOM 2775 C C . GLU A 1 339 ? -19.718 4.654 -2.398 1.00 87.56 339 GLU A C 1
ATOM 2777 O O . GLU A 1 339 ? -20.344 4.260 -3.383 1.00 87.56 339 GLU A O 1
ATOM 2782 N N . ASN A 1 340 ? -18.577 5.328 -2.535 1.00 87.75 340 ASN A N 1
ATOM 2783 C CA . ASN A 1 340 ? -18.078 5.792 -3.824 1.00 87.75 340 ASN A CA 1
ATOM 2784 C C . ASN A 1 340 ? -16.679 5.234 -4.165 1.00 87.75 340 ASN A C 1
ATOM 2786 O O . ASN A 1 340 ? -16.092 4.397 -3.472 1.00 87.75 340 ASN A O 1
ATOM 2790 N N . LEU A 1 341 ? -16.114 5.701 -5.283 1.00 88.12 341 LEU A N 1
ATOM 2791 C CA . LEU A 1 341 ? -14.776 5.292 -5.717 1.00 88.12 341 LEU A CA 1
ATOM 2792 C C . LEU A 1 341 ? -13.674 5.707 -4.727 1.00 88.12 341 LEU A C 1
ATOM 2794 O O . LEU A 1 341 ? -12.645 5.030 -4.633 1.00 88.12 341 LEU A O 1
ATOM 2798 N N . ALA A 1 342 ? -13.862 6.805 -3.993 1.00 89.75 342 ALA A N 1
ATOM 2799 C CA . ALA A 1 342 ? -12.913 7.248 -2.982 1.00 89.75 342 ALA A CA 1
ATOM 2800 C C . ALA A 1 342 ? -12.832 6.242 -1.837 1.00 89.75 342 ALA A C 1
ATOM 2802 O O . ALA A 1 342 ? -11.727 5.827 -1.503 1.00 89.75 342 ALA A O 1
ATOM 2803 N N . ASP A 1 343 ? -13.961 5.759 -1.328 1.00 92.69 343 ASP A N 1
ATOM 2804 C CA . ASP A 1 343 ? -14.003 4.736 -0.275 1.00 92.69 343 ASP A CA 1
ATOM 2805 C C . ASP A 1 343 ? -13.175 3.503 -0.647 1.00 92.69 343 ASP A C 1
ATOM 2807 O O . ASP A 1 343 ? -12.328 3.042 0.123 1.00 92.69 343 ASP A O 1
ATOM 2811 N N . THR A 1 344 ? -13.339 3.018 -1.882 1.00 93.12 344 THR A N 1
ATOM 2812 C CA . THR A 1 344 ? -12.556 1.884 -2.395 1.00 93.12 344 THR A CA 1
ATOM 2813 C C . THR A 1 344 ? -11.071 2.240 -2.545 1.00 93.12 344 THR A C 1
ATOM 2815 O O . THR A 1 344 ? -10.211 1.446 -2.159 1.00 93.12 344 THR A O 1
ATOM 2818 N N . SER A 1 345 ? -10.754 3.451 -3.024 1.00 94.44 345 SER A N 1
ATOM 2819 C CA . SER A 1 345 ? -9.372 3.952 -3.132 1.00 94.44 345 SER A CA 1
ATOM 2820 C C . SER A 1 345 ? -8.670 3.969 -1.772 1.00 94.44 345 SER A C 1
ATOM 2822 O O . SER A 1 345 ? -7.566 3.441 -1.631 1.00 94.44 345 SER A O 1
ATOM 2824 N N . PHE A 1 346 ? -9.314 4.555 -0.759 1.00 95.19 346 PHE A N 1
ATOM 2825 C CA . PHE A 1 346 ? -8.770 4.667 0.592 1.00 95.19 346 PHE A CA 1
ATOM 2826 C C . PHE A 1 346 ? -8.710 3.310 1.293 1.00 95.19 346 PHE A C 1
ATOM 2828 O O . PHE A 1 346 ? -7.714 3.038 1.954 1.00 95.19 346 PHE A O 1
ATOM 2835 N N . SER A 1 347 ? -9.691 2.426 1.087 1.00 96.81 347 SER A N 1
ATOM 2836 C CA . SER A 1 347 ? -9.655 1.048 1.603 1.00 96.81 347 SER A CA 1
ATOM 2837 C C . SER A 1 347 ? -8.432 0.282 1.093 1.00 96.81 347 SER A C 1
ATOM 2839 O O . SER A 1 347 ? -7.715 -0.345 1.874 1.00 96.81 347 SER A O 1
ATOM 2841 N N . ILE A 1 348 ? -8.138 0.382 -0.209 1.00 97.31 348 ILE A N 1
ATOM 2842 C CA . ILE A 1 348 ? -6.968 -0.262 -0.820 1.00 97.31 348 ILE A CA 1
ATOM 2843 C C . ILE A 1 348 ? -5.668 0.367 -0.324 1.00 97.31 348 ILE A C 1
ATOM 2845 O O . ILE A 1 348 ? -4.759 -0.362 0.065 1.00 97.31 348 ILE A O 1
ATOM 2849 N N . ILE A 1 349 ? -5.571 1.700 -0.295 1.00 97.94 349 ILE A N 1
ATOM 2850 C CA . ILE A 1 349 ? -4.368 2.394 0.187 1.00 97.94 349 ILE A CA 1
ATOM 2851 C C . ILE A 1 349 ? -4.093 2.055 1.656 1.00 97.94 349 ILE A C 1
ATOM 2853 O O . ILE A 1 349 ? -2.958 1.737 1.999 1.00 97.94 349 ILE A O 1
ATOM 2857 N N . LEU A 1 350 ? -5.109 2.089 2.519 1.00 97.88 350 LEU A N 1
ATOM 2858 C CA . LEU A 1 350 ? -4.965 1.755 3.935 1.00 97.88 350 LEU A CA 1
ATOM 2859 C C . LEU A 1 350 ? -4.586 0.284 4.112 1.00 97.88 350 LEU A C 1
ATOM 2861 O O . LEU A 1 350 ? -3.622 -0.005 4.811 1.00 97.88 350 LEU A O 1
ATOM 2865 N N . SER A 1 351 ? -5.260 -0.642 3.425 1.00 97.50 351 SER A N 1
ATOM 2866 C CA . SER A 1 351 ? -4.904 -2.066 3.470 1.00 97.50 351 SER A CA 1
ATOM 2867 C C . SER A 1 351 ? -3.473 -2.328 2.986 1.00 97.50 351 SER A C 1
ATOM 2869 O O . SER A 1 351 ? -2.749 -3.111 3.597 1.00 97.50 351 SER A O 1
ATOM 2871 N N . LEU A 1 352 ? -3.026 -1.652 1.923 1.00 98.00 352 LEU A N 1
ATOM 2872 C CA . LEU A 1 352 ? -1.645 -1.744 1.450 1.00 98.00 352 LEU A CA 1
ATOM 2873 C C . LEU A 1 352 ? -0.655 -1.108 2.440 1.00 98.00 352 LEU A C 1
ATOM 2875 O O . LEU A 1 352 ? 0.427 -1.649 2.638 1.00 98.00 352 LEU A O 1
ATOM 2879 N N . LEU A 1 353 ? -1.004 0.002 3.095 1.00 97.69 353 LEU A N 1
ATOM 2880 C CA . LEU A 1 353 ? -0.181 0.593 4.157 1.00 97.69 353 LEU A CA 1
ATOM 2881 C C . LEU A 1 353 ? 0.006 -0.391 5.316 1.00 97.69 353 LEU A C 1
ATOM 2883 O O . LEU A 1 353 ? 1.130 -0.571 5.784 1.00 97.69 353 LEU A O 1
ATOM 2887 N N . ILE A 1 354 ? -1.067 -1.073 5.721 1.00 96.31 354 ILE A N 1
ATOM 2888 C CA . ILE A 1 354 ? -1.010 -2.130 6.730 1.00 96.31 354 ILE A CA 1
ATOM 2889 C C . ILE A 1 354 ? -0.110 -3.285 6.268 1.00 96.31 354 ILE A C 1
ATOM 2891 O O . ILE A 1 354 ? 0.771 -3.722 7.005 1.00 96.31 354 ILE A O 1
ATOM 2895 N N . GLU A 1 355 ? -0.249 -3.756 5.030 1.00 95.31 355 GLU A N 1
ATOM 2896 C CA . GLU A 1 355 ? 0.612 -4.822 4.503 1.00 95.31 355 GLU A CA 1
ATOM 2897 C C . GLU A 1 355 ? 2.093 -4.398 4.424 1.00 95.31 355 GLU A C 1
ATOM 2899 O O . GLU A 1 355 ? 2.995 -5.194 4.696 1.00 95.31 355 GLU A O 1
ATOM 2904 N N . PHE A 1 356 ? 2.360 -3.126 4.118 1.00 94.50 356 PHE A N 1
ATOM 2905 C CA . PHE A 1 356 ? 3.707 -2.562 4.089 1.00 94.50 356 PHE A CA 1
ATOM 2906 C C . PHE A 1 356 ? 4.386 -2.590 5.473 1.00 94.50 356 PHE A C 1
ATOM 2908 O O . PHE A 1 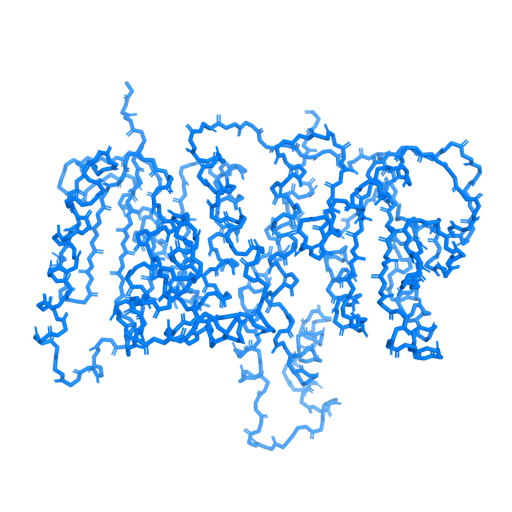356 ? 5.579 -2.920 5.545 1.00 94.50 356 PHE A O 1
ATOM 2915 N N . ILE A 1 357 ? 3.647 -2.299 6.555 1.00 93.56 357 ILE A N 1
ATOM 2916 C CA . ILE A 1 357 ? 4.181 -2.291 7.931 1.00 93.56 357 ILE A CA 1
ATOM 2917 C C . ILE A 1 357 ? 4.244 -3.678 8.583 1.00 93.56 357 ILE A C 1
ATOM 2919 O O . ILE A 1 357 ? 5.085 -3.887 9.451 1.00 93.56 357 ILE A O 1
ATOM 2923 N N . LYS A 1 358 ? 3.420 -4.652 8.163 1.00 88.62 358 LYS A N 1
ATOM 2924 C CA . LYS A 1 358 ? 3.332 -5.996 8.782 1.00 88.62 358 LYS A CA 1
ATOM 2925 C C . LYS A 1 358 ? 4.653 -6.766 8.816 1.00 88.62 358 LYS A C 1
ATOM 2927 O O . LYS A 1 358 ? 4.794 -7.747 9.535 1.00 88.62 358 LYS A O 1
ATOM 2932 N N . LYS A 1 359 ? 5.629 -6.359 8.003 1.00 81.56 359 LYS A N 1
ATOM 2933 C CA . LYS A 1 359 ? 6.968 -6.964 7.960 1.00 81.56 359 LYS A CA 1
ATOM 2934 C C . LYS A 1 359 ? 7.969 -6.290 8.905 1.00 81.56 359 LYS A C 1
ATOM 2936 O O . LYS A 1 359 ? 9.144 -6.657 8.882 1.00 81.56 359 LYS A O 1
ATOM 2941 N N . TRP A 1 360 ? 7.552 -5.296 9.688 1.00 92.81 360 TRP A N 1
ATOM 2942 C CA . TRP A 1 360 ? 8.423 -4.652 10.663 1.00 92.81 360 TRP A CA 1
ATOM 2943 C C . TRP A 1 360 ? 8.721 -5.578 11.836 1.00 92.81 360 TRP A C 1
ATOM 2945 O O . TRP A 1 360 ? 7.843 -6.237 12.378 1.00 92.81 360 TRP A O 1
ATOM 2955 N N . THR A 1 361 ? 9.982 -5.599 12.258 1.00 92.69 361 THR A N 1
ATOM 2956 C CA . THR A 1 361 ? 10.356 -6.218 13.533 1.00 92.69 361 THR A CA 1
ATOM 2957 C C . THR A 1 361 ? 10.036 -5.280 14.698 1.00 92.69 361 THR A C 1
ATOM 2959 O O . THR A 1 361 ? 10.004 -4.062 14.522 1.00 92.69 361 THR A O 1
ATOM 2962 N N . ALA A 1 362 ? 9.938 -5.812 15.921 1.00 91.19 362 ALA A N 1
ATOM 2963 C CA . ALA A 1 362 ? 9.752 -4.999 17.133 1.00 91.19 362 ALA A CA 1
ATOM 2964 C C . ALA A 1 362 ? 10.794 -3.881 17.287 1.00 91.19 362 ALA A C 1
ATOM 2966 O O . ALA A 1 362 ? 10.485 -2.787 17.750 1.00 91.19 362 ALA A O 1
ATOM 2967 N N . GLN A 1 363 ? 12.032 -4.127 16.854 1.00 91.06 363 GLN A N 1
ATOM 2968 C CA . GLN A 1 363 ? 13.087 -3.112 16.863 1.00 91.06 363 GLN A CA 1
ATOM 2969 C C . GLN A 1 363 ? 12.839 -2.029 15.806 1.00 91.06 363 GLN A C 1
ATOM 2971 O O . GLN A 1 363 ? 13.048 -0.852 16.076 1.00 91.06 363 GLN A O 1
ATOM 2976 N N . GLN A 1 364 ? 12.373 -2.405 14.613 1.00 94.12 364 GLN A N 1
ATOM 2977 C CA . GLN A 1 364 ? 12.035 -1.452 13.556 1.00 94.12 364 GLN A CA 1
ATOM 2978 C C . GLN A 1 364 ? 10.845 -0.573 13.951 1.00 94.12 364 GLN A C 1
ATOM 2980 O O . GLN A 1 364 ? 10.960 0.645 13.833 1.00 94.12 364 GLN A O 1
ATOM 2985 N N . LYS A 1 365 ? 9.766 -1.165 14.487 1.00 94.38 365 LYS A N 1
ATOM 2986 C CA . LYS A 1 365 ? 8.593 -0.436 14.994 1.00 94.38 365 LYS A CA 1
ATOM 2987 C C . LYS A 1 365 ? 8.988 0.584 16.063 1.00 94.38 365 LYS A C 1
ATOM 2989 O O . LYS A 1 365 ? 8.767 1.772 15.868 1.00 94.38 365 LYS A O 1
ATOM 2994 N N . LYS A 1 366 ? 9.713 0.161 17.106 1.00 91.75 366 LYS A N 1
ATOM 2995 C CA . LYS A 1 366 ? 10.178 1.063 18.179 1.00 91.75 366 LYS A CA 1
ATOM 2996 C C . LYS A 1 366 ? 11.004 2.242 17.665 1.00 91.75 366 LYS A C 1
ATOM 2998 O O . LYS A 1 366 ? 10.811 3.375 18.094 1.00 91.75 366 LYS A O 1
ATOM 3003 N N . VAL A 1 367 ? 11.935 1.993 16.741 1.00 93.06 367 VAL A N 1
ATOM 3004 C CA . VAL A 1 367 ? 12.757 3.064 16.157 1.00 93.06 367 VAL A CA 1
ATOM 3005 C C . VAL A 1 367 ? 11.901 4.045 15.351 1.00 93.06 367 VAL A C 1
ATOM 3007 O O . VAL A 1 367 ? 12.162 5.249 15.379 1.00 93.06 367 VAL A O 1
ATOM 3010 N N . VAL A 1 368 ? 10.902 3.541 14.625 1.00 94.44 368 VAL A N 1
ATOM 3011 C CA . VAL A 1 368 ? 9.939 4.369 13.895 1.00 94.44 368 VAL A CA 1
ATOM 3012 C C . VAL A 1 368 ? 9.111 5.217 14.862 1.00 94.44 368 VAL A C 1
ATOM 3014 O O . VAL A 1 368 ? 9.026 6.425 14.657 1.00 94.44 368 VAL A O 1
ATOM 3017 N N . ASP A 1 369 ? 8.598 4.642 15.947 1.00 92.81 369 ASP A N 1
ATOM 3018 C CA . ASP A 1 369 ? 7.780 5.357 16.935 1.00 92.81 369 ASP A CA 1
ATOM 3019 C C . ASP A 1 369 ? 8.554 6.490 17.603 1.00 92.81 369 ASP A C 1
ATOM 3021 O O . ASP A 1 369 ? 8.105 7.636 17.618 1.00 92.81 369 ASP A O 1
ATOM 3025 N N . TYR A 1 370 ? 9.783 6.217 18.048 1.00 92.56 370 TYR A N 1
ATOM 3026 C CA . TYR A 1 370 ? 10.653 7.256 18.596 1.00 92.56 370 TYR A CA 1
ATOM 3027 C C . TYR A 1 370 ? 10.940 8.366 17.584 1.00 92.56 370 TYR A C 1
ATOM 3029 O O . TYR A 1 370 ? 11.003 9.548 17.938 1.00 92.56 370 TYR A O 1
ATOM 3037 N N . ARG A 1 371 ? 11.062 8.011 16.301 1.00 92.06 371 ARG A N 1
ATOM 3038 C CA . ARG A 1 371 ? 11.241 9.001 15.243 1.00 92.06 371 ARG A CA 1
ATOM 3039 C C . ARG A 1 371 ? 9.985 9.848 15.028 1.00 92.06 371 ARG A C 1
ATOM 3041 O O . ARG A 1 371 ? 10.134 11.048 14.799 1.00 92.06 371 ARG A O 1
ATOM 3048 N N . ILE A 1 372 ? 8.790 9.262 15.128 1.00 92.38 372 ILE A N 1
ATOM 3049 C CA . ILE A 1 372 ? 7.499 9.967 15.062 1.00 92.38 372 ILE A CA 1
ATOM 3050 C C . ILE A 1 372 ? 7.369 10.960 16.222 1.00 92.38 372 ILE A C 1
ATOM 3052 O O . ILE A 1 372 ? 6.991 12.108 15.997 1.00 92.38 372 ILE A O 1
ATOM 3056 N N . THR A 1 373 ? 7.755 10.568 17.440 1.00 88.19 373 THR A N 1
ATOM 3057 C CA . THR A 1 373 ? 7.724 11.446 18.625 1.00 88.19 373 THR A CA 1
ATOM 3058 C C . THR A 1 373 ? 8.815 12.525 18.623 1.00 88.19 373 THR A C 1
ATOM 3060 O O . THR A 1 373 ? 8.886 13.332 19.545 1.00 88.19 373 THR A O 1
ATOM 3063 N N . GLY A 1 374 ? 9.680 12.553 17.604 1.00 88.94 374 GLY A N 1
ATOM 3064 C CA . GLY A 1 374 ? 10.709 13.579 17.433 1.00 88.94 374 GLY A CA 1
ATOM 3065 C C . GLY A 1 374 ? 12.024 13.316 18.169 1.00 88.94 374 GLY A C 1
ATOM 3066 O O . GLY A 1 374 ? 12.875 14.203 18.186 1.00 88.94 374 GLY A O 1
ATOM 3067 N N . LEU A 1 375 ? 12.235 12.117 18.726 1.00 87.38 375 LEU A N 1
ATOM 3068 C CA . LEU A 1 375 ? 13.494 11.791 19.396 1.00 87.38 375 LEU A CA 1
ATOM 3069 C C . LEU A 1 375 ? 14.666 11.817 18.402 1.00 87.38 375 LEU A C 1
ATOM 3071 O O . LEU A 1 375 ? 14.583 11.378 17.243 1.00 87.38 375 LEU A O 1
ATOM 3075 N N . SER A 1 376 ? 15.802 12.316 18.879 1.00 84.56 376 SER A N 1
ATOM 3076 C CA . SER A 1 376 ? 17.069 12.269 18.161 1.00 84.56 376 SER A CA 1
ATOM 3077 C C . SER A 1 376 ? 17.607 10.838 18.085 1.00 84.56 376 SER A C 1
ATOM 3079 O O . SER A 1 376 ? 17.224 9.946 18.846 1.00 84.56 376 SER A O 1
ATOM 3081 N N . GLN A 1 377 ? 18.552 10.596 17.171 1.00 81.75 377 GLN A N 1
ATOM 3082 C CA . GLN A 1 377 ? 19.175 9.274 17.058 1.00 81.75 377 GLN A CA 1
ATOM 3083 C C . GLN A 1 377 ? 19.940 8.870 18.325 1.00 81.75 377 GLN A C 1
ATOM 3085 O O . GLN A 1 377 ? 20.032 7.678 18.604 1.00 81.75 377 GLN A O 1
ATOM 3090 N N . ASN A 1 378 ? 20.479 9.832 19.080 1.00 82.00 378 ASN A N 1
ATOM 3091 C CA . ASN A 1 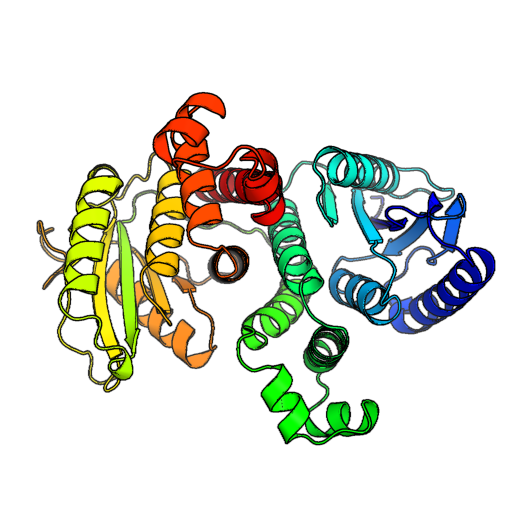378 ? 21.234 9.551 20.299 1.00 82.00 378 ASN A CA 1
ATOM 3092 C C . ASN A 1 378 ? 20.297 9.136 21.437 1.00 82.00 378 ASN A C 1
ATOM 3094 O O . ASN A 1 378 ? 20.486 8.060 21.996 1.00 82.00 378 ASN A O 1
ATOM 3098 N N . GLU A 1 379 ? 19.228 9.900 21.677 1.00 85.69 379 GLU A N 1
ATOM 3099 C CA . GLU A 1 379 ? 18.197 9.558 22.673 1.00 85.69 379 GLU A CA 1
ATOM 3100 C C . GLU A 1 379 ? 17.539 8.210 22.354 1.00 85.69 379 GLU A C 1
ATOM 3102 O O . GLU A 1 379 ? 17.306 7.386 23.235 1.00 85.69 379 GLU A O 1
ATOM 3107 N N . THR A 1 380 ? 17.285 7.950 21.067 1.00 85.31 380 THR A N 1
ATOM 3108 C CA . THR A 1 380 ? 16.726 6.674 20.601 1.00 85.31 380 THR A CA 1
ATOM 3109 C C . THR A 1 380 ? 17.668 5.507 20.918 1.00 85.31 380 THR A C 1
ATOM 3111 O O . THR A 1 380 ? 17.220 4.472 21.403 1.00 85.31 380 THR A O 1
ATOM 3114 N N . LYS A 1 381 ? 18.981 5.650 20.672 1.00 83.94 381 LYS A N 1
ATOM 3115 C CA . LYS A 1 381 ? 19.967 4.599 20.990 1.00 83.94 381 LYS A CA 1
ATOM 3116 C C . LYS A 1 381 ? 20.023 4.304 22.483 1.00 83.94 381 LYS A C 1
ATOM 3118 O O . LYS A 1 381 ? 20.058 3.132 22.847 1.00 83.94 381 LYS A O 1
ATOM 3123 N N . GLU A 1 382 ? 20.030 5.352 23.302 1.00 84.81 382 GLU A N 1
ATOM 3124 C CA . GLU A 1 382 ? 20.078 5.248 24.759 1.00 84.81 382 GLU A CA 1
ATOM 3125 C C . GLU A 1 382 ? 18.842 4.520 25.296 1.00 84.81 382 GLU A C 1
ATOM 3127 O O . GLU A 1 382 ? 18.980 3.488 25.950 1.00 84.81 382 GLU A O 1
ATOM 3132 N N . LYS A 1 383 ? 17.634 4.956 24.904 1.00 86.25 383 LYS A N 1
ATOM 3133 C CA . LYS A 1 383 ? 16.373 4.303 25.303 1.00 86.25 383 LYS A CA 1
ATOM 3134 C C . LYS A 1 383 ? 16.266 2.844 24.866 1.00 86.25 383 LYS A C 1
ATOM 3136 O O . LYS A 1 383 ? 15.558 2.064 25.496 1.00 86.25 383 LYS A O 1
ATOM 3141 N N . MET A 1 384 ? 16.906 2.477 23.760 1.00 83.75 384 MET A N 1
ATOM 3142 C CA . MET A 1 384 ? 16.833 1.122 23.217 1.00 83.75 384 MET A CA 1
ATOM 3143 C C . MET A 1 384 ? 17.947 0.190 23.700 1.00 83.75 384 MET A C 1
ATOM 3145 O O . MET A 1 384 ? 17.883 -1.001 23.400 1.00 83.75 384 MET A O 1
ATOM 3149 N N . GLY A 1 385 ? 18.977 0.699 24.386 1.00 81.56 385 GLY A N 1
ATOM 3150 C CA . GLY A 1 385 ? 20.127 -0.108 24.810 1.00 81.56 385 GLY A CA 1
ATOM 3151 C C . GLY A 1 385 ? 20.842 -0.816 23.649 1.00 81.56 385 GLY A C 1
ATOM 3152 O O . GLY A 1 385 ? 21.297 -1.951 23.792 1.00 81.56 385 GLY A O 1
ATOM 3153 N N . LEU A 1 386 ? 20.894 -0.198 22.460 1.00 77.12 386 LEU A N 1
ATOM 3154 C CA . LEU A 1 386 ? 21.442 -0.851 21.265 1.00 77.12 386 LEU A CA 1
ATOM 3155 C C . LEU A 1 386 ? 22.969 -0.985 21.328 1.00 77.12 386 LEU A C 1
ATOM 3157 O O . LEU A 1 386 ? 23.681 -0.041 21.664 1.00 77.12 386 LEU A O 1
ATOM 3161 N N . SER A 1 387 ? 23.479 -2.143 20.897 1.00 68.81 387 SER A N 1
ATOM 3162 C CA . SER A 1 387 ? 24.922 -2.370 20.733 1.00 68.81 387 SER A CA 1
ATOM 3163 C C . SER A 1 387 ? 25.557 -1.414 19.713 1.00 68.81 387 SER A C 1
ATOM 3165 O O . SER A 1 387 ? 24.905 -0.980 18.761 1.00 68.81 387 SER A O 1
ATOM 3167 N N . ALA A 1 388 ? 26.870 -1.183 19.828 1.00 62.81 388 ALA A N 1
ATOM 3168 C CA . ALA A 1 388 ? 27.631 -0.328 18.910 1.00 62.81 388 ALA A CA 1
ATOM 3169 C C . ALA A 1 388 ? 27.511 -0.727 17.419 1.00 62.81 388 ALA A C 1
ATOM 3171 O O . ALA A 1 388 ? 27.646 0.127 16.545 1.00 62.81 388 ALA A O 1
ATOM 3172 N N . ARG A 1 389 ? 27.227 -2.006 17.112 1.00 59.06 389 ARG A N 1
ATOM 3173 C CA . ARG A 1 389 ? 27.043 -2.513 15.735 1.00 59.06 389 ARG A CA 1
ATOM 3174 C C . ARG A 1 389 ? 25.638 -2.261 15.169 1.00 59.06 389 ARG A C 1
ATOM 3176 O O . ARG A 1 389 ? 25.467 -2.250 13.953 1.00 59.06 389 ARG A O 1
ATOM 3183 N N . SER A 1 390 ? 24.625 -2.065 16.017 1.00 68.00 390 SER A N 1
ATOM 3184 C CA . SER A 1 390 ? 23.237 -1.837 15.598 1.00 68.00 390 SER A CA 1
ATOM 3185 C C . SER A 1 390 ? 22.962 -0.343 15.448 1.00 68.00 390 SER A C 1
ATOM 3187 O O . SER A 1 390 ? 22.926 0.398 16.428 1.00 68.00 390 SER A O 1
ATOM 3189 N N . THR A 1 391 ? 22.721 0.120 14.219 1.00 81.12 391 THR A N 1
ATOM 3190 C CA . THR A 1 391 ? 22.461 1.541 13.960 1.00 81.12 391 THR A CA 1
ATOM 3191 C C . THR A 1 391 ? 20.971 1.830 13.793 1.00 81.12 391 THR A C 1
ATOM 3193 O O . THR A 1 391 ? 20.253 1.131 13.078 1.00 81.12 391 THR A O 1
ATOM 3196 N N . ILE A 1 392 ? 20.519 2.930 14.400 1.00 86.25 392 ILE A N 1
ATOM 3197 C CA . ILE A 1 392 ? 19.180 3.505 14.191 1.00 86.25 392 ILE A CA 1
ATOM 3198 C C . ILE A 1 392 ? 18.903 3.716 12.701 1.00 86.25 392 ILE A C 1
ATOM 3200 O O . ILE A 1 392 ? 17.842 3.345 12.206 1.00 86.25 392 ILE A O 1
ATOM 3204 N N . GLY A 1 393 ? 19.894 4.225 11.961 1.00 87.06 393 GLY A N 1
ATOM 3205 C CA . GLY A 1 393 ? 19.799 4.399 10.512 1.00 87.06 393 GLY A CA 1
ATOM 3206 C C . GLY A 1 393 ? 19.527 3.094 9.757 1.00 87.06 393 GLY A C 1
ATOM 3207 O O . GLY A 1 393 ? 18.712 3.094 8.840 1.00 87.06 393 GLY A O 1
ATOM 3208 N N . GLY A 1 394 ? 20.148 1.979 10.156 1.00 89.38 394 GLY A N 1
ATOM 3209 C CA . GLY A 1 394 ? 19.912 0.668 9.546 1.00 89.38 394 GLY A CA 1
ATOM 3210 C C . GLY A 1 394 ? 18.514 0.109 9.827 1.00 89.38 394 GLY A C 1
ATOM 3211 O O . GLY A 1 394 ? 17.903 -0.490 8.942 1.00 89.38 394 GLY A O 1
ATOM 3212 N N . HIS A 1 395 ? 17.975 0.325 11.031 1.00 91.94 395 HIS A N 1
ATOM 3213 C CA . HIS A 1 395 ? 16.592 -0.050 11.354 1.00 91.94 395 HIS A CA 1
ATOM 3214 C C . HIS A 1 395 ? 15.577 0.803 10.591 1.00 91.94 395 HIS A C 1
ATOM 3216 O O . HIS A 1 395 ? 14.714 0.234 9.930 1.00 91.94 395 HIS A O 1
ATOM 3222 N N . LEU A 1 396 ? 15.738 2.132 10.574 1.00 92.25 396 LEU A N 1
ATOM 3223 C CA . LEU A 1 396 ? 14.881 3.043 9.798 1.00 92.25 396 LEU A CA 1
ATOM 3224 C C . LEU A 1 396 ? 14.915 2.733 8.297 1.00 92.25 396 LEU A C 1
ATOM 3226 O O . LEU A 1 396 ? 13.883 2.779 7.631 1.00 92.25 396 LEU A O 1
ATOM 3230 N N . LEU A 1 397 ? 16.096 2.416 7.754 1.00 91.31 397 LEU A N 1
ATOM 3231 C CA . LEU A 1 397 ? 16.241 2.066 6.344 1.00 91.31 397 LEU A CA 1
ATOM 3232 C C . LEU A 1 397 ? 15.485 0.775 6.012 1.00 91.31 397 LEU A C 1
ATOM 3234 O O . LEU A 1 397 ? 14.726 0.762 5.050 1.00 91.31 397 LEU A O 1
ATOM 3238 N N . ARG A 1 398 ? 15.651 -0.284 6.816 1.00 91.31 398 ARG A N 1
ATOM 3239 C CA . ARG A 1 398 ? 14.958 -1.569 6.607 1.00 91.31 398 ARG A CA 1
ATOM 3240 C C . ARG A 1 398 ? 13.450 -1.482 6.845 1.00 91.31 398 ARG A C 1
ATOM 3242 O O . ARG A 1 398 ? 12.699 -2.183 6.177 1.00 91.31 398 ARG A O 1
ATOM 3249 N N . ALA A 1 399 ? 13.016 -0.599 7.743 1.00 93.25 399 ALA A N 1
ATOM 3250 C CA . ALA A 1 399 ? 11.606 -0.275 7.935 1.00 93.25 399 ALA A CA 1
ATOM 3251 C C . ALA A 1 399 ? 11.009 0.514 6.751 1.00 93.25 399 ALA A C 1
ATOM 3253 O O . ALA A 1 399 ? 9.794 0.629 6.638 1.00 93.25 399 ALA A O 1
ATOM 3254 N N . GLY A 1 400 ? 11.840 1.078 5.866 1.00 94.12 400 GLY A N 1
ATOM 3255 C CA . GLY A 1 400 ? 11.369 1.960 4.799 1.00 94.12 400 GLY A CA 1
ATOM 3256 C C . GLY A 1 400 ? 10.863 3.307 5.324 1.00 94.12 400 GLY A C 1
ATOM 3257 O O . GLY A 1 400 ? 9.985 3.911 4.717 1.00 94.12 400 GLY A O 1
ATOM 3258 N N . TRP A 1 401 ? 11.417 3.807 6.437 1.00 94.69 401 TRP A N 1
ATOM 3259 C CA . TRP A 1 401 ? 10.927 4.996 7.152 1.00 94.69 401 TRP A CA 1
ATOM 3260 C C . TRP A 1 401 ? 10.678 6.218 6.259 1.00 94.69 401 TRP A C 1
ATOM 3262 O O . TRP A 1 401 ? 9.660 6.884 6.401 1.00 94.69 401 TRP A O 1
ATOM 3272 N N . LYS A 1 402 ? 11.595 6.533 5.332 1.00 94.88 402 LYS A N 1
ATOM 3273 C CA . LYS A 1 402 ? 11.431 7.695 4.439 1.00 94.88 402 LYS A CA 1
ATOM 3274 C C . LYS A 1 402 ? 10.173 7.585 3.577 1.00 94.88 402 LYS A C 1
ATOM 3276 O O . LYS A 1 402 ? 9.561 8.603 3.272 1.00 94.88 402 LYS A O 1
ATOM 3281 N N . GLU A 1 403 ? 9.845 6.371 3.145 1.00 96.69 403 GLU A N 1
ATOM 3282 C CA . GLU A 1 403 ? 8.682 6.104 2.307 1.00 96.69 403 GLU A CA 1
ATOM 3283 C C . GLU A 1 403 ? 7.420 6.055 3.157 1.00 96.69 403 GLU A C 1
ATOM 3285 O O . GLU A 1 403 ? 6.451 6.720 2.816 1.00 96.69 403 GLU A O 1
ATOM 3290 N N . TYR A 1 404 ? 7.470 5.398 4.317 1.00 97.31 404 TYR A N 1
ATOM 3291 C CA . TYR A 1 404 ? 6.394 5.428 5.307 1.00 97.31 404 TYR A CA 1
ATOM 3292 C C . TYR A 1 404 ? 5.985 6.860 5.688 1.00 97.31 404 TYR A C 1
ATOM 3294 O O . TYR A 1 404 ? 4.818 7.219 5.577 1.00 97.31 404 TYR A O 1
ATOM 3302 N N . ASP A 1 405 ? 6.948 7.706 6.066 1.00 97.00 405 ASP A N 1
ATOM 3303 C CA . ASP A 1 405 ? 6.711 9.106 6.438 1.00 97.00 405 ASP A CA 1
ATOM 3304 C C . ASP A 1 405 ? 6.101 9.906 5.275 1.00 97.00 405 ASP A C 1
ATOM 3306 O O . ASP A 1 405 ? 5.162 10.680 5.464 1.00 97.00 405 ASP A O 1
ATOM 3310 N N . TYR A 1 406 ? 6.594 9.687 4.051 1.00 97.31 406 TYR A N 1
ATOM 3311 C CA . TYR A 1 406 ? 6.023 10.289 2.847 1.00 97.31 406 TYR A CA 1
ATOM 3312 C C . TYR A 1 406 ? 4.565 9.853 2.626 1.00 97.31 406 TYR A C 1
ATOM 3314 O O . TYR A 1 406 ? 3.697 10.706 2.432 1.00 97.31 406 TYR A O 1
ATOM 3322 N N . LEU A 1 407 ? 4.298 8.546 2.687 1.00 97.75 407 LEU A N 1
ATOM 3323 C CA . LEU A 1 407 ? 2.982 7.943 2.481 1.00 97.75 407 LEU A CA 1
ATOM 3324 C C . LEU A 1 407 ? 1.973 8.435 3.519 1.00 97.75 407 LEU A C 1
ATOM 3326 O O . LEU A 1 407 ? 0.905 8.908 3.142 1.00 97.75 407 LEU A O 1
ATOM 3330 N N . VAL A 1 408 ? 2.328 8.397 4.807 1.00 97.75 408 VAL A N 1
ATOM 3331 C CA . VAL A 1 408 ? 1.469 8.855 5.909 1.00 97.75 408 VAL A CA 1
ATOM 3332 C C . VAL A 1 408 ? 1.137 10.335 5.763 1.00 97.75 408 VAL A C 1
ATOM 3334 O O . VAL A 1 408 ? -0.030 10.708 5.858 1.00 97.75 408 VAL A O 1
ATOM 3337 N N . LYS A 1 409 ? 2.127 11.192 5.476 1.00 96.25 409 LYS A N 1
ATOM 3338 C CA . LYS A 1 409 ? 1.890 12.632 5.280 1.00 96.25 409 LYS A CA 1
ATOM 3339 C C . LYS A 1 409 ? 0.969 12.903 4.098 1.00 96.25 409 LYS A C 1
ATOM 3341 O O . LYS A 1 409 ? 0.040 13.694 4.222 1.00 96.25 409 LYS A O 1
ATOM 3346 N N . LYS A 1 410 ? 1.199 12.242 2.961 1.00 95.44 410 LYS A N 1
ATOM 3347 C CA . LYS A 1 410 ? 0.372 12.417 1.760 1.00 95.44 410 LYS A CA 1
ATOM 3348 C C . LYS A 1 410 ? -1.041 11.880 1.936 1.00 95.44 410 LYS A C 1
ATOM 3350 O O . LYS A 1 410 ? -1.991 12.542 1.533 1.00 95.44 410 LYS A O 1
ATOM 3355 N N . LEU A 1 411 ? -1.187 10.725 2.574 1.00 95.25 411 LEU A N 1
ATOM 3356 C CA . LEU A 1 411 ? -2.487 10.153 2.883 1.00 95.25 411 LEU A CA 1
ATOM 3357 C C . LEU A 1 411 ? -3.264 11.035 3.869 1.00 95.25 411 LEU A C 1
ATOM 3359 O O . LEU A 1 411 ? -4.428 11.343 3.627 1.00 95.25 411 LEU A O 1
ATOM 3363 N N . ALA A 1 412 ? -2.609 11.516 4.928 1.00 94.00 412 ALA A N 1
ATOM 3364 C CA . ALA A 1 412 ? -3.206 12.453 5.873 1.00 94.00 412 ALA A CA 1
ATOM 3365 C C . ALA A 1 412 ? -3.622 13.768 5.198 1.00 94.00 412 ALA A C 1
ATOM 3367 O O . ALA A 1 412 ? -4.711 14.265 5.470 1.00 94.00 412 ALA A O 1
ATOM 3368 N N . ASP A 1 413 ? -2.804 14.305 4.288 1.00 91.31 413 ASP A N 1
ATOM 3369 C CA . ASP A 1 413 ? -3.148 15.491 3.499 1.00 91.31 413 ASP A CA 1
ATOM 3370 C C . ASP A 1 413 ? -4.387 15.262 2.623 1.00 91.31 413 ASP A C 1
ATOM 3372 O O . ASP A 1 413 ? -5.215 16.163 2.512 1.00 91.31 413 ASP A O 1
ATOM 3376 N N . LEU A 1 414 ? -4.536 14.086 2.002 1.00 90.38 414 LEU A N 1
ATOM 3377 C CA . LEU A 1 414 ? -5.703 13.752 1.174 1.00 90.38 414 LEU A CA 1
ATOM 3378 C C . LEU A 1 414 ? -6.982 13.592 2.002 1.00 90.38 414 LEU A C 1
ATOM 3380 O O . LEU A 1 414 ? -8.040 14.050 1.574 1.00 90.38 414 LEU A O 1
ATOM 3384 N N . LEU A 1 415 ? -6.881 12.989 3.189 1.00 88.06 415 LEU A N 1
ATOM 3385 C CA . LEU A 1 415 ? -7.994 12.889 4.136 1.00 88.06 415 LEU A CA 1
ATOM 3386 C C . LEU A 1 415 ? -8.366 14.270 4.704 1.00 88.06 415 LEU A C 1
ATOM 3388 O O . LEU A 1 415 ? -9.543 14.589 4.872 1.00 88.06 415 LEU A O 1
ATOM 3392 N N . ALA A 1 416 ? -7.366 15.125 4.946 1.00 83.62 416 ALA A N 1
ATOM 3393 C CA . ALA A 1 416 ? -7.561 16.473 5.459 1.00 83.62 416 ALA A CA 1
ATOM 3394 C C . ALA A 1 416 ? -8.139 17.427 4.408 1.00 83.62 416 ALA A C 1
ATOM 3396 O O . ALA A 1 416 ? -9.059 18.178 4.723 1.00 83.62 416 ALA A O 1
ATOM 3397 N N . LYS A 1 417 ? -7.602 17.455 3.183 1.00 66.81 417 LYS A N 1
ATOM 3398 C CA . LYS A 1 417 ? -7.935 18.427 2.127 1.00 66.81 417 LYS A CA 1
ATOM 3399 C C . LYS A 1 417 ? -9.188 18.020 1.353 1.00 66.81 417 LYS A C 1
ATOM 3401 O O . LYS A 1 417 ? -9.127 17.787 0.150 1.00 66.81 417 LYS A O 1
ATOM 3406 N N . ASN A 1 418 ? -10.340 18.026 2.009 1.00 54.88 418 ASN A N 1
ATOM 3407 C CA . ASN A 1 418 ? -11.639 18.058 1.334 1.00 54.88 418 ASN A CA 1
ATOM 3408 C C . ASN A 1 418 ? -12.303 19.408 1.636 1.00 54.88 418 ASN A C 1
ATOM 3410 O O . ASN A 1 418 ? -12.831 19.596 2.736 1.00 54.88 418 ASN A O 1
ATOM 3414 N N . PRO A 1 419 ? -12.147 20.407 0.744 1.00 40.69 419 PRO A N 1
ATOM 3415 C CA . PRO A 1 419 ? -12.912 21.637 0.841 1.00 40.69 419 PRO A CA 1
ATOM 3416 C C . PRO A 1 419 ? -14.373 21.397 0.435 1.00 40.69 419 PRO A C 1
ATOM 3418 O O . PRO A 1 419 ? -14.681 20.412 -0.232 1.00 40.69 419 PRO A O 1
ATOM 3421 N N . HIS A 1 420 ? -15.213 22.304 0.931 1.00 34.56 420 HIS A N 1
ATOM 3422 C CA . HIS A 1 420 ? -16.656 22.424 0.735 1.00 34.56 420 HIS A CA 1
ATOM 3423 C C . HIS A 1 420 ? -17.117 22.387 -0.719 1.00 34.56 420 HIS A C 1
ATOM 3425 O O . HIS A 1 420 ? -16.344 22.853 -1.589 1.00 34.56 420 HIS A O 1
#

Foldseek 3Di:
DFQKKKKKKKAWPPLVPDPCLVVVQVLVVVLQVVCCVVCVVFFPAGWDADPSRMIMTMGNWCLCVVLSVLVVLLSCQPIQMAMFMFIFGDDPDCDGRRSVRSVVFSVCCVVLVFRYAYDYPPPAPLVLLVRLLVRLLCLLLNVAHSLLSQLLSVVLVPDDLCVSCVVVVHDSVVSVVSCPPALSLLNSVSSVLSNVSIVDPDRAAFDLAQWKKKKKKKAFCVVVCDVLVVVLQVVLCVVCVVFFQAGKDWDDDDPVCPGITMIMTITDNDDPFQLVVLVSLLSCLQSGPRMAMFIFTHHWPDDRDNHPPPTDDRGVVRRVVQRVVCVVSVFRGFYDYPNDSNRVSLRSSSSSLSSLQNPADPLLVQLLVCVVVPHDQVRSCVVVVDDPPDGSVVSCVVSSVSSNVVSSVSSRCSNVPDDD

Organism: NCBI:txid43595

pLDDT: mean 90.03, std 9.79, range [34.56, 98.5]